Protein AF-A0A817PQS9-F1 (afdb_monomer)

Secondary structure (DSSP, 8-state):
------EEEEEEETTS-S-HHHHHHHHHHHHTTTTTSEEEEEEESSHHHHHHHHHHHHHHS-TTPEEEEEEEESS-HHHHHTSHHHHHHHH-TTEEEEEEEE---------PPTT-SEEEEEE----PPP---------SSHHHHHHHHHHHHHHTTT-TT-------------S----TTSSSPPPTHHHHHHHHHHHHHHS---HHHHHHHHHHHTTT-HHHHHHHHHHHHH--GGGHHHHHHSTTHHHHHHHHHHHHT-HHHHHHTHHHHHHHHHHHHHHHHHHHTT--S-----B--BTTEEES-HHHHHHHTTTT-TT---TT--TTPPEEEEEEE--TT-TTS-EEE-TTTSTTTTSS-EEEEPTT--EEEEEEEEETTTEEEEEEEE-S---HHHHHHHHHHHHHH--SSHHHHHHHHHHHTT-HHHHHHHHHHHTT-HHHHH-HHHHHHHHHHHHHHHHHTT-HHHHHHHHHHHHHHHHHHSTTGGG-HHHHHHHHHH-

Radius of gyration: 26.9 Å; Cα contacts (8 Å, |Δi|>4): 622; chains: 1; bounding box: 82×67×64 Å

Mean predicted aligned error: 18.06 Å

Solvent-accessible surface area (backbone atoms only — not comparable to full-atom values): 29457 Å² total; per-residue (Å²): 142,80,86,70,67,31,34,32,37,39,34,34,42,62,58,90,80,70,61,72,75,58,60,50,62,69,43,48,67,58,47,67,76,58,62,91,46,63,70,49,78,48,79,22,65,42,73,64,54,40,50,52,49,53,52,50,52,59,72,74,42,70,94,65,55,35,29,39,38,35,41,37,37,77,48,46,73,69,55,47,67,70,28,72,66,49,51,53,49,62,71,36,85,50,47,62,34,31,37,44,35,24,65,47,69,74,84,70,90,76,86,74,70,94,85,62,41,67,76,48,79,47,61,61,75,86,80,79,78,90,77,90,86,82,90,80,91,80,96,72,75,58,68,61,54,52,51,51,52,52,54,52,62,58,49,70,74,69,58,94,78,77,90,86,79,78,79,72,80,78,87,76,74,73,98,68,78,92,63,92,79,71,86,70,76,76,70,75,66,58,54,53,40,46,50,46,50,56,35,40,53,66,40,88,64,50,70,66,62,28,51,52,51,51,46,63,76,32,65,88,37,68,70,51,43,51,50,51,52,51,42,75,76,67,68,50,62,94,44,31,54,24,56,44,61,30,100,48,61,57,34,55,51,51,53,49,24,63,74,68,63,36,59,68,56,49,60,44,40,18,48,57,52,31,31,38,48,50,52,37,43,52,49,23,54,60,47,62,79,66,59,83,85,89,80,83,42,24,28,52,90,59,97,42,42,27,33,50,44,56,69,60,40,39,50,77,70,51,75,70,65,86,81,62,96,69,94,70,80,60,91,87,69,72,43,75,43,41,31,46,45,74,56,85,83,60,88,74,68,50,41,30,74,37,46,70,46,35,64,75,34,63,81,64,45,34,31,40,45,43,85,63,66,47,70,41,81,75,46,77,46,77,48,99,80,51,36,34,40,32,35,27,32,62,53,83,69,90,42,68,68,57,43,53,47,46,54,49,51,47,65,74,30,60,49,99,50,34,43,50,18,48,13,40,47,26,44,76,69,69,37,44,73,58,12,50,52,27,44,59,54,33,60,71,32,77,72,31,65,75,31,58,65,51,47,19,49,50,27,37,53,50,13,52,46,27,48,76,72,67,39,54,73,59,13,49,52,24,26,49,52,16,48,53,37,34,62,75,69,39,85,64,34,95,75,38,67,71,51,58,51,40,54,62,71,63,104

Nearest PDB structures (foldseek):
  4i1a-assembly3_A  TM=7.693E-01  e=4.809E-02  Bacillus subtilis subsp. subtilis str. 168
  4i1a-assembly3_B  TM=7.777E-01  e=6.662E-02  Bacillus subtilis subsp. subtilis str. 168
  8rtc-assembly1_A  TM=8.023E-01  e=4.462E-01  Bacillus phage phi3T
  8rsu-assembly1_A  TM=8.088E-01  e=1.475E+00  Bacillus phage phi3T
  8rtc-assembly2_B  TM=6.770E-01  e=1.253E+00  Bacillus phage phi3T

Sequence (507 aa):
MNTQNRLHIIWLNETQLIADDYVHSGFSSFINNIANNIGGITISHDRHECIDQIHEISQQENKTTKILLIILTPLSLEDIVKSAFVQLMEDLVEVDSMYLFSFNTTKNLIHLPEGTKIRGFHTGFDVFPATTAEESETASDDQIEQQQKSLWKSRLKSEDFIFNSLPSLDASASSSSISQENTTRQEADFMYAELLRGILIDIDSTEDEMIHYCRQKYAANKKQLAYIEEFKEYYDPCNAIFWYTRDTFLYRLLNTALREQDIDTLYALRYFIKHLHEQLMELYTSSITKADNTEDQYTETTFLSTTATKELAEFFIGGNTSNDNTSDVKEGTKHILFKIEIDKTVNKFPYANISGKSAFGDDEGEILFTMGAVFRIVSVNETDNSLLNVTLKLTGEEDEDLHKLTVHMKADIVQPIPLISLAKLMGATARYMKAEQFYLLSLNDSVVTQDAGCIAAVYNDLGLNYKLMKQMDEAVKCFQTSIDLKIKYLTNAHINPSLAITYSNLG

pLDDT: mean 70.8, std 21.25, range [22.73, 96.94]

Structure (mmCIF, N/CA/C/O backbone):
data_AF-A0A817PQS9-F1
#
_entry.id   AF-A0A817PQS9-F1
#
loop_
_atom_site.group_PDB
_atom_site.id
_atom_site.type_symbol
_atom_site.label_atom_id
_atom_site.label_alt_id
_atom_site.label_comp_id
_atom_site.label_asym_id
_atom_site.label_entity_id
_atom_site.label_seq_id
_atom_site.pdbx_PDB_ins_code
_atom_site.Cartn_x
_atom_site.Cartn_y
_atom_site.Cartn_z
_atom_site.occupancy
_atom_site.B_iso_or_equiv
_atom_site.auth_seq_id
_atom_site.auth_comp_id
_atom_site.auth_asym_id
_atom_site.auth_atom_id
_atom_site.pdbx_PDB_model_num
ATOM 1 N N . MET A 1 1 ? -49.106 23.850 8.813 1.00 36.97 1 MET A N 1
ATOM 2 C CA . MET A 1 1 ? -49.390 22.666 7.979 1.00 36.97 1 MET A CA 1
ATOM 3 C C . MET A 1 1 ? -48.897 22.936 6.567 1.00 36.97 1 MET A C 1
ATOM 5 O O . MET A 1 1 ? -49.569 23.631 5.823 1.00 36.97 1 MET A O 1
ATOM 9 N N . ASN A 1 2 ? -47.688 22.465 6.266 1.00 28.42 2 ASN A N 1
ATOM 10 C CA . ASN A 1 2 ? -47.254 22.004 4.945 1.00 28.42 2 ASN A CA 1
ATOM 11 C C . ASN A 1 2 ? -45.957 21.217 5.189 1.00 28.42 2 ASN A C 1
ATOM 13 O O . ASN A 1 2 ? -44.853 21.729 5.048 1.00 28.42 2 ASN A O 1
ATOM 17 N N . THR A 1 3 ? -46.100 19.995 5.701 1.00 37.25 3 THR A N 1
ATOM 18 C CA . THR A 1 3 ? -45.022 19.002 5.732 1.00 37.25 3 THR A CA 1
ATOM 19 C C . THR A 1 3 ? -44.833 18.513 4.300 1.00 37.25 3 THR A C 1
ATOM 21 O O . THR A 1 3 ? -45.433 17.524 3.888 1.00 37.25 3 THR A O 1
ATOM 24 N N . GLN A 1 4 ? -44.089 19.275 3.498 1.00 44.34 4 GLN A N 1
ATOM 25 C CA . GLN A 1 4 ? -43.583 18.781 2.223 1.00 44.34 4 GLN A CA 1
ATOM 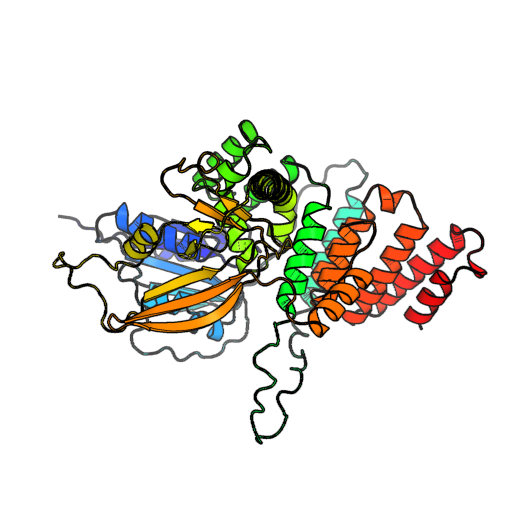26 C C . GLN A 1 4 ? -42.563 17.689 2.553 1.00 44.34 4 GLN A C 1
ATOM 28 O O . GLN A 1 4 ? -41.531 17.988 3.151 1.00 44.34 4 GLN A O 1
ATOM 33 N N . ASN A 1 5 ? -42.873 16.434 2.215 1.00 48.16 5 ASN A N 1
ATOM 34 C CA . ASN A 1 5 ? -41.891 15.351 2.210 1.00 48.16 5 ASN A CA 1
ATOM 35 C C . ASN A 1 5 ? -40.726 15.795 1.317 1.00 48.16 5 ASN A C 1
ATOM 37 O O . ASN A 1 5 ? -40.895 15.893 0.101 1.00 48.16 5 ASN A O 1
ATOM 41 N N . ARG A 1 6 ? -39.580 16.117 1.921 1.00 59.31 6 ARG A N 1
ATOM 42 C CA . ARG A 1 6 ? -38.360 16.446 1.186 1.00 59.31 6 ARG A CA 1
ATOM 43 C C . ARG A 1 6 ? -37.678 15.146 0.789 1.00 59.31 6 ARG A C 1
ATOM 45 O O . ARG A 1 6 ? -37.465 14.273 1.628 1.00 59.31 6 ARG A O 1
ATOM 52 N N . LEU A 1 7 ? -37.401 15.013 -0.503 1.00 62.06 7 LEU A N 1
ATOM 53 C CA . LEU A 1 7 ? -36.637 13.903 -1.055 1.00 62.06 7 LEU A CA 1
ATOM 54 C C . LEU A 1 7 ? -35.178 14.350 -1.195 1.00 62.06 7 LEU A C 1
ATOM 56 O O . LEU A 1 7 ? -34.924 15.352 -1.864 1.00 62.06 7 LEU A O 1
ATOM 60 N N . HIS A 1 8 ? -34.234 13.640 -0.584 1.00 69.31 8 HIS A N 1
ATOM 61 C CA . HIS A 1 8 ? -32.801 13.910 -0.743 1.00 69.31 8 HIS A CA 1
ATOM 62 C C . HIS A 1 8 ? -32.174 12.855 -1.646 1.00 69.31 8 HIS A C 1
ATOM 64 O O . HIS A 1 8 ? -32.441 11.666 -1.483 1.00 69.31 8 HIS A O 1
ATOM 70 N N . ILE A 1 9 ? -31.373 13.277 -2.619 1.00 69.56 9 ILE A N 1
ATOM 71 C CA . ILE A 1 9 ? -30.740 12.357 -3.566 1.00 69.56 9 ILE A CA 1
ATOM 72 C C . ILE A 1 9 ? -29.288 12.157 -3.157 1.00 69.56 9 ILE A C 1
ATOM 74 O O . ILE A 1 9 ? -28.549 13.131 -3.030 1.00 69.56 9 ILE A O 1
ATOM 78 N N . ILE A 1 10 ? -28.880 10.904 -2.984 1.00 73.75 10 ILE A N 1
ATOM 79 C CA . ILE A 1 10 ? -27.475 10.541 -2.801 1.00 73.75 10 ILE A CA 1
ATOM 80 C C . ILE A 1 10 ? -27.029 9.783 -4.039 1.00 73.75 10 ILE A C 1
ATOM 82 O O . ILE A 1 10 ? -27.673 8.817 -4.449 1.00 73.75 10 ILE A O 1
ATOM 86 N N . TRP A 1 11 ? -25.946 10.239 -4.652 1.00 72.81 11 TRP A N 1
ATOM 87 C CA . TRP A 1 11 ? -25.343 9.589 -5.802 1.00 72.81 11 TRP A CA 1
ATOM 88 C C . TRP A 1 11 ? -24.010 8.975 -5.401 1.00 72.81 11 TRP A C 1
ATOM 90 O O . TRP A 1 11 ? -23.024 9.682 -5.254 1.00 72.81 11 TRP A O 1
ATOM 100 N N . LEU A 1 12 ? -23.975 7.651 -5.307 1.00 74.56 12 LEU A N 1
ATOM 101 C CA . LEU A 1 12 ? -22.750 6.880 -5.179 1.00 74.56 12 LEU A CA 1
ATOM 102 C C . LEU A 1 12 ? -22.117 6.634 -6.560 1.00 74.56 12 LEU A C 1
ATOM 104 O O . LEU A 1 12 ? -22.679 5.904 -7.379 1.00 74.56 12 LEU A O 1
ATOM 108 N N . ASN A 1 13 ? -20.961 7.237 -6.827 1.00 71.38 13 ASN A N 1
ATOM 109 C CA . ASN A 1 13 ? -20.164 7.022 -8.032 1.00 71.38 13 ASN A CA 1
ATOM 110 C C . ASN A 1 13 ? -18.923 6.177 -7.714 1.00 71.38 13 ASN A C 1
ATOM 112 O O . ASN A 1 13 ? -17.876 6.711 -7.366 1.00 71.38 13 ASN A O 1
ATOM 116 N N . GLU A 1 14 ? -19.015 4.860 -7.898 1.00 62.75 14 GLU A N 1
ATOM 117 C CA . GLU A 1 14 ? -17.917 3.927 -7.593 1.00 62.75 14 GLU A CA 1
ATOM 118 C C . GLU A 1 14 ? -16.820 3.902 -8.670 1.00 62.75 14 GLU A C 1
ATOM 120 O O . GLU A 1 14 ? -15.887 3.107 -8.588 1.00 62.75 14 GLU A O 1
ATOM 125 N N . THR A 1 15 ? -16.951 4.686 -9.744 1.00 54.06 15 THR A N 1
ATOM 126 C CA . THR A 1 15 ? -16.282 4.331 -11.003 1.00 54.06 15 THR A CA 1
ATOM 127 C C . THR A 1 15 ? -15.005 5.100 -11.292 1.00 54.06 15 THR A C 1
ATOM 129 O O . THR A 1 15 ? -14.306 4.696 -12.210 1.00 54.06 15 THR A O 1
ATOM 132 N N . GLN A 1 16 ? -14.671 6.161 -10.539 1.00 51.47 16 GLN A N 1
ATOM 133 C CA . GLN A 1 16 ? -13.481 7.037 -10.697 1.00 51.47 16 GLN A CA 1
ATOM 134 C C . GLN A 1 16 ? -13.175 7.551 -12.133 1.00 51.47 16 GLN A C 1
ATOM 136 O O . GLN A 1 16 ? -12.251 8.333 -12.332 1.00 51.47 16 GLN A O 1
ATOM 141 N N . LEU A 1 17 ? -13.951 7.151 -13.144 1.00 40.44 17 LEU A N 1
ATOM 142 C CA . LEU A 1 17 ? -13.699 7.321 -14.577 1.00 40.44 17 LEU A CA 1
ATOM 143 C C . LEU A 1 17 ? -14.451 8.514 -15.179 1.00 40.44 17 LEU A C 1
ATOM 145 O O . LEU A 1 17 ? -14.226 8.854 -16.340 1.00 40.44 17 LEU A O 1
ATOM 149 N N . ILE A 1 18 ? -15.350 9.148 -14.422 1.00 44.22 18 ILE A N 1
ATOM 150 C CA . ILE A 1 18 ? -16.169 10.265 -14.898 1.00 44.22 18 ILE A CA 1
ATOM 151 C C . ILE A 1 18 ? -15.881 11.494 -14.039 1.00 44.22 18 ILE A C 1
ATOM 153 O O . ILE A 1 18 ? -16.090 11.461 -12.831 1.00 44.22 18 ILE A O 1
ATOM 157 N N . ALA A 1 19 ? -15.430 12.576 -14.678 1.00 43.78 19 ALA A N 1
ATOM 158 C CA . ALA A 1 19 ? -15.334 13.891 -14.052 1.00 43.78 19 ALA A CA 1
ATOM 159 C C . ALA A 1 19 ? -16.739 14.443 -13.740 1.00 43.78 19 ALA A C 1
ATOM 161 O O . ALA A 1 19 ? -17.645 14.321 -14.572 1.00 43.78 19 ALA A O 1
ATOM 162 N N . ASP A 1 20 ? -16.901 15.084 -12.579 1.00 42.69 20 ASP A N 1
ATOM 163 C CA . ASP A 1 20 ? -18.182 15.580 -12.040 1.00 42.69 20 ASP A CA 1
ATOM 164 C C . ASP A 1 20 ? -19.001 16.433 -13.034 1.00 42.69 20 ASP A C 1
ATOM 166 O O . ASP A 1 20 ? -20.234 16.402 -13.041 1.00 42.69 20 ASP A O 1
ATOM 170 N N . ASP A 1 21 ? -18.338 17.128 -13.960 1.00 38.28 21 ASP A N 1
ATOM 171 C CA . ASP A 1 21 ? -18.987 17.954 -14.987 1.00 38.28 21 ASP A CA 1
ATOM 172 C C . ASP A 1 21 ? -19.817 17.141 -16.006 1.00 38.28 21 ASP A C 1
ATOM 174 O O . ASP A 1 21 ? -20.821 17.627 -16.537 1.00 38.28 21 ASP A O 1
ATOM 178 N N . TYR A 1 22 ? -19.454 15.881 -16.272 1.00 39.53 22 TYR A N 1
ATOM 179 C CA . TYR A 1 22 ? -20.162 15.019 -17.233 1.00 39.53 22 TYR A CA 1
ATOM 180 C C . TYR A 1 22 ? -21.363 14.312 -16.609 1.00 39.53 22 TYR A C 1
ATOM 182 O O . TYR A 1 22 ? -22.417 14.207 -17.249 1.00 39.53 22 TYR A O 1
ATOM 190 N N . VAL A 1 23 ? -21.214 13.916 -15.342 1.00 44.72 23 VAL A N 1
ATOM 191 C CA . VAL A 1 23 ? -22.268 13.441 -14.435 1.00 44.72 23 VAL A CA 1
ATOM 192 C C . VAL A 1 23 ? -23.443 14.426 -14.461 1.00 44.72 23 VAL A C 1
ATOM 194 O O . VAL A 1 23 ? -24.578 14.014 -14.683 1.00 44.72 23 VAL A O 1
ATOM 197 N N . HIS A 1 24 ? -23.186 15.736 -14.403 1.00 39.91 24 HIS A N 1
ATOM 198 C CA . HIS A 1 24 ? -24.225 16.770 -14.427 1.00 39.91 24 HIS A CA 1
ATOM 199 C C . HIS A 1 24 ? -25.026 16.894 -15.740 1.00 39.91 24 HIS A C 1
ATOM 201 O O . HIS A 1 24 ? -26.208 17.257 -15.696 1.00 39.91 24 HIS A O 1
ATOM 207 N N . SER A 1 25 ? -24.445 16.592 -16.907 1.00 38.88 25 SER A N 1
ATOM 208 C CA . SER A 1 25 ? -25.075 16.882 -18.210 1.00 38.88 25 SER A CA 1
ATOM 209 C C . SER A 1 25 ? -26.179 15.886 -18.606 1.00 38.88 25 SER A C 1
ATOM 211 O O . SER A 1 25 ? -27.281 16.300 -18.974 1.00 38.88 25 SER A O 1
ATOM 213 N N . GLY A 1 26 ? -25.941 14.576 -18.455 1.00 39.66 26 GLY A N 1
ATOM 214 C CA . GLY A 1 26 ? -26.958 13.535 -18.673 1.00 39.66 26 GLY A CA 1
ATOM 215 C C . GLY A 1 26 ? -27.993 13.476 -17.544 1.00 39.66 26 GLY A C 1
ATOM 216 O O . GLY A 1 26 ? -29.177 13.222 -17.771 1.00 39.66 26 GLY A O 1
ATOM 217 N N . PHE A 1 27 ? -27.560 13.801 -16.325 1.00 45.88 27 PHE A N 1
ATOM 218 C CA . PHE A 1 27 ? -28.371 13.796 -15.109 1.00 45.88 27 PHE A CA 1
ATOM 219 C C . PHE A 1 27 ? -29.352 14.967 -15.016 1.00 45.88 27 PHE A C 1
ATOM 221 O O . PHE A 1 27 ? -30.457 14.799 -14.501 1.00 45.88 27 PHE A O 1
ATOM 228 N N . SER A 1 28 ? -29.015 16.130 -15.587 1.00 40.12 28 SER A N 1
ATOM 229 C CA . SER A 1 28 ? -29.918 17.290 -15.620 1.00 40.12 28 SER A CA 1
ATOM 230 C C . SER A 1 28 ? -31.254 16.972 -16.304 1.00 40.12 28 SER A C 1
ATOM 232 O O . SER A 1 28 ? -32.295 17.457 -15.870 1.00 40.12 28 SER A O 1
ATOM 234 N N . SER A 1 29 ? -31.272 16.097 -17.317 1.00 40.59 29 SER A N 1
ATOM 235 C CA . SER A 1 29 ? -32.515 15.644 -17.964 1.00 40.59 29 SER A CA 1
ATOM 236 C C . SER A 1 29 ? -33.391 14.773 -17.052 1.00 40.59 29 SER A C 1
ATOM 238 O O . SER A 1 29 ? -34.617 14.820 -17.161 1.00 40.59 29 SER A O 1
ATOM 240 N N . PHE A 1 30 ? -32.785 13.955 -16.187 1.00 44.28 30 PHE A N 1
ATOM 241 C CA . PHE A 1 30 ? -33.491 13.065 -15.259 1.00 44.28 30 PHE A CA 1
ATOM 242 C C . PHE A 1 30 ? -33.997 13.837 -14.031 1.00 44.28 30 PHE A C 1
ATOM 244 O O . PHE A 1 30 ? -35.167 13.725 -13.668 1.00 44.28 30 PHE A O 1
ATOM 251 N N . ILE A 1 31 ? -33.160 14.713 -13.465 1.00 46.41 31 ILE A N 1
ATOM 252 C CA . ILE A 1 31 ? -33.497 15.592 -12.336 1.00 46.41 31 ILE A CA 1
ATOM 253 C C . ILE A 1 31 ? -34.576 16.614 -12.702 1.00 46.41 31 ILE A C 1
ATOM 255 O O . ILE A 1 31 ? -35.498 16.821 -11.914 1.00 46.41 31 ILE A O 1
ATOM 259 N N . ASN A 1 32 ? -34.538 17.196 -13.909 1.00 44.12 32 ASN A N 1
ATOM 260 C CA . ASN A 1 32 ? -35.559 18.156 -14.351 1.00 44.12 32 ASN A CA 1
ATOM 261 C C . ASN A 1 32 ? -36.976 17.552 -14.417 1.00 44.12 32 ASN A C 1
ATOM 263 O O . ASN A 1 32 ? -37.950 18.295 -14.336 1.00 44.12 32 ASN A O 1
ATOM 267 N N . ASN A 1 33 ? -37.112 16.221 -14.494 1.00 44.44 33 ASN A N 1
ATOM 268 C CA . ASN A 1 33 ? -38.407 15.534 -14.419 1.00 44.44 33 ASN A CA 1
ATOM 269 C C . ASN A 1 33 ? -38.913 15.315 -12.976 1.00 44.44 33 ASN A C 1
ATOM 271 O O . ASN A 1 33 ? -40.102 15.071 -12.780 1.00 44.44 33 ASN A O 1
ATOM 275 N N . ILE A 1 34 ? -38.041 15.410 -11.964 1.00 48.81 34 ILE A N 1
ATOM 276 C CA . ILE A 1 34 ? -38.331 15.105 -10.545 1.00 48.81 34 ILE A CA 1
ATOM 277 C C . ILE A 1 34 ? -38.275 16.387 -9.668 1.00 48.81 34 ILE A C 1
ATOM 279 O O . ILE A 1 34 ? -38.643 16.382 -8.493 1.00 48.81 34 ILE A O 1
ATOM 283 N N . ALA A 1 35 ? -37.896 17.525 -10.265 1.00 42.19 35 ALA A N 1
ATOM 284 C CA . ALA A 1 35 ? -37.430 18.767 -9.634 1.00 42.19 35 ALA A CA 1
ATOM 285 C C . ALA A 1 35 ? -38.366 19.488 -8.640 1.00 42.19 35 ALA A C 1
ATOM 287 O O . ALA A 1 35 ? -37.919 20.403 -7.954 1.00 42.19 35 ALA A O 1
ATOM 288 N N . ASN A 1 36 ? -39.638 19.108 -8.497 1.00 46.22 36 ASN A N 1
ATOM 289 C CA . ASN A 1 36 ? -40.569 19.873 -7.655 1.00 46.22 36 ASN A CA 1
ATOM 290 C C . ASN A 1 36 ? -40.531 19.521 -6.149 1.00 46.22 36 ASN A C 1
ATOM 292 O O . ASN A 1 36 ? -41.170 20.227 -5.374 1.00 46.22 36 ASN A O 1
ATOM 296 N N . ASN A 1 37 ? -39.800 18.477 -5.717 1.00 53.25 37 ASN A N 1
ATOM 297 C CA . ASN A 1 37 ? -39.763 18.021 -4.308 1.00 53.25 37 ASN A CA 1
ATOM 298 C C . ASN A 1 37 ? -38.356 17.667 -3.760 1.00 53.25 37 ASN A C 1
ATOM 300 O O . ASN A 1 37 ? -38.252 17.010 -2.720 1.00 53.25 37 ASN A O 1
ATOM 304 N N . ILE A 1 38 ? -37.273 18.075 -4.431 1.00 59.22 38 ILE A N 1
ATOM 305 C CA . ILE A 1 38 ? -35.901 17.721 -4.021 1.00 59.22 38 ILE A CA 1
ATOM 306 C C . ILE A 1 38 ? -35.402 18.692 -2.935 1.00 59.22 38 ILE A C 1
ATOM 308 O O . ILE A 1 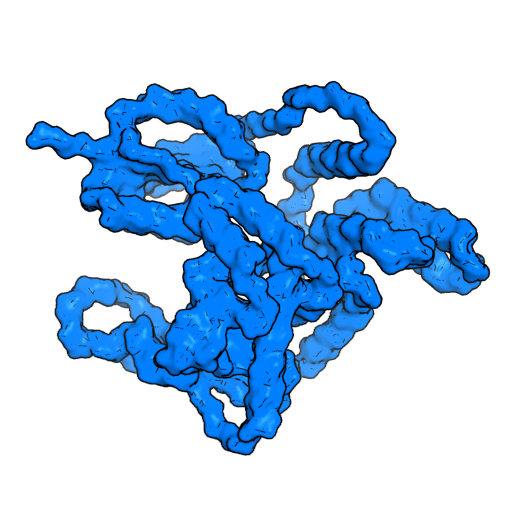38 ? -35.394 19.904 -3.141 1.00 59.22 38 ILE A O 1
ATOM 312 N N . GLY A 1 39 ? -35.012 18.154 -1.776 1.00 55.88 39 GLY A N 1
ATOM 313 C CA . GLY A 1 39 ? -34.426 18.889 -0.647 1.00 55.88 39 GLY A CA 1
ATOM 314 C C . GLY A 1 39 ? -32.924 19.157 -0.802 1.00 55.88 39 GLY A C 1
ATOM 315 O O . GLY A 1 39 ? -32.450 20.193 -0.343 1.00 55.88 39 GLY A O 1
ATOM 316 N N . GLY A 1 40 ? -32.209 18.279 -1.515 1.00 63.12 40 GLY A N 1
ATOM 317 C CA . GLY A 1 40 ? -30.780 18.395 -1.810 1.00 63.12 40 GLY A CA 1
ATOM 318 C C . GLY A 1 40 ? -30.247 17.212 -2.631 1.00 63.12 40 GLY A C 1
ATOM 319 O O . GLY A 1 40 ? -30.932 16.198 -2.793 1.00 63.12 40 GLY A O 1
ATOM 320 N N . ILE A 1 41 ? -29.041 17.372 -3.187 1.00 65.31 41 ILE A N 1
ATOM 321 C CA . ILE A 1 41 ? -28.302 16.334 -3.924 1.00 65.31 41 ILE A CA 1
ATOM 322 C C . ILE A 1 41 ? -26.891 16.267 -3.336 1.00 65.31 41 ILE A C 1
ATOM 324 O O . ILE A 1 41 ? -26.215 17.294 -3.278 1.00 65.31 41 ILE A O 1
ATOM 328 N N . THR A 1 42 ? -26.453 15.077 -2.931 1.00 68.69 42 THR A N 1
ATOM 329 C CA . THR A 1 42 ? -25.089 14.815 -2.454 1.00 68.69 42 THR A CA 1
ATOM 330 C C . THR A 1 42 ? -24.447 13.735 -3.318 1.00 68.69 42 THR A C 1
ATOM 332 O O . THR A 1 42 ? -25.121 12.793 -3.731 1.00 68.69 42 THR A O 1
ATOM 335 N N . ILE A 1 43 ? -23.157 13.880 -3.609 1.00 69.62 43 ILE A N 1
ATOM 336 C CA . ILE A 1 43 ? -22.369 12.893 -4.351 1.00 69.62 43 ILE A CA 1
ATO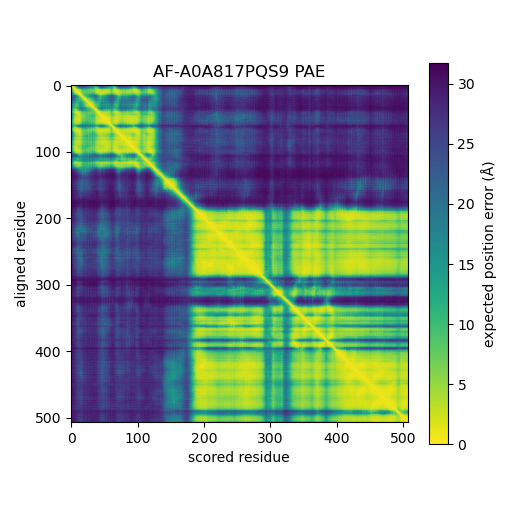M 337 C C . ILE A 1 43 ? -21.419 12.215 -3.358 1.00 69.62 43 ILE A C 1
ATOM 339 O O . ILE A 1 43 ? -20.792 12.888 -2.536 1.00 69.62 43 ILE A O 1
ATOM 343 N N . SER A 1 44 ? -21.340 10.893 -3.426 1.00 69.81 44 SER A N 1
ATOM 344 C CA . SER A 1 44 ? -20.423 10.042 -2.671 1.00 69.81 44 SER A CA 1
ATOM 345 C C . SER A 1 44 ? -19.547 9.270 -3.654 1.00 69.81 44 SER A C 1
ATOM 347 O O . SER A 1 44 ? -20.034 8.801 -4.683 1.00 69.81 44 SER A O 1
ATOM 349 N N . HIS A 1 45 ? -18.268 9.104 -3.341 1.00 67.75 45 HIS A N 1
ATOM 350 C CA . HIS A 1 45 ? -17.299 8.446 -4.231 1.00 67.75 45 HIS A CA 1
ATOM 351 C C . HIS A 1 45 ? -16.972 7.019 -3.794 1.00 67.75 45 HIS A C 1
ATOM 353 O O . HIS A 1 45 ? -16.411 6.236 -4.558 1.00 67.75 45 HIS A O 1
ATOM 359 N N . ASP A 1 46 ? -17.357 6.663 -2.573 1.00 72.19 46 ASP A N 1
ATOM 360 C CA . ASP A 1 46 ? -17.232 5.319 -2.042 1.00 72.19 46 ASP A CA 1
ATOM 361 C C . ASP A 1 46 ? -18.416 4.969 -1.127 1.00 72.19 46 ASP A C 1
ATOM 363 O O . ASP A 1 46 ? -19.200 5.821 -0.694 1.00 72.19 46 ASP A O 1
ATOM 367 N N . ARG A 1 47 ? -18.571 3.669 -0.866 1.00 77.50 47 ARG A N 1
ATOM 368 C CA . ARG A 1 47 ? -19.692 3.118 -0.095 1.00 77.50 47 ARG A CA 1
ATOM 369 C C . ARG A 1 47 ? -19.717 3.601 1.354 1.00 77.50 47 ARG A C 1
ATOM 371 O O . ARG A 1 47 ? -20.806 3.752 1.901 1.00 77.50 47 ARG A O 1
ATOM 378 N N . HIS A 1 48 ? -18.559 3.833 1.971 1.00 73.75 48 HIS A N 1
ATOM 379 C CA . HIS A 1 48 ? -18.482 4.304 3.353 1.00 73.75 48 HIS A CA 1
ATOM 380 C C . HIS A 1 48 ? -18.888 5.774 3.432 1.00 73.75 48 HIS A C 1
ATOM 382 O O . HIS A 1 48 ? -19.725 6.117 4.261 1.00 73.75 48 HIS A O 1
ATOM 388 N N . GLU A 1 49 ? -18.401 6.614 2.513 1.00 75.19 49 GLU A N 1
ATOM 389 C CA . GLU A 1 49 ? -18.847 8.006 2.391 1.00 75.19 49 GLU A CA 1
ATOM 390 C C . GLU A 1 49 ? -20.366 8.082 2.173 1.00 75.19 49 GLU A C 1
ATOM 392 O O . GLU A 1 49 ? -21.040 8.898 2.798 1.00 75.19 49 GLU A O 1
ATOM 397 N N . CYS A 1 50 ? -20.929 7.198 1.344 1.00 79.38 50 CYS A N 1
ATOM 398 C CA . CYS A 1 50 ? -22.376 7.126 1.139 1.00 79.38 50 CYS A CA 1
ATOM 399 C C . CYS A 1 50 ? -23.136 6.806 2.435 1.00 79.38 50 CYS A C 1
ATOM 401 O O . CYS A 1 50 ? -24.165 7.423 2.707 1.00 79.38 50 CYS A O 1
ATOM 403 N N . ILE A 1 51 ? -22.649 5.856 3.239 1.00 78.44 51 ILE A N 1
ATOM 404 C CA . ILE A 1 51 ? -23.269 5.486 4.522 1.00 78.44 51 ILE A CA 1
ATOM 405 C C . ILE A 1 51 ? -23.172 6.642 5.523 1.00 78.44 51 ILE A C 1
ATOM 407 O O . ILE A 1 51 ? -24.179 6.995 6.140 1.00 78.44 51 ILE A O 1
ATOM 411 N N . ASP A 1 52 ? -22.000 7.269 5.639 1.00 76.50 52 ASP A N 1
ATOM 412 C CA . ASP A 1 52 ? -21.777 8.425 6.512 1.00 76.50 52 ASP A CA 1
ATOM 413 C C . ASP A 1 52 ? -22.720 9.579 6.139 1.00 76.50 52 ASP A C 1
ATOM 415 O O . ASP A 1 52 ? -23.353 10.172 7.012 1.00 76.50 52 ASP A O 1
ATOM 419 N N . GLN A 1 53 ? -22.881 9.857 4.841 1.00 78.69 53 GLN A N 1
ATOM 420 C CA . GLN A 1 53 ? -23.784 10.897 4.344 1.00 78.69 53 GLN A CA 1
ATOM 421 C C . GLN A 1 53 ? -25.258 10.567 4.615 1.00 78.69 53 GLN A C 1
ATOM 423 O O . GLN A 1 53 ? -26.009 11.451 5.026 1.00 78.69 53 GLN A O 1
ATOM 428 N N . ILE A 1 54 ? -25.682 9.309 4.436 1.00 81.56 54 IL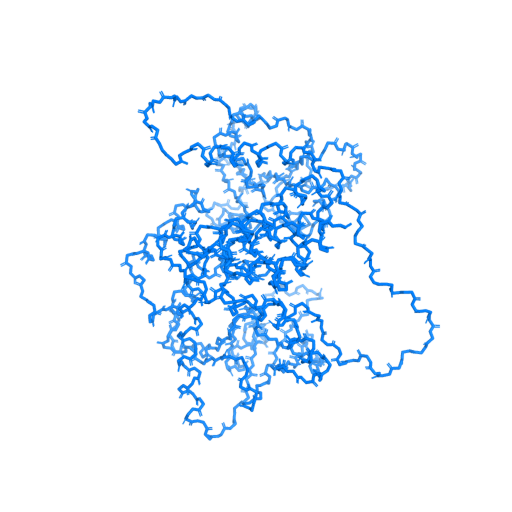E A N 1
ATOM 429 C CA . ILE A 1 54 ? -27.032 8.858 4.820 1.00 81.56 54 ILE A CA 1
ATOM 430 C C . ILE A 1 54 ? -27.262 9.120 6.310 1.00 81.56 54 ILE A C 1
ATOM 432 O O . ILE A 1 54 ? -28.300 9.666 6.692 1.00 81.56 54 ILE A O 1
ATOM 436 N N . HIS A 1 55 ? -26.283 8.772 7.146 1.00 80.38 55 HIS A N 1
ATOM 437 C CA . HIS A 1 55 ? -26.384 8.956 8.584 1.00 80.38 55 HIS A CA 1
ATOM 438 C C . HIS A 1 55 ? -26.418 10.440 8.971 1.00 80.38 55 HIS A C 1
ATOM 440 O O . HIS A 1 55 ? -27.269 10.851 9.759 1.00 80.38 55 HIS A O 1
ATOM 446 N N . GLU A 1 56 ? -25.574 11.274 8.368 1.00 78.62 56 GLU A N 1
ATOM 447 C CA . GLU A 1 56 ? -25.550 12.718 8.609 1.00 78.62 56 GLU A CA 1
ATOM 448 C C . GLU A 1 56 ? -26.879 13.385 8.214 1.00 78.62 56 GLU A C 1
ATOM 450 O O . GLU A 1 56 ? -27.445 14.146 9.003 1.00 78.62 56 GLU A O 1
ATOM 455 N N . ILE A 1 57 ? -27.437 13.033 7.050 1.00 71.81 57 ILE A N 1
ATOM 456 C CA . ILE A 1 57 ? -28.742 13.533 6.588 1.00 71.81 57 ILE A CA 1
ATOM 457 C C . ILE A 1 57 ? -29.860 13.085 7.538 1.00 71.81 57 ILE A C 1
ATOM 459 O O . ILE A 1 57 ? -30.740 13.883 7.867 1.00 71.81 57 ILE A O 1
ATOM 463 N N . SER A 1 58 ? -29.797 11.846 8.038 1.00 71.31 58 SER A N 1
ATOM 464 C CA . SER A 1 58 ? -30.772 11.320 9.002 1.00 71.31 58 SER A CA 1
ATOM 465 C C . SER A 1 58 ? -30.761 12.054 10.352 1.00 71.31 58 SER A C 1
ATOM 467 O O . SER A 1 58 ? -31.790 12.109 11.028 1.00 71.31 58 SER A O 1
ATOM 469 N N . GLN A 1 59 ? -29.617 12.630 10.744 1.00 68.50 59 GLN A N 1
ATOM 470 C CA . GLN A 1 59 ? -29.460 13.357 12.006 1.00 68.50 59 GLN A CA 1
ATOM 471 C C . GLN A 1 59 ? -29.725 14.865 11.882 1.00 68.50 59 GLN A C 1
ATOM 473 O O . GLN A 1 59 ? -30.224 15.475 12.830 1.00 68.50 59 GLN A O 1
ATOM 478 N N . GLN A 1 60 ? -29.389 15.483 10.744 1.00 63.59 60 GLN A N 1
ATOM 479 C CA . GLN A 1 60 ? -29.509 16.933 10.542 1.00 63.59 60 GLN A CA 1
ATOM 480 C C . GLN A 1 60 ? -30.917 17.377 10.133 1.00 63.59 60 GLN A C 1
ATOM 482 O O . GLN A 1 60 ? -31.358 18.465 10.516 1.00 63.59 60 GLN A O 1
ATOM 487 N N . GLU A 1 61 ? -31.642 16.557 9.372 1.00 57.19 61 GLU A N 1
ATOM 488 C CA . GLU A 1 61 ? -33.006 16.858 8.952 1.00 57.19 61 GLU A CA 1
ATOM 489 C C . GLU A 1 61 ? -34.003 16.031 9.769 1.00 57.19 61 GLU A C 1
ATOM 491 O O . GLU A 1 61 ? -33.829 14.833 9.965 1.00 57.19 61 GLU A O 1
ATOM 496 N N . ASN A 1 62 ? -35.068 16.663 10.279 1.00 54.91 62 ASN A N 1
ATOM 497 C CA . ASN A 1 62 ? -36.147 15.963 10.988 1.00 54.91 62 ASN A CA 1
ATOM 498 C C . ASN A 1 62 ? -36.539 14.663 10.254 1.00 54.91 62 ASN A C 1
ATOM 500 O O . ASN A 1 62 ? -36.664 14.703 9.032 1.00 54.91 62 ASN A O 1
ATOM 504 N N . LYS A 1 63 ? -36.815 13.582 11.012 1.00 54.72 63 LYS A N 1
ATOM 505 C CA . LYS A 1 63 ? -37.185 12.177 10.653 1.00 54.72 63 LYS A CA 1
ATOM 506 C C . LYS A 1 63 ? -38.121 11.912 9.445 1.00 54.72 63 LYS A C 1
ATOM 508 O O . LYS A 1 63 ? -38.533 10.780 9.217 1.00 54.72 63 LYS A O 1
ATOM 513 N N . THR A 1 64 ? -38.535 12.929 8.704 1.00 57.72 64 THR A N 1
ATOM 514 C CA . THR A 1 64 ? -39.416 12.885 7.536 1.00 57.72 64 THR A CA 1
ATOM 515 C C . THR A 1 64 ? -38.690 12.936 6.185 1.00 57.72 64 THR A C 1
ATOM 517 O O . THR A 1 64 ? -39.369 12.816 5.164 1.00 57.72 64 THR A O 1
ATOM 520 N N . THR A 1 65 ? -37.368 13.146 6.138 1.00 66.12 65 THR A N 1
ATOM 521 C CA . THR A 1 65 ? -36.612 13.154 4.870 1.00 66.12 65 THR A CA 1
ATOM 522 C C . THR A 1 65 ? -36.435 11.728 4.351 1.00 66.12 65 THR A C 1
ATOM 524 O O . THR A 1 65 ? -35.976 10.845 5.068 1.00 66.12 65 THR A O 1
ATOM 527 N N . LYS A 1 66 ? -36.825 11.504 3.093 1.00 75.00 66 LYS A N 1
ATOM 528 C CA . LYS A 1 66 ? -36.661 10.224 2.393 1.00 75.00 66 LYS A CA 1
ATOM 529 C C . LYS A 1 66 ? -35.492 10.313 1.422 1.00 75.00 66 LYS A C 1
ATOM 531 O O . LYS A 1 66 ? -35.378 11.307 0.706 1.00 75.00 66 LYS A O 1
ATOM 536 N N . ILE A 1 67 ? -34.667 9.274 1.368 1.00 79.38 67 ILE A N 1
ATOM 537 C CA . ILE A 1 67 ? -33.473 9.224 0.526 1.00 79.38 67 ILE A CA 1
ATOM 538 C C . ILE A 1 67 ? -33.757 8.409 -0.734 1.00 79.38 67 ILE A C 1
ATOM 540 O O . ILE A 1 67 ? -34.260 7.284 -0.676 1.00 79.38 67 ILE A O 1
ATOM 544 N N . LEU A 1 68 ? -33.412 8.986 -1.881 1.00 78.75 68 LEU A N 1
ATOM 545 C CA . LEU A 1 68 ? -33.326 8.288 -3.156 1.00 78.75 68 LEU A CA 1
ATOM 546 C C . LEU A 1 68 ? -31.846 8.066 -3.468 1.00 78.75 68 LEU A C 1
ATOM 548 O O . LEU A 1 68 ? -31.097 9.025 -3.650 1.00 78.75 68 LEU A O 1
ATOM 552 N N . LEU A 1 69 ? -31.431 6.804 -3.513 1.00 79.81 69 LEU A N 1
ATOM 553 C CA . LEU A 1 69 ? -30.039 6.422 -3.719 1.00 79.81 69 LEU A CA 1
ATOM 554 C C . LEU A 1 69 ? -29.812 6.004 -5.176 1.00 79.81 69 LEU A C 1
ATOM 556 O O . LEU A 1 69 ? -30.502 5.137 -5.715 1.00 79.81 69 LEU A O 1
ATOM 560 N N . ILE A 1 70 ? -28.834 6.628 -5.819 1.00 76.81 70 ILE A N 1
ATOM 561 C CA . ILE A 1 70 ? -28.412 6.328 -7.185 1.00 76.81 70 ILE A CA 1
ATOM 562 C C . ILE A 1 70 ? -27.019 5.724 -7.106 1.00 76.81 70 ILE A C 1
ATOM 564 O O . ILE A 1 70 ? -26.098 6.372 -6.619 1.00 76.81 70 ILE A O 1
ATOM 568 N N . ILE A 1 71 ? -26.867 4.489 -7.575 1.00 77.44 71 ILE A N 1
ATOM 569 C CA . ILE A 1 71 ? -25.593 3.770 -7.538 1.00 77.44 71 ILE A CA 1
ATOM 570 C C . ILE A 1 71 ? -25.092 3.614 -8.962 1.00 77.44 71 ILE A C 1
ATOM 572 O O . ILE A 1 71 ? -25.731 2.952 -9.780 1.00 77.44 71 ILE A O 1
ATOM 576 N N . LEU A 1 72 ? -23.938 4.208 -9.237 1.00 75.94 72 LEU A N 1
ATOM 577 C CA . LEU A 1 72 ? -23.184 4.014 -10.460 1.00 75.94 72 LEU A CA 1
ATOM 578 C C . LEU A 1 72 ? -21.990 3.111 -10.152 1.00 75.94 72 LEU A C 1
ATOM 580 O O . LEU A 1 72 ? -21.102 3.490 -9.392 1.00 75.94 72 LEU A O 1
ATOM 584 N N . THR A 1 73 ? -21.989 1.915 -10.733 1.00 68.00 73 THR A N 1
ATOM 585 C CA . THR A 1 73 ? -21.038 0.853 -10.391 1.00 68.00 73 THR A CA 1
ATOM 586 C C . THR A 1 73 ? -20.414 0.227 -11.640 1.00 68.00 73 THR A C 1
ATOM 588 O O . THR A 1 73 ? -21.096 0.088 -12.665 1.00 68.00 73 THR A O 1
ATOM 591 N N . PRO A 1 74 ? -19.131 -0.183 -11.587 1.00 66.38 74 PRO A N 1
ATOM 592 C CA . PRO A 1 74 ? -18.539 -0.993 -12.648 1.00 66.38 74 PRO A CA 1
ATOM 593 C C . PRO A 1 74 ? -19.010 -2.457 -12.589 1.00 66.38 74 PRO A C 1
ATOM 595 O O . PRO A 1 74 ? -18.797 -3.206 -13.539 1.00 66.38 74 PRO A O 1
ATOM 598 N N . LEU A 1 75 ? -19.653 -2.875 -11.492 1.00 66.25 75 LEU A N 1
ATOM 599 C CA . LEU A 1 75 ? -20.132 -4.242 -11.304 1.00 66.25 75 LEU A CA 1
ATOM 600 C C . LEU A 1 75 ? -21.271 -4.587 -12.269 1.00 66.25 75 LEU A C 1
ATOM 602 O O 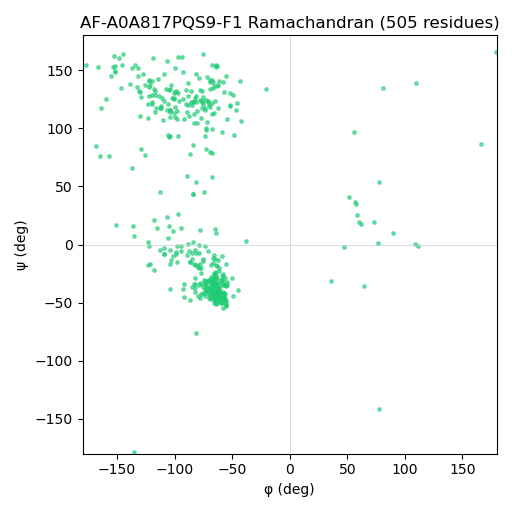. LEU A 1 75 ? -22.033 -3.719 -12.715 1.00 66.25 75 LEU A O 1
ATOM 606 N N . SER A 1 76 ? -21.423 -5.881 -12.566 1.00 70.12 76 SER A N 1
ATOM 607 C CA . SER A 1 76 ? -22.604 -6.367 -13.276 1.00 70.12 76 SER A CA 1
ATOM 608 C C . SER A 1 76 ? -23.859 -6.140 -12.426 1.00 70.12 76 SER A C 1
ATOM 610 O O . SER A 1 76 ? -23.800 -6.087 -11.194 1.00 70.12 76 SER A O 1
ATOM 612 N N . LEU A 1 77 ? -25.020 -6.029 -13.079 1.00 67.81 77 LEU A N 1
ATOM 613 C CA . LEU A 1 77 ? -26.285 -5.864 -12.363 1.00 67.81 77 LEU A CA 1
ATOM 614 C C . LEU A 1 77 ? -26.578 -7.029 -11.397 1.00 67.81 77 LEU A C 1
ATOM 616 O O . LEU A 1 77 ? -27.225 -6.824 -10.375 1.00 67.81 77 LEU A O 1
ATOM 620 N N . GLU A 1 78 ? -26.115 -8.243 -11.702 1.00 70.88 78 GLU A N 1
ATOM 621 C CA . GLU A 1 78 ? -26.315 -9.400 -10.826 1.00 70.88 78 GLU A CA 1
ATOM 622 C C . GLU A 1 78 ? -25.449 -9.307 -9.563 1.00 70.88 78 GLU A C 1
ATOM 624 O O . GLU A 1 78 ? -25.929 -9.587 -8.463 1.00 70.88 78 GLU A O 1
ATOM 629 N N . ASP A 1 79 ? -24.206 -8.849 -9.709 1.00 73.62 79 ASP A N 1
ATOM 630 C CA . ASP A 1 79 ? -23.254 -8.742 -8.602 1.00 73.62 79 ASP A CA 1
ATOM 631 C C . ASP A 1 79 ? -23.615 -7.601 -7.652 1.00 73.62 79 ASP A C 1
ATOM 633 O O . ASP A 1 79 ? -23.546 -7.763 -6.433 1.00 73.62 79 ASP A O 1
ATOM 637 N N . ILE A 1 80 ? -24.056 -6.454 -8.185 1.00 73.81 80 ILE A N 1
ATOM 638 C CA . ILE A 1 80 ? -24.441 -5.316 -7.342 1.00 73.81 80 ILE A CA 1
ATOM 639 C C . ILE A 1 80 ? -25.698 -5.621 -6.524 1.00 73.81 80 ILE A C 1
ATOM 641 O O . ILE A 1 80 ? -25.736 -5.306 -5.337 1.00 73.81 80 ILE A O 1
ATOM 645 N N . VAL A 1 81 ? -26.695 -6.297 -7.105 1.00 75.12 81 VAL A N 1
ATOM 646 C CA . VAL A 1 81 ? -27.922 -6.682 -6.386 1.00 75.12 81 VAL A CA 1
ATOM 647 C C . VAL A 1 81 ? -27.618 -7.693 -5.276 1.00 75.12 81 VAL A C 1
ATOM 649 O O . VAL A 1 81 ? -28.238 -7.646 -4.217 1.00 75.12 81 VAL A O 1
ATOM 652 N N . LYS A 1 82 ? -26.639 -8.583 -5.482 1.00 76.00 82 LYS A N 1
ATOM 653 C CA . LYS A 1 82 ? -26.180 -9.538 -4.461 1.00 76.00 82 LYS A CA 1
ATOM 654 C C . LYS A 1 82 ? -25.171 -8.946 -3.474 1.00 76.00 82 LYS A C 1
ATOM 656 O O . LYS A 1 82 ? -24.774 -9.640 -2.540 1.00 76.00 82 LYS A O 1
ATOM 661 N N . SER A 1 83 ? -24.732 -7.704 -3.668 1.00 77.19 83 SER A N 1
ATOM 662 C CA . SER A 1 83 ? -23.729 -7.097 -2.800 1.00 77.19 83 SER A CA 1
ATOM 663 C C . SER A 1 83 ? -24.284 -6.865 -1.392 1.00 77.19 83 SER A C 1
ATOM 665 O O . SER A 1 83 ? -25.425 -6.430 -1.217 1.00 77.19 83 SER A O 1
ATOM 667 N N . ALA A 1 84 ? -23.440 -7.090 -0.380 1.00 77.81 84 ALA A N 1
ATOM 668 C CA . ALA A 1 84 ? -23.776 -6.802 1.016 1.00 77.81 84 ALA A CA 1
ATOM 669 C C . ALA A 1 84 ? -24.182 -5.329 1.222 1.00 77.81 84 ALA A C 1
ATOM 671 O O . ALA A 1 84 ? -24.993 -5.017 2.088 1.00 77.81 84 ALA A O 1
ATOM 672 N N . PHE A 1 85 ? -23.656 -4.428 0.387 1.00 80.38 85 PHE A N 1
ATOM 673 C CA . PHE A 1 85 ? -23.992 -3.010 0.414 1.00 80.38 85 PHE A CA 1
ATOM 674 C C . PHE A 1 85 ? -25.452 -2.742 0.029 1.00 80.38 85 PHE A C 1
ATOM 676 O O . PHE A 1 85 ? -26.158 -2.063 0.766 1.00 80.38 85 PHE A O 1
ATOM 683 N N . VAL A 1 86 ? -25.934 -3.292 -1.092 1.00 80.69 86 VAL A N 1
ATOM 684 C CA . VAL A 1 86 ? -27.333 -3.091 -1.510 1.00 80.69 86 VAL A CA 1
ATOM 685 C C . VAL A 1 86 ? -28.298 -3.738 -0.521 1.00 80.69 86 VAL A C 1
ATOM 687 O O . VAL A 1 86 ? -29.317 -3.132 -0.204 1.00 80.69 86 VAL A O 1
ATOM 690 N N . GLN A 1 87 ? -27.952 -4.906 0.027 1.00 82.00 87 GLN A N 1
ATOM 691 C CA . GLN A 1 87 ? -28.743 -5.551 1.082 1.00 82.00 87 GLN A CA 1
ATOM 692 C C . GLN A 1 87 ? -28.862 -4.660 2.326 1.00 82.00 87 GLN A C 1
ATOM 694 O O . GLN A 1 87 ? -29.964 -4.444 2.820 1.00 82.00 87 GLN A O 1
ATOM 699 N N . LEU A 1 88 ? -27.755 -4.054 2.769 1.00 83.12 88 LEU A N 1
ATOM 700 C CA . LEU A 1 88 ? -27.766 -3.093 3.873 1.00 83.12 88 LEU A CA 1
ATOM 701 C C . LEU A 1 88 ? -28.671 -1.886 3.573 1.00 83.12 88 LEU A C 1
ATOM 703 O O . LEU A 1 88 ? -29.448 -1.471 4.427 1.00 83.12 88 LEU A O 1
ATOM 707 N N . MET A 1 89 ? -28.602 -1.332 2.358 1.00 83.38 89 MET A N 1
ATOM 708 C CA . MET A 1 89 ? -29.447 -0.203 1.948 1.00 83.38 89 MET A CA 1
ATOM 709 C C . MET A 1 89 ? -30.935 -0.574 1.860 1.00 83.38 89 MET A C 1
ATOM 711 O O . MET A 1 89 ? -31.795 0.278 2.093 1.00 83.38 89 MET A O 1
ATOM 715 N N . GLU A 1 90 ? -31.267 -1.832 1.550 1.00 81.44 90 GLU A N 1
ATOM 716 C CA . GLU A 1 90 ? -32.653 -2.308 1.590 1.00 81.44 90 GLU A CA 1
ATOM 717 C C . GLU A 1 90 ? -33.237 -2.285 3.006 1.00 81.44 90 GLU A C 1
ATOM 719 O O . GLU A 1 90 ? -34.414 -1.948 3.171 1.00 81.44 90 GLU A O 1
ATOM 724 N N . ASP A 1 91 ? -32.417 -2.532 4.024 1.00 82.44 91 ASP A N 1
ATOM 725 C CA . ASP A 1 91 ? -32.842 -2.560 5.425 1.00 82.44 91 ASP A CA 1
ATOM 726 C C . ASP A 1 91 ? -33.000 -1.157 6.048 1.00 82.44 91 ASP A C 1
ATOM 728 O O . ASP A 1 91 ? -33.740 -0.991 7.021 1.00 82.44 91 ASP A O 1
ATOM 732 N N . LEU A 1 92 ? -32.373 -0.120 5.477 1.00 81.00 92 LEU A N 1
ATOM 733 C CA . LEU A 1 92 ? -32.393 1.247 6.024 1.00 81.00 92 LEU A CA 1
ATOM 734 C C . LEU A 1 92 ? -33.722 1.970 5.781 1.00 81.00 92 LEU A C 1
ATOM 736 O O . LEU A 1 92 ? -34.129 2.183 4.639 1.00 81.00 92 LEU A O 1
ATOM 740 N N . VAL A 1 93 ? -34.399 2.400 6.848 1.00 79.94 93 VAL A N 1
ATOM 741 C CA . VAL A 1 93 ? -35.732 3.040 6.793 1.00 79.94 93 VAL A CA 1
ATOM 742 C C . VAL A 1 93 ? -35.702 4.376 6.041 1.00 79.94 93 VAL A C 1
ATOM 744 O O . VAL A 1 93 ? -36.689 4.762 5.414 1.00 79.94 93 VAL A O 1
ATOM 747 N N . GLU A 1 94 ? -34.564 5.059 6.083 1.00 81.88 94 GLU A N 1
ATOM 748 C CA . GLU A 1 94 ? -34.298 6.347 5.453 1.00 81.88 94 GLU A CA 1
ATOM 749 C C . GLU A 1 94 ? -34.230 6.236 3.924 1.00 81.88 94 GLU A C 1
ATOM 751 O O . GLU A 1 94 ? -34.626 7.168 3.220 1.00 81.88 94 GLU A O 1
ATOM 756 N N . VAL A 1 95 ? -33.777 5.090 3.401 1.00 82.31 95 VAL A N 1
ATOM 757 C CA . VAL A 1 95 ? -33.721 4.806 1.963 1.00 82.31 95 VAL A CA 1
ATOM 758 C C . VAL A 1 95 ? -35.111 4.386 1.488 1.00 82.31 95 VAL A C 1
ATOM 760 O O . VAL A 1 95 ? -35.642 3.348 1.880 1.00 82.31 95 VAL A O 1
ATOM 763 N N . ASP A 1 96 ? -35.714 5.198 0.622 1.00 81.38 96 ASP A N 1
ATOM 764 C CA . ASP A 1 96 ? -37.045 4.953 0.056 1.00 81.38 96 ASP A CA 1
ATOM 765 C C . ASP A 1 96 ? -36.971 4.211 -1.283 1.00 81.38 96 ASP A C 1
ATOM 767 O O . ASP A 1 96 ? -37.795 3.336 -1.572 1.00 81.38 96 ASP A O 1
ATOM 771 N N . SER A 1 97 ? -35.979 4.554 -2.109 1.00 77.75 97 SER A N 1
ATOM 772 C CA . SER A 1 97 ? -35.788 3.940 -3.421 1.00 77.75 97 SER A CA 1
ATOM 773 C C . SER A 1 97 ? -34.333 3.935 -3.880 1.00 77.75 97 SER A C 1
ATOM 775 O O . SER A 1 97 ? -33.567 4.846 -3.574 1.00 77.75 97 SER A O 1
ATOM 777 N N . MET A 1 98 ? -33.978 2.904 -4.650 1.00 79.94 98 MET A N 1
ATOM 778 C CA . MET A 1 98 ? -32.665 2.727 -5.266 1.00 79.94 98 MET A CA 1
ATOM 779 C C . MET A 1 98 ? -32.760 2.620 -6.788 1.00 79.94 98 MET A C 1
ATOM 781 O O . MET A 1 98 ? -33.617 1.903 -7.313 1.00 79.94 98 MET A O 1
ATOM 785 N N . TYR A 1 99 ? -31.848 3.288 -7.491 1.00 74.94 99 TYR A N 1
ATOM 786 C CA . TYR A 1 99 ? -31.661 3.158 -8.936 1.00 74.94 99 TYR A CA 1
ATOM 787 C C . TYR A 1 99 ? -30.229 2.730 -9.235 1.00 74.94 99 TYR A C 1
ATOM 789 O O . TYR A 1 99 ? -29.277 3.356 -8.772 1.00 74.94 99 TYR A O 1
ATOM 797 N N . LEU A 1 100 ? -30.089 1.662 -10.017 1.00 73.69 100 LEU A N 1
ATOM 798 C CA . LEU A 1 100 ? -28.803 1.027 -10.289 1.00 73.69 100 LEU A CA 1
ATOM 799 C C . LEU A 1 100 ? -28.382 1.284 -11.737 1.00 73.69 100 LEU A C 1
ATOM 801 O O . LEU A 1 100 ? -29.109 0.955 -12.679 1.00 73.69 100 LEU A O 1
ATOM 805 N N . PHE A 1 101 ? -27.196 1.859 -11.903 1.00 70.31 101 PHE A N 1
ATOM 806 C CA . PHE A 1 101 ? -26.574 2.177 -13.180 1.00 70.31 101 PHE A CA 1
ATOM 807 C C . PHE A 1 101 ? -25.296 1.345 -13.314 1.00 70.31 101 PHE A C 1
ATOM 809 O O . PHE A 1 101 ? -24.376 1.477 -12.509 1.00 70.31 101 PHE A O 1
ATOM 816 N N . SER A 1 102 ? -25.249 0.476 -14.324 1.00 66.00 102 SER A N 1
ATOM 817 C CA . SER A 1 102 ? -24.090 -0.380 -14.608 1.00 66.00 102 SER A CA 1
ATOM 818 C C . SER A 1 102 ? -23.576 -0.131 -16.023 1.00 66.00 102 SER A C 1
ATOM 820 O O . SER A 1 102 ? -24.359 0.035 -16.965 1.00 66.00 102 SER A O 1
ATOM 822 N N . PHE A 1 103 ? -22.251 -0.134 -16.181 1.00 58.69 103 PHE A N 1
ATOM 823 C CA . PHE A 1 103 ? -21.600 -0.040 -17.492 1.00 58.69 103 PHE A CA 1
ATOM 824 C C . PHE A 1 103 ? -21.666 -1.334 -18.299 1.00 58.69 103 PHE A C 1
ATOM 826 O O . PHE A 1 103 ? -21.427 -1.316 -19.506 1.00 58.69 103 PHE A O 1
ATOM 833 N N . ASN A 1 104 ? -22.022 -2.453 -17.668 1.00 55.62 104 ASN A N 1
ATOM 834 C CA . ASN A 1 104 ? -22.092 -3.721 -18.367 1.00 55.62 104 ASN A CA 1
ATOM 835 C C . ASN A 1 104 ? -23.292 -3.734 -19.336 1.00 55.62 104 ASN A C 1
ATOM 837 O O . ASN A 1 104 ? -24.442 -3.505 -18.953 1.00 55.62 104 ASN A O 1
ATOM 841 N N . THR A 1 105 ? -23.019 -3.986 -20.617 1.00 49.75 105 THR A N 1
ATOM 842 C CA . THR A 1 105 ? -24.003 -3.963 -21.713 1.00 49.75 105 THR A CA 1
ATOM 843 C C . THR A 1 105 ? -24.868 -5.223 -21.779 1.00 49.75 105 THR A C 1
ATOM 845 O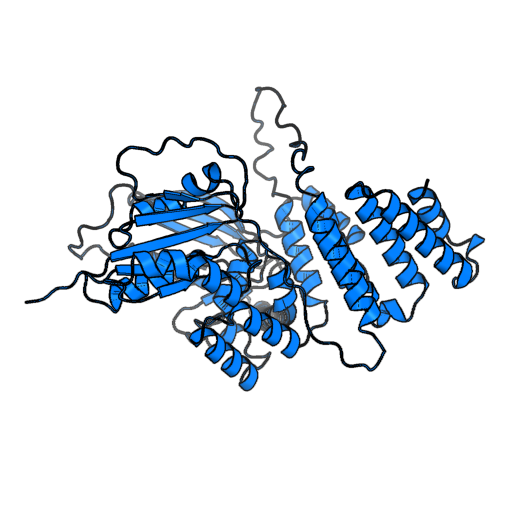 O . THR A 1 105 ? -25.845 -5.263 -22.536 1.00 49.75 105 THR A O 1
ATOM 848 N N . THR A 1 106 ? -24.577 -6.251 -20.976 1.00 48.28 106 THR A N 1
ATOM 849 C CA . THR A 1 106 ? -25.408 -7.456 -20.916 1.00 48.28 106 THR A CA 1
ATOM 850 C C . THR A 1 106 ? -26.718 -7.168 -20.184 1.00 48.28 106 THR A C 1
ATOM 852 O O . THR A 1 106 ? -26.779 -7.159 -18.953 1.00 48.28 106 THR A O 1
ATOM 855 N N . LYS A 1 107 ? -27.799 -6.961 -20.946 1.00 46.41 107 LYS A N 1
ATOM 856 C CA . LYS A 1 107 ? -29.178 -6.961 -20.434 1.00 46.41 107 LYS A CA 1
ATOM 857 C C . LYS A 1 107 ? -29.566 -8.366 -19.968 1.00 46.41 107 LYS A C 1
ATOM 859 O O . LYS A 1 107 ? -30.284 -9.079 -20.666 1.00 46.41 107 LYS A O 1
ATOM 864 N N . ASN A 1 108 ? -29.123 -8.763 -18.784 1.00 49.59 108 ASN A N 1
ATOM 865 C CA . ASN A 1 108 ? -29.720 -9.904 -18.105 1.00 49.59 108 ASN A CA 1
ATOM 866 C C . ASN A 1 108 ? -31.040 -9.438 -17.475 1.00 49.59 108 ASN A C 1
ATOM 868 O O . ASN A 1 108 ? -31.070 -8.453 -16.737 1.00 49.59 108 ASN A O 1
ATOM 872 N N . LEU A 1 109 ? -32.151 -10.109 -17.801 1.00 47.59 109 LEU A N 1
ATOM 873 C CA . LEU A 1 109 ? -33.418 -9.914 -17.093 1.00 47.59 109 LEU A CA 1
ATOM 874 C C . LEU A 1 109 ? -33.245 -10.441 -15.668 1.00 47.59 109 LEU A C 1
ATOM 876 O O . LEU A 1 109 ? -33.317 -11.645 -15.435 1.00 47.59 109 LEU A O 1
ATOM 880 N N . ILE A 1 110 ? -33.000 -9.543 -14.720 1.00 58.78 110 ILE A N 1
ATOM 881 C CA . ILE A 1 110 ? -32.944 -9.898 -13.304 1.00 58.78 110 ILE A CA 1
ATOM 882 C C . ILE A 1 110 ? -34.366 -9.880 -12.753 1.00 58.78 110 ILE A C 1
ATOM 884 O O . ILE A 1 110 ? -35.047 -8.854 -12.783 1.00 58.78 110 ILE A O 1
ATOM 888 N N . HIS A 1 111 ? -34.814 -11.025 -12.243 1.00 56.03 111 HIS A N 1
ATOM 889 C CA . HIS A 1 111 ? -36.024 -11.098 -11.433 1.00 56.03 111 HIS A CA 1
ATOM 890 C C . HIS A 1 111 ? -35.707 -10.591 -10.025 1.00 56.03 111 HIS A C 1
ATOM 892 O O . HIS A 1 111 ? -35.003 -11.253 -9.267 1.00 56.03 111 HIS A O 1
ATOM 898 N N . LEU A 1 112 ? -36.222 -9.409 -9.688 1.00 58.78 112 LEU A N 1
ATOM 899 C CA . LEU A 1 112 ? -36.181 -8.891 -8.325 1.00 58.78 112 LEU A CA 1
ATOM 900 C C . LEU A 1 112 ? -37.276 -9.549 -7.465 1.00 58.78 112 LEU A C 1
ATOM 902 O O . LEU A 1 112 ? -38.384 -9.762 -7.967 1.00 58.78 112 LEU A O 1
ATOM 906 N N . PRO A 1 113 ? -37.003 -9.833 -6.180 1.00 57.19 113 PRO A N 1
ATOM 907 C CA . PRO A 1 113 ? -38.031 -10.208 -5.212 1.00 57.19 113 PRO A CA 1
ATOM 908 C C . PRO A 1 113 ? -39.142 -9.147 -5.122 1.00 57.19 113 PRO A C 1
ATOM 910 O O . PRO A 1 113 ? -38.880 -7.947 -5.227 1.00 57.19 113 PRO A O 1
ATOM 913 N N . GLU A 1 114 ? -40.393 -9.563 -4.910 1.00 50.84 114 GLU A N 1
ATOM 914 C CA . GLU A 1 114 ? -41.487 -8.620 -4.652 1.00 50.84 114 GLU A CA 1
ATOM 915 C C . GLU A 1 114 ? -41.244 -7.886 -3.322 1.00 50.84 114 GLU A C 1
ATOM 917 O O . GLU A 1 114 ? -41.101 -8.519 -2.280 1.00 50.84 114 GLU A O 1
ATOM 922 N N . GLY A 1 115 ? -41.204 -6.549 -3.357 1.00 61.34 115 GLY A N 1
ATOM 923 C CA . GLY A 1 115 ? -41.030 -5.704 -2.166 1.00 61.34 115 GLY A CA 1
ATOM 924 C C . GLY A 1 115 ? -39.675 -5.000 -2.033 1.00 61.34 115 GLY A C 1
ATOM 925 O O . GLY A 1 115 ? -39.498 -4.253 -1.073 1.00 61.34 115 GLY A O 1
ATOM 926 N N . THR A 1 116 ? -38.755 -5.173 -2.987 1.00 78.19 116 THR A N 1
ATOM 927 C CA . THR A 1 116 ? -37.455 -4.479 -2.988 1.00 78.19 116 THR A CA 1
ATOM 928 C C . THR A 1 116 ? -37.588 -2.960 -3.100 1.00 78.19 116 THR A C 1
ATOM 930 O O . THR A 1 116 ? -38.545 -2.415 -3.672 1.00 78.19 116 THR A O 1
ATOM 933 N N . LYS A 1 117 ? -36.583 -2.252 -2.573 1.00 79.00 117 LYS A N 1
ATOM 934 C CA . LYS A 1 117 ? -36.472 -0.789 -2.719 1.00 79.00 117 LYS A CA 1
ATOM 935 C C . LYS A 1 117 ? -35.862 -0.386 -4.062 1.00 79.00 117 LYS A C 1
ATOM 937 O O . LYS A 1 117 ? -35.866 0.794 -4.409 1.00 79.00 117 LYS A O 1
ATOM 942 N N . ILE A 1 118 ? -35.381 -1.345 -4.850 1.00 78.94 118 ILE A N 1
ATOM 943 C CA . ILE A 1 118 ? -34.821 -1.124 -6.185 1.00 78.94 118 ILE A CA 1
ATOM 944 C C . ILE A 1 118 ? -35.957 -0.818 -7.172 1.00 78.94 118 ILE A C 1
ATOM 946 O O . ILE A 1 118 ? -36.823 -1.651 -7.433 1.00 78.94 118 ILE A O 1
ATOM 950 N N . ARG A 1 119 ? -35.970 0.399 -7.725 1.00 69.81 119 ARG A N 1
ATOM 951 C CA . ARG A 1 119 ? -37.043 0.898 -8.604 1.00 69.81 119 ARG A CA 1
ATOM 952 C C . ARG A 1 119 ? -36.679 0.912 -10.086 1.00 69.81 119 ARG A C 1
ATOM 954 O O . ARG A 1 119 ? -37.586 0.985 -10.913 1.00 69.81 119 ARG A O 1
ATOM 961 N N . GLY A 1 120 ? -35.397 0.817 -10.440 1.00 61.47 120 GLY A N 1
ATOM 962 C CA . GLY A 1 120 ? -34.977 0.822 -11.840 1.00 61.47 120 GLY A CA 1
ATOM 963 C C . GLY A 1 120 ? -33.531 0.394 -12.071 1.00 61.47 120 GLY A C 1
ATOM 964 O O . GLY A 1 120 ? -32.668 0.572 -11.210 1.00 61.47 120 GLY A O 1
ATOM 965 N N . PHE A 1 121 ? -33.295 -0.141 -13.271 1.00 65.44 121 PHE A N 1
ATOM 966 C CA . PHE A 1 121 ? -31.983 -0.520 -13.785 1.00 65.44 121 PHE A CA 1
ATOM 967 C C . PHE A 1 121 ? -31.699 0.213 -15.086 1.00 65.44 121 PHE A C 1
ATOM 969 O O . PHE A 1 121 ? -32.542 0.234 -15.988 1.00 65.44 121 PHE A O 1
ATOM 976 N N . HIS A 1 122 ? -30.488 0.735 -15.216 1.00 59.59 122 HIS A N 1
ATOM 977 C CA . HIS A 1 122 ? -30.034 1.366 -16.442 1.00 59.59 122 HIS A CA 1
ATOM 978 C C . HIS A 1 122 ? -28.673 0.805 -16.868 1.00 59.59 122 HIS A C 1
ATOM 980 O O . HIS A 1 122 ? -27.752 0.692 -16.062 1.00 59.59 122 HIS A O 1
ATOM 986 N N . THR A 1 123 ? -28.569 0.428 -18.144 1.00 57.25 123 THR A N 1
ATOM 987 C CA . THR A 1 123 ? -27.373 -0.157 -18.773 1.00 57.25 123 THR A CA 1
ATOM 988 C C . THR A 1 123 ? -27.116 0.502 -20.124 1.00 57.25 123 THR A C 1
ATOM 990 O O . THR A 1 123 ? -28.057 0.985 -20.759 1.00 57.25 123 THR A O 1
ATOM 993 N N . GLY A 1 124 ? -25.859 0.487 -20.578 1.00 45.56 124 GLY A N 1
ATOM 994 C CA . GLY A 1 124 ? -25.482 0.923 -21.928 1.00 45.56 124 GLY A CA 1
ATOM 995 C C . GLY A 1 124 ? -25.420 2.441 -22.116 1.00 45.56 124 GLY A C 1
ATOM 996 O O . GLY A 1 124 ? -26.057 2.973 -23.022 1.00 45.56 124 GLY A O 1
ATOM 997 N N . PHE A 1 125 ? -24.664 3.137 -21.266 1.00 47.34 125 PHE A N 1
ATOM 998 C CA . PHE A 1 125 ? -24.333 4.549 -21.467 1.00 47.34 125 PHE A CA 1
ATOM 999 C C . PHE A 1 125 ? -23.031 4.674 -22.268 1.00 47.34 125 PHE A C 1
ATOM 1001 O O . PHE A 1 125 ? -21.992 4.191 -21.821 1.00 47.34 125 PHE A O 1
ATOM 1008 N N . ASP A 1 126 ? -23.077 5.336 -23.428 1.00 35.16 126 ASP A N 1
ATOM 1009 C CA . ASP A 1 126 ? -21.877 5.699 -24.190 1.00 35.16 126 ASP A CA 1
ATOM 1010 C C . ASP A 1 126 ? -21.130 6.827 -23.458 1.00 35.16 126 ASP A C 1
ATOM 1012 O O . ASP A 1 126 ? -21.553 7.986 -23.461 1.00 35.16 126 ASP A O 1
ATOM 1016 N N . VAL A 1 127 ? -20.011 6.496 -22.810 1.00 35.44 127 VAL A N 1
ATOM 1017 C CA . VAL A 1 127 ? -19.120 7.488 -22.194 1.00 35.44 127 VAL A CA 1
ATOM 1018 C C . VAL A 1 127 ? -18.238 8.085 -23.293 1.00 35.44 127 VAL A C 1
ATOM 1020 O O . VAL A 1 127 ? -17.305 7.444 -23.776 1.00 35.44 127 VAL A O 1
ATOM 1023 N N . PHE A 1 128 ? -18.535 9.314 -23.720 1.00 27.77 128 PHE A N 1
ATOM 1024 C CA . PHE A 1 128 ? -17.662 10.071 -24.620 1.00 27.77 128 PHE A CA 1
ATOM 1025 C C . PHE A 1 128 ? -16.384 10.497 -23.875 1.00 27.77 128 PHE A C 1
ATOM 1027 O O . PHE A 1 128 ? -16.479 11.261 -22.915 1.00 27.77 128 PHE A O 1
ATOM 1034 N N . PRO A 1 129 ? -15.176 10.089 -24.307 1.00 27.55 129 PRO A N 1
ATOM 1035 C CA . PRO A 1 129 ? -13.959 10.742 -23.852 1.00 27.55 129 PRO A CA 1
ATOM 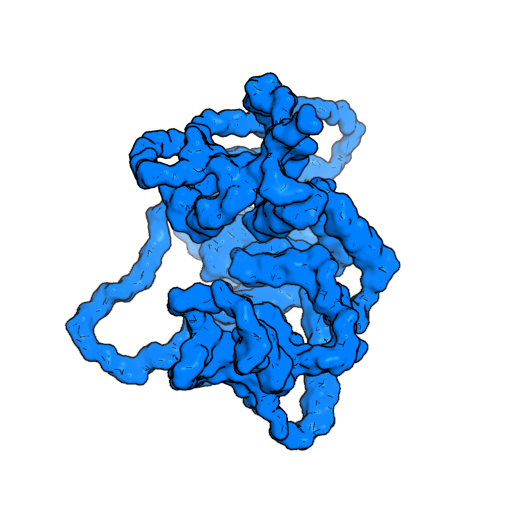1036 C C . PRO A 1 129 ? -13.856 12.119 -24.522 1.00 27.55 129 PRO A C 1
ATOM 1038 O O . PRO A 1 129 ? -13.886 12.228 -25.749 1.00 27.55 129 PRO A O 1
ATOM 1041 N N . ALA A 1 130 ? -13.733 13.167 -23.709 1.00 30.00 130 ALA A N 1
ATOM 1042 C CA . ALA A 1 130 ? -13.569 14.547 -24.149 1.00 30.00 130 ALA A CA 1
ATOM 1043 C C . ALA A 1 130 ? -12.454 14.696 -25.206 1.00 30.00 130 ALA A C 1
ATOM 1045 O O . ALA A 1 130 ? -11.318 14.260 -25.000 1.00 30.00 130 ALA A O 1
ATOM 1046 N N . THR A 1 131 ? -12.773 15.350 -26.323 1.00 30.00 131 THR A N 1
ATOM 1047 C CA . THR A 1 131 ? -11.802 15.971 -27.235 1.00 30.00 131 THR A CA 1
ATOM 1048 C C . THR A 1 131 ? -12.200 17.427 -27.470 1.00 30.00 131 THR A C 1
ATOM 1050 O O . THR A 1 131 ? -13.391 17.724 -27.545 1.00 30.00 131 THR A O 1
ATOM 1053 N N . THR A 1 132 ? -11.177 18.276 -27.657 1.00 28.59 132 THR A N 1
ATOM 1054 C CA . THR A 1 132 ? -11.169 19.725 -27.998 1.00 28.59 132 THR A CA 1
ATOM 1055 C C . THR A 1 132 ? -11.395 20.670 -26.806 1.00 28.59 132 THR A C 1
ATOM 1057 O O . THR A 1 132 ? -12.266 20.402 -25.992 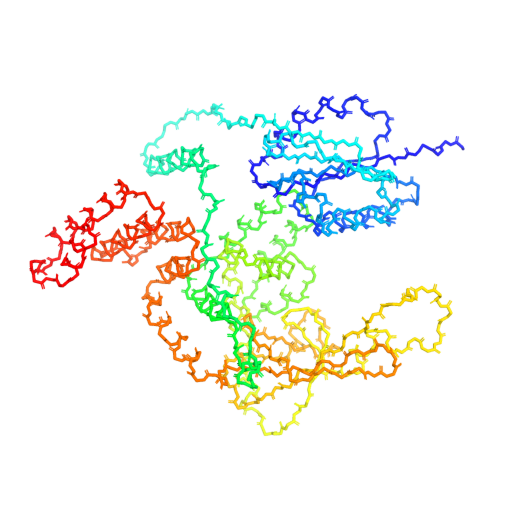1.00 28.59 132 THR A O 1
ATOM 1060 N N . ALA A 1 133 ? -10.661 21.766 -26.578 1.00 26.39 133 ALA A N 1
ATOM 1061 C CA . ALA A 1 133 ? -9.589 22.525 -27.255 1.00 26.39 133 ALA A CA 1
ATOM 1062 C C . ALA A 1 133 ? -8.771 23.234 -26.124 1.00 26.39 133 ALA A C 1
ATOM 1064 O O . ALA A 1 133 ? -9.255 23.277 -24.999 1.00 26.39 133 ALA A O 1
ATOM 1065 N N . GLU A 1 134 ? -7.542 23.740 -26.236 1.00 27.73 134 GLU A N 1
ATOM 1066 C CA . GLU A 1 134 ? -6.920 24.600 -27.247 1.00 27.73 134 GLU A CA 1
ATOM 1067 C C . GLU A 1 134 ? -5.393 24.402 -27.245 1.00 27.73 134 GLU A C 1
ATOM 1069 O O . GLU A 1 134 ? -4.765 24.194 -26.206 1.00 27.73 134 GLU A O 1
ATOM 1074 N N . GLU A 1 135 ? -4.807 24.495 -28.435 1.00 30.42 135 GLU A N 1
ATOM 1075 C CA . GLU A 1 135 ? -3.370 24.572 -28.675 1.00 30.42 135 GLU A CA 1
ATOM 1076 C C . GLU A 1 135 ? -2.864 25.992 -28.376 1.00 30.42 135 GLU A C 1
ATOM 1078 O O . GLU A 1 135 ? -3.405 26.970 -28.893 1.00 30.42 135 GLU A O 1
ATOM 1083 N N . SER A 1 136 ? -1.767 26.114 -27.627 1.00 26.44 136 SER A N 1
ATOM 1084 C CA . SER A 1 136 ? -0.786 27.171 -27.887 1.00 26.44 136 SER A CA 1
ATOM 1085 C C . SER A 1 136 ? 0.621 26.672 -27.558 1.00 26.44 136 SER A C 1
ATOM 1087 O O . SER A 1 136 ? 0.848 25.958 -26.586 1.00 26.44 136 SER A O 1
ATOM 1089 N N . GLU A 1 137 ? 1.530 26.969 -28.477 1.00 30.72 137 GLU A N 1
ATOM 1090 C CA . GLU A 1 137 ? 2.837 26.354 -28.674 1.00 30.72 137 GLU A CA 1
ATOM 1091 C C . GLU A 1 137 ? 3.882 26.804 -27.640 1.00 30.72 137 GLU A C 1
ATOM 1093 O O . GLU A 1 137 ? 4.113 27.998 -27.495 1.00 30.72 137 GLU A O 1
ATOM 1098 N N . THR A 1 138 ? 4.614 25.850 -27.053 1.00 27.88 138 THR A N 1
ATOM 1099 C CA . THR A 1 138 ? 6.093 25.801 -27.063 1.00 27.88 138 THR A CA 1
ATOM 1100 C C . THR A 1 138 ? 6.537 24.368 -26.755 1.00 27.88 138 THR A C 1
ATOM 1102 O O . THR A 1 138 ? 6.115 23.791 -25.762 1.00 27.88 138 THR A O 1
ATOM 1105 N N . ALA A 1 139 ? 7.358 23.773 -27.620 1.00 36.81 139 ALA A N 1
ATOM 1106 C CA . ALA A 1 139 ? 7.723 22.359 -27.567 1.00 36.81 139 ALA A CA 1
ATOM 1107 C C . ALA A 1 139 ? 8.851 22.035 -26.562 1.00 36.81 139 ALA A C 1
ATOM 1109 O O . ALA A 1 139 ? 9.965 22.521 -26.742 1.00 36.81 139 ALA A O 1
ATOM 1110 N N . SER A 1 140 ? 8.579 21.141 -25.601 1.00 42.09 140 SER A N 1
ATOM 1111 C CA . SER A 1 140 ? 9.446 20.049 -25.096 1.00 42.09 140 SER A CA 1
ATOM 1112 C C . SER A 1 140 ? 8.684 19.234 -24.029 1.00 42.09 140 SER A C 1
ATOM 1114 O O . SER A 1 140 ? 7.765 19.761 -23.417 1.00 42.09 140 SER A O 1
ATOM 1116 N N . ASP A 1 141 ? 9.035 17.960 -23.832 1.00 34.81 141 ASP A N 1
ATOM 1117 C CA . ASP A 1 141 ? 8.490 16.982 -22.856 1.00 34.81 141 ASP A CA 1
ATOM 1118 C C . ASP A 1 141 ? 7.013 16.535 -22.988 1.00 34.81 141 ASP A C 1
ATOM 1120 O O . ASP A 1 141 ? 6.737 15.337 -22.880 1.00 34.81 141 ASP A O 1
ATOM 1124 N N . ASP A 1 142 ? 6.082 17.403 -23.388 1.00 37.16 142 ASP A N 1
ATOM 1125 C CA . ASP A 1 142 ? 4.650 17.055 -23.515 1.00 37.16 142 ASP A CA 1
ATOM 1126 C C . ASP A 1 142 ? 4.342 16.008 -24.604 1.00 37.16 142 ASP A C 1
ATOM 1128 O O . ASP A 1 142 ? 3.343 15.288 -24.536 1.00 37.16 142 ASP A O 1
ATOM 1132 N N . GLN A 1 143 ? 5.196 15.876 -25.624 1.00 34.75 143 GLN A N 1
ATOM 1133 C CA . GLN A 1 143 ? 4.967 14.930 -26.724 1.00 34.75 143 GLN A CA 1
ATOM 1134 C C . GLN A 1 143 ? 5.137 13.467 -26.297 1.00 34.75 143 GLN A C 1
ATOM 1136 O O . GLN A 1 143 ? 4.439 12.601 -26.823 1.00 34.75 143 GLN A O 1
ATOM 1141 N N . ILE A 1 144 ? 6.011 13.186 -25.326 1.00 37.91 144 ILE A N 1
ATOM 1142 C CA . ILE A 1 144 ? 6.205 11.829 -24.796 1.00 37.91 144 ILE A CA 1
ATOM 1143 C C . ILE A 1 144 ? 5.023 11.464 -23.892 1.00 37.91 144 ILE A C 1
ATOM 1145 O O . ILE A 1 144 ? 4.471 10.370 -24.013 1.00 37.91 144 ILE A O 1
ATOM 1149 N N . GLU A 1 145 ? 4.563 12.405 -23.066 1.00 34.94 145 GLU A N 1
ATOM 1150 C CA . GLU A 1 145 ? 3.419 12.210 -22.175 1.00 34.94 145 GLU A CA 1
ATOM 1151 C C . GLU A 1 145 ? 2.097 12.070 -22.950 1.00 34.94 145 GLU A C 1
ATOM 1153 O O . GLU A 1 145 ? 1.282 11.197 -22.650 1.00 34.94 145 GLU A O 1
ATOM 1158 N N . GLN A 1 146 ? 1.890 12.855 -24.011 1.00 38.00 146 GLN A N 1
ATOM 1159 C CA . GLN A 1 146 ? 0.719 12.719 -24.883 1.00 38.00 146 GLN A CA 1
ATOM 1160 C C . GLN A 1 146 ? 0.753 11.432 -25.714 1.00 38.00 146 GLN A C 1
ATOM 1162 O O . GLN A 1 146 ? -0.289 10.793 -25.896 1.00 38.00 146 GLN A O 1
ATOM 1167 N N . GLN A 1 147 ? 1.932 10.999 -26.173 1.00 35.59 147 GLN A N 1
ATOM 1168 C CA . GLN A 1 147 ? 2.079 9.730 -26.884 1.00 35.59 147 GLN A CA 1
ATOM 1169 C C . GLN A 1 147 ? 1.779 8.547 -25.953 1.00 35.59 147 GLN A C 1
ATOM 1171 O O . GLN A 1 147 ? 0.982 7.682 -26.325 1.00 35.59 147 GLN A O 1
ATOM 1176 N N . GLN A 1 148 ? 2.301 8.559 -24.721 1.00 34.03 148 GLN A N 1
ATOM 1177 C CA . GLN A 1 148 ? 2.008 7.558 -23.688 1.00 34.03 148 GLN A CA 1
ATOM 1178 C C . GLN A 1 148 ? 0.526 7.560 -23.284 1.00 34.03 148 GLN A C 1
ATOM 1180 O O . GLN A 1 148 ? -0.095 6.499 -23.275 1.00 34.03 148 GLN A O 1
ATOM 1185 N N . LYS A 1 149 ? -0.094 8.731 -23.066 1.00 37.03 149 LYS A N 1
ATOM 1186 C CA . LYS A 1 149 ? -1.536 8.857 -22.767 1.00 37.03 149 LYS A CA 1
ATOM 1187 C C . LYS A 1 149 ? -2.428 8.376 -23.917 1.00 37.03 149 LYS A C 1
ATOM 1189 O O . LYS A 1 149 ? -3.481 7.789 -23.664 1.00 37.03 149 LYS A O 1
ATOM 1194 N N . SER A 1 150 ? -2.036 8.597 -25.176 1.00 33.22 150 SER A N 1
ATOM 1195 C CA . SER A 1 150 ? -2.794 8.114 -26.343 1.00 33.22 150 SER A CA 1
ATOM 1196 C C . SER A 1 150 ? -2.703 6.591 -26.508 1.00 33.22 150 SER A C 1
ATOM 1198 O O . SER A 1 150 ? -3.712 5.945 -26.798 1.00 33.22 150 SER A O 1
ATOM 1200 N N . LEU A 1 151 ? -1.527 6.010 -26.231 1.00 34.03 151 LEU A N 1
ATOM 1201 C CA . LEU A 1 151 ? -1.306 4.562 -26.207 1.00 34.03 151 LEU A CA 1
ATOM 1202 C C . LEU A 1 151 ? -2.134 3.904 -25.093 1.00 34.03 151 LEU A C 1
ATOM 1204 O O . LEU A 1 151 ? -2.785 2.886 -25.327 1.00 34.03 151 LEU A O 1
ATOM 1208 N N . TRP A 1 152 ? -2.194 4.543 -23.921 1.00 31.70 152 TRP A N 1
ATOM 1209 C CA . TRP A 1 152 ? -2.997 4.109 -22.775 1.00 31.70 152 TRP A CA 1
ATOM 1210 C C . TRP A 1 152 ? -4.505 4.108 -23.083 1.00 31.70 152 TRP A C 1
ATOM 1212 O O . TRP A 1 152 ? -5.192 3.109 -22.872 1.00 31.70 152 TRP A O 1
ATOM 1222 N N . LYS A 1 153 ? -5.021 5.191 -23.689 1.00 31.56 153 LYS A N 1
ATOM 1223 C CA . LYS A 1 153 ? -6.436 5.316 -24.100 1.00 31.56 153 LYS A CA 1
ATOM 1224 C C . LYS A 1 153 ? -6.848 4.336 -25.204 1.00 31.56 153 LYS A C 1
ATOM 1226 O O . LYS A 1 153 ? -8.018 3.963 -25.276 1.00 31.56 153 LYS A O 1
ATOM 1231 N N . SER A 1 154 ? -5.917 3.933 -26.070 1.00 32.22 154 SER A N 1
ATOM 1232 C CA . SER A 1 154 ? -6.171 2.930 -27.110 1.00 32.22 154 SER A CA 1
ATOM 1233 C C . SER A 1 154 ? -6.244 1.506 -26.548 1.00 32.22 154 SER A C 1
ATOM 1235 O O . SER A 1 154 ? -7.023 0.710 -27.066 1.00 32.22 154 SER A O 1
ATOM 1237 N N . ARG A 1 155 ? -5.457 1.181 -25.510 1.00 34.41 155 ARG A N 1
ATOM 1238 C CA . ARG A 1 155 ? -5.372 -0.174 -24.930 1.00 34.41 155 ARG A CA 1
ATOM 1239 C C . ARG A 1 155 ? -6.543 -0.523 -24.008 1.00 34.41 155 ARG A C 1
ATOM 1241 O O . ARG A 1 155 ? -7.042 -1.641 -24.074 1.00 34.41 155 ARG A O 1
ATOM 1248 N N . LEU A 1 156 ? -7.071 0.453 -23.264 1.00 30.34 156 LEU A N 1
ATOM 1249 C CA . LEU A 1 156 ? -8.278 0.290 -22.434 1.00 30.34 156 LEU A CA 1
ATOM 1250 C C . LEU A 1 156 ? -9.523 -0.151 -23.230 1.00 30.34 156 LEU A C 1
ATOM 1252 O O . LEU A 1 156 ? -10.410 -0.782 -22.674 1.00 30.34 156 LEU A O 1
ATOM 1256 N N . LYS A 1 157 ? -9.595 0.148 -24.536 1.00 29.89 157 LYS A N 1
ATOM 1257 C CA . LYS A 1 157 ? -10.731 -0.232 -25.396 1.00 29.89 157 LYS A CA 1
ATOM 1258 C C . LYS A 1 157 ? -10.644 -1.648 -25.977 1.00 29.89 157 LYS A C 1
ATOM 1260 O O . LYS A 1 157 ? -11.625 -2.108 -26.552 1.00 29.89 157 LYS A O 1
ATOM 1265 N N . SER A 1 158 ? -9.495 -2.322 -25.889 1.00 29.83 158 SER A N 1
ATOM 1266 C CA . SER A 1 158 ? -9.284 -3.643 -26.506 1.00 29.83 158 SER A CA 1
ATOM 1267 C C . SER A 1 158 ? -9.320 -4.823 -25.528 1.00 29.83 158 SER A C 1
ATOM 1269 O O . SER A 1 158 ? -9.241 -5.962 -25.980 1.00 29.83 158 SER A O 1
ATOM 1271 N N . GLU A 1 159 ? -9.434 -4.585 -24.217 1.00 31.69 159 GLU A N 1
ATOM 1272 C CA . GLU A 1 159 ? -9.211 -5.615 -23.185 1.00 31.69 159 GLU A CA 1
ATOM 1273 C C . GLU A 1 159 ? -10.473 -6.163 -22.489 1.00 31.69 159 GLU A C 1
ATOM 1275 O O . GLU A 1 159 ? -10.354 -7.070 -21.666 1.00 31.69 159 GLU A O 1
ATOM 1280 N N . ASP A 1 160 ? -11.684 -5.778 -22.911 1.00 28.03 160 ASP A N 1
ATOM 1281 C CA . ASP A 1 160 ? -12.959 -6.360 -22.427 1.00 28.03 160 ASP A CA 1
ATOM 1282 C C . ASP A 1 160 ? -13.155 -7.864 -22.768 1.00 28.03 160 ASP A C 1
ATOM 1284 O O . ASP A 1 160 ? -14.239 -8.416 -22.589 1.00 28.03 160 ASP A O 1
ATOM 1288 N N . PHE A 1 161 ? -12.130 -8.569 -23.266 1.00 29.64 161 PHE A N 1
ATOM 1289 C CA . PHE A 1 161 ? -12.259 -9.944 -23.765 1.00 29.64 161 PHE A CA 1
ATOM 1290 C C . PHE A 1 161 ? -11.352 -11.002 -23.108 1.00 29.64 161 PHE A C 1
ATOM 1292 O O . PHE A 1 161 ? -11.426 -12.168 -23.493 1.00 29.64 161 PHE A O 1
ATOM 1299 N N . ILE A 1 162 ? -10.519 -10.683 -22.106 1.00 27.06 162 ILE A N 1
ATOM 1300 C CA . ILE A 1 162 ? -9.672 -11.706 -21.449 1.00 27.06 162 ILE A CA 1
ATOM 1301 C C . ILE A 1 162 ? -9.662 -11.553 -19.922 1.00 27.06 162 ILE A C 1
ATOM 1303 O O . ILE A 1 162 ? -8.629 -11.321 -19.308 1.00 27.06 162 ILE A O 1
ATOM 1307 N N . PHE A 1 163 ? -10.810 -11.764 -19.281 1.00 25.12 163 PHE A N 1
ATOM 1308 C CA . PHE A 1 163 ? -10.863 -12.110 -17.857 1.00 25.12 163 PHE A CA 1
ATOM 1309 C C . PHE A 1 163 ? -11.735 -13.346 -17.676 1.00 25.12 163 PHE A C 1
ATOM 1311 O O . PHE A 1 163 ? -12.925 -13.255 -17.414 1.00 25.12 163 PHE A O 1
ATOM 1318 N N . ASN A 1 164 ? -11.134 -14.513 -17.905 1.00 24.31 164 ASN A N 1
ATOM 1319 C CA . ASN A 1 164 ? -11.592 -15.802 -17.390 1.00 24.31 164 ASN A CA 1
ATOM 1320 C C . ASN A 1 164 ? -10.489 -16.835 -17.621 1.00 24.31 164 ASN A C 1
ATOM 1322 O O . ASN A 1 164 ? -10.501 -17.519 -18.639 1.00 24.31 164 ASN A O 1
ATOM 1326 N N . SER A 1 165 ? -9.524 -16.904 -16.696 1.00 23.22 165 SER A N 1
ATOM 1327 C CA . SER A 1 165 ? -8.821 -18.138 -16.301 1.00 23.22 165 SER A CA 1
ATOM 1328 C C . SER A 1 165 ? -7.567 -17.808 -15.482 1.00 23.22 165 SER A C 1
ATOM 1330 O O . SER A 1 165 ? -6.463 -17.748 -16.023 1.00 23.22 165 SER A O 1
ATOM 1332 N N . LEU A 1 166 ? -7.717 -17.659 -14.167 1.00 24.17 166 LEU A N 1
ATOM 1333 C CA . LEU A 1 166 ? -6.755 -18.301 -13.275 1.00 24.17 166 LEU A CA 1
ATOM 1334 C C . LEU A 1 166 ? -7.213 -19.762 -13.164 1.00 24.17 166 LEU A C 1
ATOM 1336 O O . LEU A 1 166 ? -8.390 -19.990 -12.872 1.00 24.17 166 LEU A O 1
ATOM 1340 N N . PRO A 1 167 ? -6.350 -20.761 -13.404 1.00 22.73 167 PRO A N 1
ATOM 1341 C CA . PRO A 1 167 ? -6.595 -22.075 -12.851 1.00 22.73 167 PRO A CA 1
ATOM 1342 C C . PRO A 1 167 ? -6.574 -21.897 -11.335 1.00 22.73 167 PRO A C 1
ATOM 1344 O O . PRO A 1 167 ? -5.554 -21.511 -10.762 1.00 22.73 167 PRO A O 1
ATOM 1347 N N . SER A 1 168 ? -7.701 -22.171 -10.685 1.00 24.53 168 SER A N 1
ATOM 1348 C CA . SER A 1 168 ? -7.669 -22.640 -9.307 1.00 24.53 168 SER A CA 1
ATOM 1349 C C . SER A 1 168 ? -6.597 -23.724 -9.235 1.00 24.53 168 SER A C 1
ATOM 1351 O O . SER A 1 168 ? -6.687 -24.701 -9.984 1.00 24.53 168 SER A O 1
ATOM 1353 N N . LEU A 1 169 ? -5.584 -23.561 -8.381 1.00 26.05 169 LEU A N 1
ATOM 1354 C CA . LEU A 1 169 ? -4.793 -24.714 -7.971 1.00 26.05 169 LEU A CA 1
ATOM 1355 C C . LEU A 1 169 ? -5.789 -25.774 -7.488 1.00 26.05 169 LEU A C 1
ATOM 1357 O O . LEU A 1 169 ? -6.595 -25.513 -6.597 1.00 26.05 169 LEU A O 1
ATOM 1361 N N . ASP A 1 170 ? -5.769 -26.921 -8.157 1.00 22.89 170 ASP A N 1
ATOM 1362 C CA . ASP A 1 170 ? -6.657 -28.055 -7.962 1.00 22.89 170 ASP A CA 1
ATOM 1363 C C . ASP A 1 170 ? -6.914 -28.367 -6.479 1.00 22.89 170 ASP A C 1
ATOM 1365 O O . ASP A 1 170 ? -6.101 -28.989 -5.799 1.00 22.89 170 ASP A O 1
ATOM 1369 N N . ALA A 1 171 ? -8.117 -28.037 -6.005 1.00 26.16 171 ALA A N 1
ATOM 1370 C CA . ALA A 1 171 ? -8.747 -28.687 -4.857 1.00 26.16 171 ALA A CA 1
ATOM 1371 C C . ALA A 1 171 ? -9.466 -29.975 -5.308 1.00 26.16 171 ALA A C 1
ATOM 1373 O O . ALA A 1 171 ? -10.598 -30.252 -4.919 1.00 26.16 171 ALA A O 1
ATOM 1374 N N . SER A 1 172 ? -8.812 -30.763 -6.166 1.00 31.56 172 SER A N 1
ATOM 1375 C CA . SER A 1 172 ? -9.274 -32.075 -6.621 1.00 31.56 172 SER A CA 1
ATOM 1376 C C . SER A 1 172 ? -8.368 -33.195 -6.092 1.00 31.56 172 SER A C 1
ATOM 1378 O O . SER A 1 172 ? -8.020 -34.138 -6.794 1.00 31.56 172 SER A O 1
ATOM 1380 N N . ALA A 1 173 ? -8.025 -33.136 -4.801 1.00 26.20 173 ALA A N 1
ATOM 1381 C CA . ALA A 1 173 ? -7.618 -34.325 -4.060 1.00 26.20 173 ALA A CA 1
ATOM 1382 C C . ALA A 1 173 ? -8.862 -34.933 -3.404 1.00 26.20 173 ALA A C 1
ATOM 1384 O O . ALA A 1 173 ? -9.450 -34.379 -2.478 1.00 26.20 173 ALA A O 1
ATOM 1385 N N . SER A 1 174 ? -9.271 -36.066 -3.964 1.00 25.81 174 SER A N 1
ATOM 1386 C CA . SER A 1 174 ? -10.233 -37.038 -3.452 1.00 25.81 174 SER A CA 1
ATOM 1387 C C . SER A 1 174 ? -10.474 -36.998 -1.940 1.00 25.81 174 SER A C 1
ATOM 1389 O O . SER A 1 174 ? -9.546 -37.062 -1.136 1.00 25.81 174 SER A O 1
ATOM 1391 N N . SER A 1 175 ? -11.755 -37.033 -1.580 1.00 33.53 175 SER A N 1
ATOM 1392 C CA . SER A 1 175 ? -12.271 -37.363 -0.256 1.00 33.53 175 SER A CA 1
ATOM 1393 C C . SER A 1 175 ? -11.643 -38.647 0.307 1.00 33.53 175 SER A C 1
ATOM 1395 O O . SER A 1 175 ? -12.130 -39.750 0.055 1.00 33.53 175 SER A O 1
ATOM 1397 N N . SER A 1 176 ? -10.586 -38.510 1.100 1.00 28.77 176 SER A N 1
ATOM 1398 C CA . SER A 1 176 ? -10.142 -39.533 2.045 1.00 28.77 176 SER A CA 1
ATOM 1399 C C . SER A 1 176 ? -9.179 -38.921 3.058 1.00 28.77 176 SER A C 1
ATOM 1401 O O . SER A 1 176 ? -8.100 -38.470 2.688 1.00 28.77 176 SER A O 1
ATOM 1403 N N . SER A 1 177 ? -9.591 -38.958 4.331 1.00 27.72 177 SER A N 1
ATOM 1404 C CA . SER A 1 177 ? -8.809 -38.673 5.546 1.00 27.72 177 SER A CA 1
ATOM 1405 C C . SER A 1 177 ? -8.129 -37.300 5.614 1.00 27.72 177 SER A C 1
ATOM 1407 O O . SER A 1 177 ? -7.008 -37.125 5.156 1.00 27.72 177 SER A O 1
ATOM 1409 N N . ILE A 1 178 ? -8.788 -36.355 6.295 1.00 31.09 178 ILE A N 1
ATOM 1410 C CA . ILE A 1 178 ? -8.149 -35.169 6.879 1.00 31.09 178 ILE A CA 1
ATOM 1411 C C . ILE A 1 178 ? -7.088 -35.680 7.866 1.00 31.09 178 ILE A C 1
ATOM 1413 O O . ILE A 1 178 ? -7.413 -36.069 8.988 1.00 31.09 178 ILE A O 1
ATOM 1417 N N . SER A 1 179 ? -5.830 -35.759 7.430 1.00 33.69 179 SER A N 1
ATOM 1418 C CA . SER A 1 179 ? -4.695 -35.888 8.337 1.00 33.69 179 SER A CA 1
ATOM 1419 C C . SER A 1 179 ? -4.536 -34.565 9.087 1.00 33.69 179 SER A C 1
ATOM 1421 O O . SER A 1 179 ? -4.693 -33.483 8.522 1.00 33.69 179 SER A O 1
ATOM 1423 N N . GLN A 1 180 ? -4.235 -34.645 10.382 1.00 39.00 180 GLN A N 1
ATOM 1424 C CA . GLN A 1 180 ? -4.034 -33.506 11.289 1.00 39.00 180 GLN A CA 1
ATOM 1425 C C . GLN A 1 180 ? -2.806 -32.626 10.942 1.00 39.00 180 GLN A C 1
ATOM 1427 O O . GLN A 1 180 ? -2.406 -31.806 11.758 1.00 39.00 180 GLN A O 1
ATOM 1432 N N . GLU A 1 181 ? -2.209 -32.766 9.754 1.00 40.44 181 GLU A N 1
ATOM 1433 C CA . GLU A 1 181 ? -0.977 -32.071 9.344 1.00 40.44 181 GLU A CA 1
ATOM 1434 C C . GLU A 1 181 ? -1.219 -30.700 8.677 1.00 40.44 181 GLU A C 1
ATOM 1436 O O . GLU A 1 181 ? -0.276 -29.944 8.489 1.00 40.44 181 GLU A O 1
ATOM 1441 N N . ASN A 1 182 ? -2.467 -30.327 8.363 1.00 43.16 182 ASN A N 1
ATOM 1442 C CA . ASN A 1 182 ? -2.779 -29.106 7.593 1.00 43.16 182 ASN A CA 1
ATOM 1443 C C . ASN A 1 182 ? -3.265 -27.894 8.421 1.00 43.16 182 ASN A C 1
ATOM 1445 O O . ASN A 1 182 ? -3.740 -26.918 7.847 1.00 43.16 182 ASN A O 1
ATOM 1449 N N . THR A 1 183 ? -3.165 -27.910 9.754 1.00 40.41 183 THR A N 1
ATOM 1450 C CA . THR A 1 183 ? -3.651 -26.809 10.622 1.00 40.41 183 THR A CA 1
ATOM 1451 C C . THR A 1 183 ? -2.617 -25.701 10.881 1.00 40.41 183 THR A C 1
ATOM 1453 O O . THR A 1 183 ? -2.900 -24.742 11.606 1.00 40.41 183 THR A O 1
ATOM 1456 N N . THR A 1 184 ? -1.412 -25.812 10.309 1.00 46.38 184 THR A N 1
ATOM 1457 C CA . THR A 1 184 ? -0.287 -24.872 10.498 1.00 46.38 184 THR A CA 1
ATOM 1458 C C . THR A 1 184 ? 0.059 -23.998 9.305 1.00 46.38 184 THR A C 1
ATOM 1460 O O . THR A 1 184 ? 0.848 -23.073 9.472 1.00 46.38 184 THR A O 1
ATOM 1463 N N . ARG A 1 185 ? -0.547 -24.233 8.140 1.00 53.22 185 ARG A N 1
ATOM 1464 C CA . ARG A 1 185 ? -0.208 -23.521 6.907 1.00 53.22 185 ARG A CA 1
ATOM 1465 C C . ARG A 1 185 ? -0.739 -22.085 6.941 1.00 53.22 185 ARG A C 1
ATOM 1467 O O . ARG A 1 185 ? -1.949 -21.883 6.987 1.00 53.22 185 ARG A O 1
ATOM 1474 N N . GLN A 1 186 ? 0.153 -21.099 6.899 1.00 55.09 186 GLN A N 1
ATOM 1475 C CA . GLN A 1 186 ? -0.227 -19.699 6.671 1.00 55.09 186 GLN A CA 1
ATOM 1476 C C . GLN A 1 186 ? -0.424 -19.452 5.161 1.00 55.09 186 GLN A C 1
ATOM 1478 O O . GLN A 1 186 ? 0.239 -20.065 4.320 1.00 55.09 186 GLN A O 1
ATOM 1483 N N . GLU A 1 187 ? -1.361 -18.571 4.811 1.00 57.44 187 GLU A N 1
ATOM 1484 C CA . GLU A 1 187 ? -1.652 -18.204 3.418 1.00 57.44 187 GLU A CA 1
ATOM 1485 C C . GLU A 1 187 ? -0.526 -17.352 2.826 1.00 57.44 187 GLU A C 1
ATOM 1487 O O . GLU A 1 187 ? 0.042 -16.524 3.517 1.00 57.44 187 GLU A O 1
ATOM 1492 N N . ALA A 1 188 ? -0.193 -17.502 1.544 1.00 60.41 188 ALA A N 1
ATOM 1493 C CA . ALA A 1 188 ? 0.950 -16.795 0.953 1.00 60.41 188 ALA A CA 1
ATOM 1494 C C . ALA A 1 188 ? 0.801 -15.257 0.928 1.00 60.41 188 ALA A C 1
ATOM 1496 O O . ALA A 1 188 ? 1.794 -14.538 0.798 1.00 60.41 188 ALA A O 1
ATOM 1497 N N . ASP A 1 189 ? -0.421 -14.750 1.091 1.00 64.44 189 ASP A N 1
ATOM 1498 C CA . ASP A 1 189 ? -0.757 -13.344 0.884 1.00 64.44 189 ASP A CA 1
ATOM 1499 C C . ASP A 1 189 ? -0.099 -12.393 1.893 1.00 64.44 189 ASP A C 1
ATOM 1501 O O . ASP A 1 189 ? 0.233 -11.253 1.548 1.00 64.44 189 ASP A O 1
ATOM 1505 N N . PHE A 1 190 ? 0.187 -12.856 3.116 1.00 71.75 190 PHE A N 1
ATOM 1506 C CA . PHE A 1 190 ? 0.876 -12.012 4.098 1.00 71.75 190 PHE A CA 1
ATOM 1507 C C . PHE A 1 190 ? 2.331 -11.722 3.696 1.00 71.75 190 PHE A C 1
ATOM 1509 O O . PHE A 1 190 ? 2.851 -10.656 4.034 1.00 71.75 190 PHE A O 1
ATOM 1516 N N . MET A 1 191 ? 2.992 -12.629 2.959 1.00 73.88 191 MET A N 1
ATOM 1517 C CA . MET A 1 191 ? 4.372 -12.418 2.504 1.00 73.88 191 MET A CA 1
ATOM 1518 C C . MET A 1 191 ? 4.440 -11.193 1.590 1.00 73.88 191 MET A C 1
ATOM 1520 O O . MET A 1 191 ? 5.366 -10.386 1.684 1.00 73.88 191 MET A O 1
ATOM 1524 N N . TYR A 1 192 ? 3.423 -11.016 0.741 1.00 78.69 192 TYR A N 1
ATOM 1525 C CA . TYR A 1 192 ? 3.319 -9.863 -0.146 1.00 78.69 192 TYR A CA 1
ATOM 1526 C C . TYR A 1 192 ? 3.049 -8.570 0.619 1.00 78.69 192 TYR A C 1
ATOM 1528 O O . TYR A 1 192 ? 3.613 -7.545 0.255 1.00 78.69 192 TYR A O 1
ATOM 1536 N N . ALA A 1 193 ? 2.248 -8.601 1.687 1.00 79.31 193 ALA A N 1
ATOM 1537 C CA . ALA A 1 193 ? 2.022 -7.428 2.532 1.00 79.31 193 ALA A CA 1
ATOM 1538 C C . ALA A 1 193 ? 3.306 -6.990 3.264 1.00 79.31 193 ALA A C 1
ATOM 1540 O O . ALA A 1 193 ? 3.603 -5.796 3.338 1.00 79.31 193 ALA A O 1
ATOM 1541 N N . GLU A 1 194 ? 4.099 -7.950 3.756 1.00 79.38 194 GLU A N 1
ATOM 1542 C CA . GLU A 1 194 ? 5.400 -7.680 4.379 1.00 79.38 194 GLU A CA 1
ATOM 1543 C C . GLU A 1 194 ? 6.386 -7.057 3.379 1.00 79.38 194 GLU A C 1
ATOM 1545 O O . GLU A 1 194 ? 7.033 -6.050 3.682 1.00 79.38 194 GLU A O 1
ATOM 1550 N N . LEU A 1 195 ? 6.468 -7.633 2.177 1.00 86.06 195 LEU A N 1
ATOM 1551 C CA . LEU A 1 195 ? 7.281 -7.123 1.074 1.00 86.06 195 LEU A CA 1
ATOM 1552 C C . LEU A 1 195 ? 6.837 -5.730 0.629 1.00 86.06 195 LEU A C 1
ATOM 1554 O O . LEU A 1 195 ? 7.674 -4.843 0.479 1.00 86.06 195 LEU A O 1
ATOM 1558 N N . LEU A 1 196 ? 5.529 -5.530 0.449 1.00 89.75 196 LEU A N 1
ATOM 1559 C CA . LEU A 1 196 ? 4.948 -4.262 0.023 1.00 89.75 196 LEU A CA 1
ATOM 1560 C C . LEU A 1 196 ? 5.314 -3.147 0.996 1.00 89.75 196 LEU A C 1
ATOM 1562 O O . LEU A 1 196 ? 5.779 -2.102 0.556 1.00 89.75 196 LEU A O 1
ATOM 1566 N N . ARG A 1 197 ? 5.158 -3.377 2.307 1.00 87.62 197 ARG A N 1
ATOM 1567 C CA . ARG A 1 197 ? 5.555 -2.403 3.331 1.00 87.62 197 ARG A CA 1
ATOM 1568 C C . ARG A 1 197 ? 7.021 -2.006 3.171 1.00 87.62 197 ARG A C 1
ATOM 1570 O O . ARG A 1 197 ? 7.307 -0.817 3.106 1.00 87.62 197 ARG A O 1
ATOM 1577 N N . GLY A 1 198 ? 7.926 -2.988 3.121 1.00 88.62 198 GLY A N 1
ATOM 1578 C CA . GLY A 1 198 ? 9.363 -2.721 3.002 1.00 88.62 198 GLY A CA 1
ATOM 1579 C C . GLY A 1 198 ? 9.686 -1.897 1.757 1.00 88.62 198 GLY A C 1
ATOM 1580 O O . GLY A 1 198 ? 10.328 -0.860 1.851 1.00 88.62 198 GLY A O 1
ATOM 1581 N N . ILE A 1 199 ? 9.131 -2.297 0.611 1.00 93.12 199 ILE A N 1
ATOM 1582 C CA . ILE A 1 199 ? 9.329 -1.594 -0.657 1.00 93.12 199 ILE A CA 1
ATOM 1583 C C . ILE A 1 199 ? 8.778 -0.163 -0.601 1.00 93.12 199 ILE A C 1
ATOM 1585 O O . ILE A 1 199 ? 9.457 0.754 -1.043 1.00 93.12 199 ILE A O 1
ATOM 1589 N N . LEU A 1 200 ? 7.574 0.055 -0.060 1.00 93.12 200 LEU A N 1
ATOM 1590 C CA . LEU A 1 200 ? 6.968 1.390 0.013 1.00 93.12 200 LEU A CA 1
ATOM 1591 C C . LEU A 1 200 ? 7.780 2.362 0.876 1.00 93.12 200 LEU A C 1
ATOM 1593 O O . LEU A 1 200 ? 7.882 3.531 0.518 1.00 93.12 200 LEU A O 1
ATOM 1597 N N . ILE A 1 201 ? 8.354 1.883 1.982 1.00 92.69 201 ILE A N 1
ATOM 1598 C CA . ILE A 1 201 ? 9.189 2.688 2.887 1.00 92.69 201 ILE A CA 1
ATOM 1599 C C . ILE A 1 201 ? 10.505 3.107 2.211 1.00 92.69 201 ILE A C 1
ATOM 1601 O O . ILE A 1 201 ? 11.006 4.204 2.468 1.00 92.69 201 ILE A O 1
ATOM 1605 N N . ASP A 1 202 ? 11.040 2.255 1.334 1.00 92.94 202 ASP A N 1
ATOM 1606 C CA . ASP A 1 202 ? 12.293 2.505 0.618 1.00 92.94 202 ASP A CA 1
ATOM 1607 C C . ASP A 1 202 ? 12.125 3.448 -0.588 1.00 92.94 202 ASP A C 1
ATOM 1609 O O . ASP A 1 202 ? 13.108 4.019 -1.057 1.00 92.94 202 ASP A O 1
ATOM 1613 N N . ILE A 1 203 ? 10.907 3.624 -1.117 1.00 91.31 203 ILE A N 1
ATOM 1614 C CA . ILE A 1 203 ? 10.656 4.533 -2.245 1.00 91.31 203 ILE A CA 1
ATOM 1615 C C . ILE A 1 203 ? 10.660 5.986 -1.755 1.00 91.31 203 ILE A C 1
ATOM 1617 O O . ILE A 1 203 ? 9.831 6.384 -0.935 1.00 91.31 203 ILE A O 1
ATOM 1621 N N . ASP A 1 204 ? 11.517 6.811 -2.355 1.00 88.44 204 ASP A N 1
ATOM 1622 C CA . ASP A 1 204 ? 11.524 8.249 -2.105 1.00 88.44 204 ASP A CA 1
ATOM 1623 C C . ASP A 1 204 ? 10.193 8.913 -2.509 1.00 88.44 204 ASP A C 1
ATOM 1625 O O . ASP A 1 204 ? 9.537 8.583 -3.507 1.00 88.44 204 ASP A O 1
ATOM 1629 N N . SER A 1 205 ? 9.760 9.862 -1.686 1.00 90.12 205 SER A N 1
ATOM 1630 C CA . SER A 1 205 ? 8.503 10.582 -1.864 1.00 90.12 205 SER A CA 1
ATOM 1631 C C . SER A 1 205 ? 8.587 11.946 -1.217 1.00 90.12 205 SER A C 1
ATOM 1633 O O . SER A 1 205 ? 9.284 12.134 -0.219 1.00 90.12 205 SER A O 1
ATOM 1635 N N . THR A 1 206 ? 7.807 12.878 -1.746 1.00 91.00 206 THR A N 1
ATOM 1636 C CA . THR A 1 206 ? 7.609 14.194 -1.143 1.00 91.00 206 THR A CA 1
ATOM 1637 C C . THR A 1 206 ? 6.226 14.307 -0.509 1.00 91.00 206 THR A C 1
ATOM 1639 O O . THR A 1 206 ? 5.296 13.578 -0.865 1.00 91.00 206 THR A O 1
ATOM 1642 N N . GLU A 1 207 ? 6.088 15.241 0.431 1.00 93.12 207 GLU A N 1
ATOM 1643 C CA . GLU A 1 207 ? 4.792 15.611 0.999 1.00 93.12 207 GLU A CA 1
ATOM 1644 C C . GLU A 1 207 ? 3.848 16.147 -0.086 1.00 93.12 207 GLU A C 1
ATOM 1646 O O . GLU A 1 207 ? 2.682 15.759 -0.145 1.00 93.12 207 GLU A O 1
ATOM 1651 N N . ASP A 1 208 ? 4.357 16.999 -0.983 1.00 93.00 208 ASP A N 1
ATOM 1652 C CA . ASP A 1 208 ? 3.556 17.638 -2.029 1.00 93.00 208 ASP A CA 1
ATOM 1653 C C . ASP A 1 208 ? 2.923 16.619 -2.990 1.00 93.00 208 ASP A C 1
ATOM 1655 O O . ASP A 1 208 ? 1.768 16.798 -3.378 1.00 93.00 208 ASP A O 1
ATOM 1659 N N . GLU A 1 209 ? 3.621 15.531 -3.334 1.00 90.88 209 GLU A N 1
ATOM 1660 C CA . GLU A 1 209 ? 3.052 14.433 -4.132 1.00 90.88 209 GLU A CA 1
ATOM 1661 C C . GLU A 1 209 ? 1.849 13.782 -3.441 1.00 90.88 209 GLU A C 1
ATOM 1663 O O . GLU A 1 209 ? 0.790 13.610 -4.054 1.00 90.88 209 GLU A O 1
ATOM 1668 N N . MET A 1 210 ? 1.990 13.459 -2.152 1.00 94.81 210 MET A N 1
ATOM 1669 C CA . MET A 1 210 ? 0.915 12.867 -1.358 1.00 94.81 210 MET A CA 1
ATOM 1670 C C . MET A 1 210 ? -0.272 13.830 -1.242 1.00 94.81 210 MET A C 1
ATOM 1672 O O . MET A 1 210 ? -1.422 13.440 -1.451 1.00 94.81 210 MET A O 1
ATOM 1676 N N . ILE A 1 211 ? -0.010 15.103 -0.943 1.00 94.62 211 ILE A N 1
ATOM 1677 C CA . ILE A 1 211 ? -1.052 16.123 -0.796 1.00 94.62 211 ILE A CA 1
ATOM 1678 C C . ILE A 1 211 ? -1.775 16.369 -2.115 1.00 94.62 211 ILE A C 1
ATOM 1680 O O . ILE A 1 211 ? -2.998 16.511 -2.126 1.00 94.62 211 ILE A O 1
ATOM 1684 N N . HIS A 1 212 ? -1.053 16.374 -3.233 1.00 93.19 212 HIS A N 1
ATOM 1685 C CA . HIS A 1 212 ? -1.655 16.492 -4.552 1.00 93.19 212 HIS A CA 1
ATOM 1686 C C . HIS A 1 212 ? -2.640 15.350 -4.827 1.00 93.19 212 HIS A C 1
ATOM 1688 O O . HIS A 1 212 ? -3.779 15.614 -5.218 1.00 93.19 212 HIS A O 1
ATOM 1694 N N . TYR A 1 213 ? -2.247 14.105 -4.545 1.00 93.19 213 TYR A N 1
ATOM 1695 C CA . TYR A 1 213 ? -3.131 12.947 -4.668 1.00 93.19 213 TYR A CA 1
ATOM 1696 C C . TYR A 1 213 ? -4.368 13.067 -3.764 1.00 93.19 213 TYR A C 1
ATOM 1698 O O . TYR A 1 213 ? -5.499 12.921 -4.229 1.00 93.19 213 TYR A O 1
ATOM 1706 N N . CYS A 1 214 ? -4.177 13.401 -2.485 1.00 91.00 214 CYS A N 1
ATOM 1707 C CA . CYS A 1 214 ? -5.276 13.540 -1.528 1.00 91.00 214 CYS A CA 1
ATOM 1708 C C . CYS A 1 214 ? -6.266 14.644 -1.932 1.00 91.00 214 CYS A C 1
ATOM 1710 O O . CYS A 1 214 ? -7.476 14.451 -1.814 1.00 91.00 214 CYS A O 1
ATOM 1712 N N . ARG A 1 215 ? -5.783 15.777 -2.463 1.00 92.31 215 ARG A N 1
ATOM 1713 C CA . ARG A 1 215 ? -6.643 16.857 -2.979 1.00 92.31 215 ARG A CA 1
ATOM 1714 C C . ARG A 1 215 ? -7.480 16.410 -4.167 1.00 92.31 215 ARG A C 1
ATOM 1716 O O . ARG A 1 215 ? -8.651 16.766 -4.229 1.00 92.31 215 ARG A O 1
ATOM 1723 N N . GLN A 1 216 ? -6.900 15.641 -5.090 1.00 91.56 216 GLN A N 1
ATOM 1724 C CA . GLN A 1 216 ? -7.661 15.076 -6.206 1.00 91.56 216 GLN A CA 1
ATOM 1725 C C . GLN A 1 216 ? -8.726 14.101 -5.701 1.00 91.56 216 GLN A C 1
ATOM 1727 O O . GLN A 1 216 ? -9.883 14.197 -6.101 1.00 91.56 216 GLN A O 1
ATOM 1732 N N . LYS A 1 217 ? -8.356 13.209 -4.774 1.00 88.44 217 LYS A N 1
ATOM 1733 C CA . LYS A 1 217 ? -9.263 12.194 -4.227 1.00 88.44 217 LYS A CA 1
ATOM 1734 C C . LYS A 1 217 ? -10.442 12.793 -3.458 1.00 88.44 217 LYS A C 1
ATOM 1736 O O . LYS A 1 217 ? -11.546 12.270 -3.539 1.00 88.44 217 LYS A O 1
ATOM 1741 N N . TYR A 1 218 ? -10.226 13.902 -2.754 1.00 88.62 218 TYR A N 1
ATOM 1742 C CA . TYR A 1 218 ? -11.252 14.586 -1.964 1.00 88.62 218 TYR A CA 1
ATOM 1743 C C . TYR A 1 218 ? -11.738 15.902 -2.587 1.00 88.62 218 TYR A C 1
ATOM 1745 O O . TYR A 1 218 ? -12.269 16.750 -1.871 1.00 88.62 218 TYR A O 1
ATOM 1753 N N . ALA A 1 219 ? -11.607 16.089 -3.905 1.00 87.31 219 ALA A N 1
ATOM 1754 C CA . ALA A 1 219 ? -11.931 17.351 -4.580 1.00 87.31 219 ALA A CA 1
ATOM 1755 C C . ALA A 1 219 ? -13.364 17.855 -4.302 1.00 87.31 219 ALA A C 1
ATOM 1757 O O . ALA A 1 219 ? -13.587 19.059 -4.159 1.00 87.31 219 ALA A O 1
ATOM 1758 N N . ALA A 1 220 ? -14.326 16.939 -4.160 1.00 84.31 220 ALA A N 1
ATOM 1759 C CA . ALA A 1 220 ? -15.718 17.260 -3.849 1.00 84.31 220 ALA A CA 1
ATOM 1760 C C . ALA A 1 220 ? -15.993 17.483 -2.344 1.00 84.31 220 ALA A C 1
ATOM 1762 O O . ALA A 1 220 ? -17.016 18.069 -1.976 1.00 84.31 220 ALA A O 1
ATOM 1763 N N . ASN A 1 221 ? -15.095 17.052 -1.450 1.00 88.62 221 ASN A N 1
ATOM 1764 C CA . ASN A 1 221 ? -15.324 17.037 -0.007 1.00 88.62 221 ASN A CA 1
ATOM 1765 C C . ASN A 1 221 ? -14.587 18.185 0.705 1.00 88.62 221 ASN A C 1
ATOM 1767 O O . ASN A 1 221 ? -13.440 18.063 1.138 1.00 88.62 221 ASN A O 1
ATOM 1771 N N . LYS A 1 222 ? -15.286 19.314 0.890 1.00 89.19 222 LYS A N 1
ATOM 1772 C CA . LYS A 1 222 ? -14.736 20.531 1.521 1.00 89.19 222 LYS A CA 1
ATOM 1773 C C . LYS A 1 222 ? -14.158 20.302 2.921 1.00 89.19 222 LYS A C 1
ATOM 1775 O O . LYS A 1 222 ? -13.191 20.966 3.283 1.00 89.19 222 LYS A O 1
ATOM 1780 N N . LYS A 1 223 ? -14.750 19.396 3.709 1.00 87.94 223 LYS A N 1
ATOM 1781 C CA . LYS A 1 223 ? -14.281 19.096 5.069 1.00 87.94 223 LYS A CA 1
ATOM 1782 C C . LYS A 1 223 ? -12.930 18.387 5.020 1.00 87.94 223 LYS A C 1
ATOM 1784 O O . LYS A 1 223 ? -12.008 18.794 5.717 1.00 87.94 223 LYS A O 1
ATOM 1789 N N . GLN A 1 224 ? -12.801 17.378 4.161 1.00 88.44 224 GLN A N 1
ATOM 1790 C CA . GLN A 1 224 ? -11.539 16.658 3.996 1.00 88.44 224 GLN A CA 1
ATOM 1791 C C . GLN A 1 224 ? -10.457 17.547 3.378 1.00 88.44 224 GLN A C 1
ATOM 1793 O O . GLN A 1 224 ? -9.325 17.523 3.847 1.00 88.44 224 GLN A O 1
ATOM 1798 N N . LEU A 1 225 ? -10.805 18.413 2.419 1.00 91.19 225 LEU A N 1
ATOM 1799 C CA . LEU A 1 225 ? -9.874 19.417 1.889 1.00 91.19 225 LEU A CA 1
ATOM 1800 C C . LEU A 1 225 ? -9.335 20.349 2.979 1.00 91.19 225 LEU A C 1
ATOM 1802 O O . LEU A 1 225 ? -8.142 20.628 2.990 1.00 91.19 225 LEU A O 1
ATOM 1806 N N . ALA A 1 226 ? -10.171 20.785 3.925 1.00 90.50 226 ALA A N 1
ATOM 1807 C CA . ALA A 1 226 ? -9.705 21.598 5.048 1.00 90.50 226 ALA A CA 1
ATOM 1808 C C . ALA A 1 226 ? -8.687 20.846 5.925 1.00 90.50 226 ALA A C 1
ATOM 1810 O O . ALA A 1 226 ? -7.665 21.423 6.287 1.00 90.50 226 ALA A O 1
ATOM 1811 N N . TYR A 1 227 ? -8.916 19.558 6.209 1.00 91.50 227 TYR A N 1
ATOM 1812 C CA . TYR A 1 227 ? -7.937 18.734 6.930 1.00 91.50 227 TYR A CA 1
ATOM 1813 C C . TYR A 1 227 ? -6.649 18.503 6.136 1.00 91.50 227 TYR A C 1
ATOM 1815 O O . TYR A 1 227 ? -5.584 18.408 6.735 1.00 91.50 227 TYR A O 1
ATOM 1823 N N . ILE A 1 228 ? -6.724 18.424 4.806 1.00 93.31 228 ILE A N 1
ATOM 1824 C CA . ILE A 1 228 ? -5.541 18.299 3.944 1.00 93.31 228 ILE A CA 1
ATOM 1825 C C . ILE A 1 228 ? -4.696 19.576 3.990 1.00 93.31 228 ILE A C 1
ATOM 1827 O O . ILE A 1 228 ? -3.473 19.488 4.077 1.00 93.31 228 ILE A O 1
ATOM 1831 N N . GLU A 1 229 ? -5.318 20.758 3.965 1.00 94.44 229 GLU A N 1
ATOM 1832 C CA . GLU A 1 229 ? -4.579 22.019 4.117 1.00 94.44 229 GLU A CA 1
ATOM 1833 C C . GLU A 1 229 ? -3.985 22.165 5.520 1.00 94.44 229 GLU A C 1
ATOM 1835 O O . GLU A 1 229 ? -2.836 22.574 5.654 1.00 94.44 229 GLU A O 1
ATOM 1840 N N . GLU A 1 230 ? -4.726 21.769 6.558 1.00 93.00 230 GLU A N 1
ATOM 1841 C CA . GLU A 1 230 ? -4.214 21.750 7.929 1.00 93.00 230 GLU A CA 1
ATOM 1842 C C . GLU A 1 230 ? -3.014 20.804 8.064 1.00 93.00 230 GLU A C 1
ATOM 1844 O O . GLU A 1 230 ? -2.004 21.163 8.665 1.00 93.00 230 GLU A O 1
ATOM 1849 N N . PHE A 1 231 ? -3.095 19.611 7.472 1.00 93.56 231 PHE A N 1
ATOM 1850 C CA . PHE A 1 231 ? -1.968 18.690 7.428 1.00 93.56 231 PHE A CA 1
ATOM 1851 C C . PHE A 1 231 ? -0.772 19.344 6.736 1.00 93.56 231 PHE A C 1
ATOM 1853 O O . PHE A 1 231 ? 0.302 19.385 7.318 1.00 93.56 231 PHE A O 1
ATOM 1860 N N . LYS A 1 232 ? -0.962 19.934 5.551 1.00 94.31 232 LYS A N 1
ATOM 1861 C CA . LYS A 1 232 ? 0.127 20.589 4.812 1.00 94.31 232 LYS A CA 1
ATOM 1862 C C . LYS A 1 232 ? 0.819 21.700 5.615 1.00 94.31 232 LYS A C 1
ATOM 1864 O O . LYS A 1 232 ? 2.008 21.947 5.447 1.00 94.31 232 LYS A O 1
ATOM 1869 N N . GLU A 1 233 ? 0.071 22.430 6.436 1.00 94.38 233 GLU A N 1
ATOM 1870 C CA . GLU A 1 233 ? 0.607 23.562 7.195 1.00 94.38 233 GLU A CA 1
ATOM 1871 C C . GLU A 1 233 ? 1.310 23.135 8.494 1.00 94.38 233 GLU A C 1
ATOM 1873 O O . GLU A 1 233 ? 2.286 23.769 8.898 1.00 94.38 233 GLU A O 1
ATOM 1878 N N . TYR A 1 234 ? 0.825 22.073 9.146 1.00 93.62 234 TYR A N 1
ATOM 1879 C CA . TYR A 1 234 ? 1.213 21.723 10.519 1.00 93.62 234 TYR A CA 1
ATOM 1880 C C . TYR A 1 234 ? 1.809 20.321 10.683 1.00 93.62 234 TYR A C 1
ATOM 1882 O O . TYR A 1 234 ? 2.142 19.929 11.807 1.00 93.62 234 TYR A O 1
ATOM 1890 N N . TYR A 1 235 ? 1.916 19.534 9.615 1.00 94.75 235 TYR A N 1
ATOM 1891 C CA . TYR A 1 235 ? 2.478 18.196 9.700 1.00 94.75 235 TYR A CA 1
ATOM 1892 C C . TYR A 1 235 ? 3.969 18.227 10.046 1.00 94.75 235 TYR A C 1
ATOM 1894 O O . TYR A 1 235 ? 4.760 18.971 9.471 1.00 94.75 235 TYR A O 1
ATOM 1902 N N . ASP A 1 236 ? 4.345 17.367 10.991 1.00 91.75 236 ASP A N 1
ATOM 1903 C CA . ASP A 1 236 ? 5.728 17.096 11.358 1.00 91.75 236 ASP A CA 1
ATOM 1904 C C . ASP A 1 236 ? 5.922 15.571 11.393 1.00 91.75 236 ASP A C 1
ATOM 1906 O O . ASP A 1 236 ? 5.094 14.876 12.002 1.00 91.75 236 ASP A O 1
ATOM 1910 N N . PRO A 1 237 ? 6.988 15.026 10.776 1.00 92.75 237 PRO A N 1
ATOM 1911 C CA . PRO A 1 237 ? 7.262 13.588 10.776 1.00 92.75 237 PRO A CA 1
ATOM 1912 C C . PRO A 1 237 ? 7.315 12.957 12.176 1.00 92.75 237 PRO A C 1
ATOM 1914 O O . PRO A 1 237 ? 6.864 11.825 12.352 1.00 92.75 237 PRO A O 1
ATOM 1917 N N . CYS A 1 238 ? 7.764 13.693 13.202 1.00 90.44 238 CYS A N 1
ATOM 1918 C CA . CYS A 1 238 ? 7.807 13.221 14.591 1.00 90.44 238 CYS A CA 1
ATOM 1919 C C . CYS A 1 238 ? 6.414 13.107 15.236 1.00 90.44 238 CYS A C 1
ATOM 1921 O O . CYS A 1 238 ? 6.305 12.644 16.373 1.00 90.44 238 CYS A O 1
ATOM 1923 N N . ASN A 1 239 ? 5.354 13.541 14.547 1.00 91.88 239 ASN A N 1
ATOM 1924 C CA . ASN A 1 239 ? 3.962 13.498 14.995 1.00 91.88 239 ASN A CA 1
ATOM 1925 C C . ASN A 1 239 ? 3.074 12.628 14.081 1.00 91.88 239 ASN A C 1
ATOM 1927 O O . ASN A 1 239 ? 1.851 12.780 14.084 1.00 91.88 239 ASN A O 1
ATOM 1931 N N . ALA A 1 240 ? 3.646 11.708 13.299 1.00 93.94 240 ALA A N 1
ATOM 1932 C CA . ALA A 1 240 ? 2.888 10.849 12.386 1.00 93.94 240 ALA A CA 1
ATOM 1933 C C . ALA A 1 240 ? 1.772 10.035 13.076 1.00 93.94 240 ALA A C 1
ATOM 1935 O O . ALA A 1 240 ? 0.654 9.984 12.570 1.00 93.94 240 ALA A O 1
ATOM 1936 N N . ILE A 1 241 ? 2.026 9.464 14.256 1.00 90.94 241 ILE A N 1
ATOM 1937 C CA . ILE A 1 241 ? 1.055 8.703 15.061 1.00 90.94 241 ILE A CA 1
ATOM 1938 C C . ILE A 1 241 ? -0.119 9.584 15.512 1.00 90.94 241 ILE A C 1
ATOM 1940 O O . ILE A 1 241 ? -1.269 9.145 15.469 1.00 90.94 241 ILE A O 1
ATOM 1944 N N . PHE A 1 242 ? 0.143 10.838 15.890 1.00 91.75 242 PHE A N 1
ATOM 1945 C CA . PHE A 1 242 ? -0.907 11.796 16.249 1.00 91.75 242 PHE A CA 1
ATOM 1946 C C . PHE A 1 242 ? -1.841 12.043 15.059 1.00 91.75 242 PHE A C 1
ATOM 1948 O O . PHE A 1 242 ? -3.059 11.950 15.183 1.00 91.75 242 PHE A O 1
ATOM 1955 N N . TRP A 1 243 ? -1.272 12.292 13.877 1.00 90.38 243 TRP A N 1
ATOM 1956 C CA . TRP A 1 243 ? -2.047 12.496 12.651 1.00 90.38 243 TRP A CA 1
ATOM 1957 C C . TRP A 1 243 ? -2.774 11.237 12.178 1.00 90.38 243 TRP A C 1
ATOM 1959 O O . TRP A 1 243 ? -3.874 11.340 11.638 1.00 90.38 243 TRP A O 1
ATOM 1969 N N . TYR A 1 244 ? -2.186 10.061 12.405 1.00 91.62 244 TYR A N 1
ATOM 1970 C CA . TYR A 1 244 ? -2.810 8.781 12.093 1.00 91.62 244 TYR A CA 1
ATOM 1971 C C . TYR A 1 244 ? -4.016 8.498 12.992 1.00 91.62 244 TYR A C 1
ATOM 1973 O O . TYR A 1 244 ? -5.027 8.034 12.495 1.00 91.62 244 TYR A O 1
ATOM 1981 N N . THR A 1 245 ? -3.930 8.766 14.294 1.00 86.44 245 THR A N 1
ATOM 1982 C CA . THR A 1 245 ? -5.015 8.458 15.251 1.00 86.44 245 THR A CA 1
ATOM 1983 C C . THR A 1 245 ? -6.132 9.496 15.261 1.00 86.44 245 THR A C 1
ATOM 1985 O O . THR A 1 245 ? -7.238 9.224 15.717 1.00 86.44 245 THR A O 1
ATOM 1988 N N . ARG A 1 246 ? -5.884 10.694 14.730 1.00 84.50 246 ARG A N 1
ATOM 1989 C CA . ARG A 1 246 ? -6.898 11.742 14.622 1.00 84.50 246 ARG A CA 1
ATOM 1990 C C . ARG A 1 246 ? -7.975 11.374 13.595 1.00 84.50 246 ARG A C 1
ATOM 1992 O O . ARG A 1 246 ? -7.661 10.907 12.500 1.00 84.50 246 ARG A O 1
ATOM 1999 N N . ASP A 1 247 ? -9.235 11.704 13.891 1.00 81.06 247 ASP A N 1
ATOM 2000 C CA . ASP A 1 247 ? -10.357 11.532 12.955 1.00 81.06 247 ASP A CA 1
ATOM 2001 C C . ASP A 1 247 ? -10.277 12.515 11.766 1.00 81.06 247 ASP A C 1
ATOM 2003 O O . ASP A 1 247 ? -10.908 13.574 11.737 1.00 81.06 247 ASP A O 1
ATOM 2007 N N . THR A 1 248 ? -9.432 12.179 10.792 1.00 86.56 248 THR A N 1
ATOM 2008 C CA . THR A 1 248 ? -9.168 12.941 9.563 1.00 86.56 248 THR A CA 1
ATOM 2009 C C . THR A 1 248 ? -9.139 12.017 8.343 1.00 86.56 248 THR A C 1
ATOM 2011 O O . THR A 1 248 ? -9.332 10.801 8.454 1.00 86.56 248 THR A O 1
ATOM 2014 N N . PHE A 1 249 ? -8.870 12.582 7.161 1.00 86.88 249 PHE A N 1
ATOM 2015 C CA . PHE A 1 249 ? -8.727 11.815 5.924 1.00 86.88 249 PHE A CA 1
ATOM 2016 C C . PHE A 1 249 ? -7.672 10.706 6.028 1.00 86.88 249 PHE A C 1
ATOM 2018 O O . PHE A 1 249 ? -7.884 9.638 5.467 1.00 86.88 249 PHE A O 1
ATOM 2025 N N . LEU A 1 250 ? -6.565 10.920 6.751 1.00 89.31 250 LEU A N 1
ATOM 2026 C CA . LEU A 1 250 ? -5.418 10.004 6.749 1.00 89.31 250 LEU A CA 1
ATOM 2027 C C . LEU A 1 250 ? -5.748 8.636 7.319 1.00 89.31 250 LEU A C 1
ATOM 2029 O O . LEU A 1 250 ? -5.492 7.629 6.662 1.00 89.31 250 LEU A O 1
ATOM 2033 N N . TYR A 1 251 ? -6.341 8.604 8.512 1.00 86.50 251 TYR A N 1
ATOM 2034 C CA . TYR A 1 251 ? -6.731 7.360 9.163 1.00 86.50 251 TYR A CA 1
ATOM 2035 C C . TYR A 1 251 ? -7.640 6.525 8.260 1.00 86.50 251 TYR A C 1
ATOM 2037 O O . TYR A 1 251 ? -7.393 5.344 8.011 1.00 86.50 251 TYR A O 1
ATOM 2045 N N . ARG A 1 252 ? -8.698 7.163 7.747 1.00 85.19 252 ARG A N 1
ATOM 2046 C CA . ARG A 1 252 ? -9.739 6.502 6.957 1.00 85.19 252 ARG A CA 1
ATOM 2047 C C . ARG A 1 252 ? -9.195 6.047 5.609 1.00 85.19 252 ARG A C 1
ATOM 2049 O O . ARG A 1 252 ? -9.440 4.910 5.209 1.00 85.19 252 ARG A O 1
ATOM 2056 N N . LEU A 1 253 ? -8.443 6.914 4.932 1.00 88.81 253 LEU A N 1
ATOM 2057 C CA . LEU A 1 253 ? -7.878 6.644 3.617 1.00 88.81 253 LEU A CA 1
ATOM 2058 C C . LEU A 1 253 ? -6.842 5.521 3.681 1.00 88.81 253 LEU A C 1
ATOM 2060 O O . LEU A 1 253 ? -6.927 4.579 2.896 1.00 88.81 253 LEU A O 1
ATOM 2064 N N . LEU A 1 254 ? -5.909 5.583 4.637 1.00 90.56 254 LEU A N 1
ATOM 2065 C CA . LEU A 1 254 ? -4.868 4.570 4.783 1.00 90.56 254 LEU A CA 1
ATOM 2066 C C . LEU A 1 254 ? -5.460 3.210 5.162 1.00 90.56 254 LEU A C 1
ATOM 2068 O O . LEU A 1 254 ? -5.158 2.213 4.512 1.00 90.56 254 LEU A O 1
ATOM 2072 N N . ASN A 1 255 ? -6.346 3.154 6.162 1.00 83.94 255 ASN A N 1
ATOM 2073 C CA . ASN A 1 255 ? -6.958 1.884 6.564 1.00 83.94 255 ASN A CA 1
ATOM 2074 C C . ASN A 1 255 ? -7.856 1.294 5.475 1.00 83.94 255 ASN A C 1
ATOM 2076 O O . ASN A 1 255 ? -7.879 0.078 5.296 1.00 83.94 255 ASN A O 1
ATOM 2080 N N . THR A 1 256 ? -8.566 2.126 4.712 1.00 83.62 256 THR A N 1
ATOM 2081 C CA . THR A 1 256 ? -9.348 1.647 3.563 1.00 83.62 256 THR A CA 1
ATOM 2082 C C . THR A 1 256 ? -8.436 1.074 2.486 1.00 83.62 256 THR A C 1
ATOM 2084 O O . THR A 1 256 ? -8.657 -0.054 2.056 1.00 83.62 256 THR A O 1
ATOM 2087 N N . ALA A 1 257 ? -7.348 1.768 2.145 1.00 85.56 257 ALA A N 1
ATOM 2088 C CA . ALA A 1 257 ? -6.382 1.286 1.164 1.00 85.56 257 ALA A CA 1
ATOM 2089 C C . ALA A 1 257 ? -5.705 -0.028 1.578 1.00 85.56 257 ALA A C 1
ATOM 2091 O O . ALA A 1 257 ? -5.494 -0.904 0.743 1.00 85.56 257 ALA A O 1
ATOM 2092 N N . LEU A 1 258 ? -5.405 -0.198 2.869 1.00 82.25 258 LEU A N 1
ATOM 2093 C CA . LEU A 1 258 ? -4.862 -1.447 3.406 1.00 82.25 258 LEU A CA 1
ATOM 2094 C C . LEU A 1 258 ? -5.870 -2.602 3.309 1.00 82.25 258 LEU A C 1
ATOM 2096 O O . LEU A 1 258 ? -5.485 -3.701 2.911 1.00 82.25 258 LEU A O 1
ATOM 2100 N N . ARG A 1 259 ? -7.150 -2.360 3.629 1.00 79.25 259 ARG A N 1
ATOM 2101 C CA . ARG A 1 259 ? -8.220 -3.373 3.534 1.00 79.25 259 ARG A CA 1
ATOM 2102 C C . ARG A 1 259 ? -8.496 -3.799 2.096 1.00 79.25 259 ARG A C 1
ATOM 2104 O O . ARG A 1 259 ? -8.698 -4.979 1.837 1.00 79.25 259 ARG A O 1
ATOM 2111 N N . GLU A 1 260 ? -8.505 -2.842 1.177 1.00 79.94 260 GLU A N 1
ATOM 2112 C CA . GLU A 1 260 ? -8.821 -3.069 -0.238 1.00 79.94 260 GLU A CA 1
ATOM 2113 C C . GLU A 1 260 ? -7.588 -3.456 -1.067 1.00 79.94 260 GLU A C 1
ATOM 2115 O O . GLU A 1 260 ? -7.710 -3.785 -2.245 1.00 79.94 260 GLU A O 1
ATOM 2120 N N . GLN A 1 261 ? -6.395 -3.437 -0.459 1.00 77.75 261 GLN A N 1
ATOM 2121 C CA . GLN A 1 261 ? -5.111 -3.589 -1.148 1.00 77.75 261 GLN A CA 1
ATOM 2122 C C . GLN A 1 261 ? -4.973 -2.632 -2.346 1.00 77.75 261 GLN A C 1
ATOM 2124 O O . GLN A 1 261 ? -4.456 -3.015 -3.407 1.00 77.75 261 GLN A O 1
ATOM 2129 N N . ASP A 1 262 ? -5.437 -1.391 -2.167 1.00 84.25 262 ASP A N 1
ATOM 2130 C CA . ASP A 1 262 ? -5.352 -0.314 -3.151 1.00 84.25 262 ASP A CA 1
ATOM 2131 C C . ASP A 1 262 ? -3.909 0.198 -3.229 1.00 84.25 262 ASP A C 1
ATOM 2133 O O . ASP A 1 262 ? -3.472 1.066 -2.470 1.00 84.25 262 ASP A O 1
ATOM 2137 N N . ILE A 1 263 ? -3.159 -0.367 -4.172 1.00 88.00 263 ILE A N 1
ATOM 2138 C CA . ILE A 1 263 ? -1.739 -0.065 -4.367 1.00 88.00 263 ILE A CA 1
ATOM 2139 C C . ILE A 1 263 ? -1.521 1.387 -4.785 1.00 88.00 263 ILE A C 1
ATOM 2141 O O . ILE A 1 263 ? -0.487 1.944 -4.435 1.00 88.00 263 ILE A O 1
ATOM 2145 N N . ASP A 1 264 ? -2.469 2.018 -5.481 1.00 87.62 264 ASP A N 1
ATOM 2146 C CA . ASP A 1 264 ? -2.312 3.411 -5.909 1.00 87.62 264 ASP A CA 1
ATOM 2147 C C . ASP A 1 264 ? -2.391 4.349 -4.717 1.00 87.62 264 ASP A C 1
ATOM 2149 O O . ASP A 1 264 ? -1.528 5.210 -4.548 1.00 87.62 264 ASP A O 1
ATOM 2153 N N . THR A 1 265 ? -3.383 4.137 -3.848 1.00 91.81 265 THR A N 1
ATOM 2154 C CA . THR A 1 265 ? -3.480 4.902 -2.603 1.00 91.81 265 THR A CA 1
ATOM 2155 C C . THR A 1 265 ? -2.286 4.614 -1.695 1.00 91.81 265 THR A C 1
ATOM 2157 O O . THR A 1 265 ? -1.700 5.548 -1.155 1.00 91.81 265 THR A O 1
ATOM 2160 N N . LEU A 1 266 ? -1.874 3.350 -1.536 1.00 92.12 266 LEU A N 1
ATOM 2161 C CA . LEU A 1 266 ? -0.716 3.007 -0.699 1.00 92.12 266 LEU A CA 1
ATOM 2162 C C . LEU A 1 266 ? 0.589 3.610 -1.240 1.00 92.12 266 LEU A C 1
ATOM 2164 O O . LEU A 1 266 ? 1.397 4.116 -0.464 1.00 92.12 266 LEU A O 1
ATOM 2168 N N . TYR A 1 267 ? 0.777 3.612 -2.560 1.00 93.94 267 TYR A N 1
ATOM 2169 C CA . TYR A 1 267 ? 1.905 4.271 -3.210 1.00 93.94 267 TYR A CA 1
ATOM 2170 C C . TYR A 1 267 ? 1.855 5.792 -3.025 1.00 93.94 267 TYR A C 1
ATOM 2172 O O . TYR A 1 267 ? 2.872 6.406 -2.710 1.00 93.94 267 TYR A O 1
ATOM 2180 N N . ALA A 1 268 ? 0.687 6.419 -3.160 1.00 94.06 268 ALA A N 1
ATOM 2181 C CA . ALA A 1 268 ? 0.538 7.855 -2.938 1.00 94.06 268 ALA A CA 1
ATOM 2182 C C . ALA A 1 268 ? 0.784 8.258 -1.473 1.00 94.06 268 ALA A C 1
ATOM 2184 O O . ALA A 1 268 ? 1.378 9.300 -1.210 1.00 94.06 268 ALA A O 1
ATOM 2185 N N . LEU A 1 269 ? 0.380 7.415 -0.518 1.00 95.38 269 LEU A N 1
ATOM 2186 C CA . LEU A 1 269 ? 0.564 7.635 0.919 1.00 95.38 269 LEU A CA 1
ATOM 2187 C C . LEU A 1 269 ? 1.937 7.194 1.451 1.00 95.38 269 LEU A C 1
ATOM 2189 O O . LEU A 1 269 ? 2.183 7.317 2.652 1.00 95.38 269 LEU A O 1
ATOM 2193 N N . ARG A 1 270 ? 2.846 6.703 0.597 1.00 95.00 270 ARG A N 1
ATOM 2194 C CA . ARG A 1 270 ? 4.143 6.139 1.015 1.00 95.00 270 ARG A CA 1
ATOM 2195 C C . ARG A 1 270 ? 4.985 7.093 1.871 1.00 95.00 270 ARG A C 1
ATOM 2197 O O . ARG A 1 270 ? 5.616 6.644 2.823 1.00 95.00 270 ARG A O 1
ATOM 2204 N N . TYR A 1 271 ? 4.908 8.402 1.604 1.00 95.50 271 TYR A N 1
ATOM 2205 C CA . TYR A 1 271 ? 5.530 9.449 2.424 1.00 95.50 271 TYR A CA 1
ATOM 2206 C C . TYR A 1 271 ? 5.094 9.367 3.896 1.00 95.50 271 TYR A C 1
ATOM 2208 O O . TYR A 1 271 ? 5.923 9.285 4.798 1.00 95.50 271 TYR A O 1
ATOM 2216 N N . PHE A 1 272 ? 3.783 9.323 4.144 1.00 96.44 272 PHE A N 1
ATOM 2217 C CA . PHE A 1 272 ? 3.240 9.238 5.497 1.00 96.44 272 PHE A CA 1
ATOM 2218 C C . PHE A 1 272 ? 3.430 7.849 6.117 1.00 96.44 272 PHE A C 1
ATOM 2220 O O . PHE A 1 272 ? 3.747 7.746 7.300 1.00 96.44 272 PHE A O 1
ATOM 2227 N N . ILE A 1 273 ? 3.280 6.779 5.325 1.00 94.81 273 ILE A N 1
ATOM 2228 C CA . ILE A 1 273 ? 3.510 5.395 5.772 1.00 94.81 273 ILE A CA 1
ATOM 2229 C C . ILE A 1 273 ? 4.932 5.232 6.319 1.00 94.81 273 ILE A C 1
ATOM 2231 O O . ILE A 1 273 ? 5.109 4.610 7.368 1.00 94.81 273 ILE A O 1
ATOM 2235 N N . LYS A 1 274 ? 5.929 5.817 5.644 1.00 94.94 274 LYS A N 1
ATOM 2236 C CA . LYS A 1 274 ? 7.324 5.829 6.090 1.00 94.94 274 LYS A CA 1
ATOM 2237 C C . LYS A 1 274 ? 7.470 6.470 7.467 1.00 94.94 274 LYS A C 1
ATOM 2239 O O . LYS A 1 274 ? 7.943 5.805 8.383 1.00 94.94 274 LYS A O 1
ATOM 2244 N N . HIS A 1 275 ? 6.989 7.699 7.649 1.00 95.44 275 HIS A N 1
ATOM 2245 C CA . HIS A 1 275 ? 7.098 8.392 8.937 1.00 95.44 275 HIS A CA 1
ATOM 2246 C C . HIS A 1 275 ? 6.319 7.696 10.058 1.00 95.44 275 HIS A C 1
ATOM 2248 O O . HIS A 1 275 ? 6.797 7.610 11.187 1.00 95.44 275 HIS A O 1
ATOM 2254 N N . LEU A 1 276 ? 5.135 7.153 9.753 1.00 94.69 276 LEU A N 1
ATOM 2255 C CA . LEU A 1 276 ? 4.356 6.373 10.713 1.00 94.69 276 LEU A CA 1
ATOM 2256 C C . LEU A 1 276 ? 5.128 5.123 11.159 1.00 94.69 276 LEU A C 1
ATOM 2258 O O . LEU A 1 276 ? 5.163 4.811 12.350 1.00 94.69 276 LEU A O 1
ATOM 2262 N N . HIS A 1 277 ? 5.769 4.424 10.219 1.00 92.25 277 HIS A N 1
ATOM 2263 C CA . HIS A 1 277 ? 6.602 3.266 10.519 1.00 92.25 277 HIS A CA 1
ATOM 2264 C C . HIS A 1 277 ? 7.852 3.646 11.326 1.00 92.25 277 HIS A C 1
ATOM 2266 O O . HIS A 1 277 ? 8.144 2.986 12.320 1.00 92.25 277 HIS A O 1
ATOM 2272 N N . GLU A 1 278 ? 8.566 4.703 10.940 1.00 93.00 278 GLU A N 1
ATOM 2273 C CA . GLU A 1 278 ? 9.771 5.187 11.628 1.00 93.00 278 GLU A CA 1
ATOM 2274 C C . GLU A 1 278 ? 9.469 5.599 13.074 1.00 93.00 278 GLU A C 1
ATOM 2276 O O . GLU A 1 278 ? 10.125 5.123 14.001 1.00 93.00 278 GLU A O 1
ATOM 2281 N N . GLN A 1 279 ? 8.413 6.386 13.300 1.00 93.25 279 GLN A N 1
ATOM 2282 C CA . GLN A 1 279 ? 8.017 6.777 14.652 1.00 93.25 279 GLN A CA 1
ATOM 2283 C C . GLN A 1 279 ? 7.616 5.561 15.504 1.00 93.25 279 GLN A C 1
ATOM 2285 O O . GLN A 1 279 ? 7.972 5.469 16.683 1.00 93.25 279 GLN A O 1
ATOM 2290 N N . LEU A 1 280 ? 6.896 4.599 14.921 1.00 91.69 280 LEU A N 1
ATOM 2291 C CA . LEU A 1 280 ? 6.536 3.366 15.617 1.00 91.69 280 LEU A CA 1
ATOM 2292 C C . LEU A 1 280 ? 7.779 2.531 15.967 1.00 91.69 280 LEU A C 1
ATOM 2294 O O . LEU A 1 280 ? 7.873 1.999 17.073 1.00 91.69 280 LEU A O 1
ATOM 2298 N N . MET A 1 281 ? 8.752 2.453 15.055 1.00 89.00 281 MET A N 1
ATOM 2299 C CA . MET A 1 281 ? 10.041 1.787 15.266 1.00 89.00 281 MET A CA 1
ATOM 2300 C C . MET A 1 281 ? 10.843 2.406 16.413 1.00 89.00 281 MET A C 1
ATOM 2302 O O . MET A 1 281 ? 11.436 1.676 17.215 1.00 89.00 281 MET A O 1
ATOM 2306 N N . GLU A 1 282 ? 10.858 3.734 16.518 1.00 90.06 282 GLU A N 1
ATOM 2307 C CA . GLU A 1 282 ? 11.530 4.450 17.605 1.00 90.06 282 GLU A CA 1
ATOM 2308 C C . GLU A 1 282 ? 10.927 4.102 18.970 1.00 90.06 282 GLU A C 1
ATOM 2310 O O . GLU A 1 282 ? 11.657 3.784 19.919 1.00 90.06 282 GLU A O 1
ATOM 2315 N N . LEU A 1 283 ? 9.593 4.107 19.068 1.00 88.25 283 LEU A N 1
ATOM 2316 C CA . LEU A 1 283 ? 8.881 3.729 20.290 1.00 88.25 283 LEU A CA 1
ATOM 2317 C C . LEU A 1 283 ? 9.106 2.254 20.637 1.00 88.25 283 LEU A C 1
ATOM 2319 O O . LEU A 1 283 ? 9.419 1.926 21.784 1.00 88.25 283 LEU A O 1
ATOM 2323 N N . TYR A 1 284 ? 9.020 1.374 19.641 1.00 86.75 284 TYR A N 1
ATOM 2324 C CA . TYR A 1 284 ? 9.237 -0.059 19.806 1.00 86.75 284 TYR A CA 1
ATOM 2325 C C . TYR A 1 284 ? 10.646 -0.361 20.333 1.00 86.75 284 TYR A C 1
ATOM 2327 O O . TYR A 1 284 ? 10.800 -1.014 21.368 1.00 86.75 284 TYR A O 1
ATOM 2335 N N . THR A 1 285 ? 11.682 0.205 19.713 1.00 84.19 285 THR A N 1
ATOM 2336 C CA . THR A 1 285 ? 13.083 0.014 20.132 1.00 84.19 285 THR A CA 1
ATOM 2337 C C . THR A 1 285 ? 13.332 0.574 21.538 1.00 84.19 285 THR A C 1
ATOM 2339 O O . THR A 1 285 ? 14.017 -0.040 22.365 1.00 84.19 285 THR A O 1
ATOM 2342 N N . SER A 1 286 ? 12.716 1.715 21.855 1.00 82.25 286 SER A N 1
ATOM 2343 C CA . SER A 1 286 ? 12.762 2.323 23.190 1.00 82.25 286 SER A CA 1
ATOM 2344 C C . SER A 1 286 ? 12.067 1.479 24.263 1.00 82.25 286 SER A C 1
ATOM 2346 O O . SER A 1 286 ? 12.410 1.592 25.439 1.00 82.25 286 SER A O 1
ATOM 2348 N N . SER A 1 287 ? 11.087 0.656 23.882 1.00 74.62 287 SER A N 1
ATOM 2349 C CA . SER A 1 287 ? 10.365 -0.236 24.794 1.00 74.62 287 SER A CA 1
ATOM 2350 C C . SER A 1 287 ? 11.123 -1.544 25.052 1.00 74.62 287 SER A C 1
ATOM 2352 O O . SER A 1 287 ? 11.232 -1.962 26.204 1.00 74.62 287 SER A O 1
ATOM 2354 N N . ILE A 1 288 ? 11.742 -2.138 24.021 1.00 69.31 288 ILE A N 1
ATOM 2355 C CA . ILE A 1 288 ? 12.554 -3.363 24.148 1.00 69.31 288 ILE A CA 1
ATOM 2356 C C . ILE A 1 288 ? 13.753 -3.123 25.063 1.00 69.31 288 ILE A C 1
ATOM 2358 O O . ILE A 1 288 ? 14.046 -3.928 25.941 1.00 69.31 288 ILE A O 1
ATOM 2362 N N . THR A 1 289 ? 14.429 -1.986 24.898 1.00 61.06 289 THR A N 1
ATOM 2363 C CA . THR A 1 289 ? 15.599 -1.623 25.715 1.00 61.06 289 THR A CA 1
ATOM 2364 C C . THR A 1 289 ? 15.274 -1.406 27.199 1.00 61.06 289 THR A C 1
ATOM 2366 O O . THR A 1 289 ? 16.194 -1.350 28.014 1.00 61.06 289 THR A O 1
ATOM 2369 N N . LYS A 1 290 ? 13.988 -1.307 27.567 1.00 59.41 290 LYS A N 1
ATOM 2370 C CA . LYS A 1 290 ? 13.510 -1.064 28.936 1.00 59.41 290 LYS A CA 1
ATOM 2371 C C . LYS A 1 290 ? 12.821 -2.271 29.591 1.00 59.41 290 LYS A C 1
ATOM 2373 O O . LYS A 1 290 ? 12.522 -2.189 30.779 1.00 59.41 290 LYS A O 1
ATOM 2378 N N . ALA A 1 291 ? 12.557 -3.364 28.869 1.00 51.59 291 ALA A N 1
ATOM 2379 C CA . ALA A 1 291 ? 11.686 -4.441 29.346 1.00 51.59 291 ALA A CA 1
ATOM 2380 C C . ALA A 1 291 ? 12.440 -5.710 29.802 1.00 51.59 291 ALA A C 1
ATOM 2382 O O . ALA A 1 291 ? 12.630 -6.640 29.024 1.00 51.59 291 ALA A O 1
ATOM 2383 N N . ASP A 1 292 ? 12.752 -5.771 31.101 1.00 39.31 292 ASP A N 1
ATOM 2384 C CA . ASP A 1 292 ? 12.551 -6.976 31.921 1.00 39.31 292 ASP A CA 1
ATOM 2385 C C . ASP A 1 292 ? 11.089 -6.929 32.422 1.00 39.31 292 ASP A C 1
ATOM 2387 O O . ASP A 1 292 ? 10.667 -5.894 32.937 1.00 39.31 292 ASP A O 1
ATOM 2391 N N . ASN A 1 293 ? 10.337 -8.031 32.296 1.00 42.56 293 ASN A N 1
ATOM 2392 C CA . ASN A 1 293 ? 8.958 -8.303 32.776 1.00 42.56 293 ASN A CA 1
ATOM 2393 C C . ASN A 1 293 ? 7.851 -8.405 31.700 1.00 42.56 293 ASN A C 1
ATOM 2395 O O . ASN A 1 293 ? 7.798 -7.683 30.702 1.00 42.56 293 ASN A O 1
ATOM 2399 N N . THR A 1 294 ? 6.972 -9.384 31.919 1.00 42.41 294 THR A N 1
ATOM 2400 C CA . THR A 1 294 ? 5.882 -9.883 31.063 1.00 42.41 294 THR A CA 1
ATOM 2401 C C . THR A 1 294 ? 4.563 -9.146 31.328 1.00 42.41 294 THR A C 1
ATOM 2403 O O . THR A 1 294 ? 4.167 -9.042 32.485 1.00 42.41 294 THR A O 1
ATOM 2406 N N . GLU A 1 295 ? 3.868 -8.701 30.276 1.00 46.97 295 GLU A N 1
ATOM 2407 C CA . GLU A 1 295 ? 2.505 -8.138 30.326 1.00 46.97 295 GLU A CA 1
ATOM 2408 C C . GLU A 1 295 ? 1.649 -8.783 29.223 1.00 46.97 295 GLU A C 1
ATOM 2410 O O . GLU A 1 295 ? 2.120 -8.916 28.092 1.00 46.97 295 GLU A O 1
ATOM 2415 N N . ASP A 1 296 ? 0.415 -9.171 29.565 1.00 41.97 296 ASP A N 1
ATOM 2416 C CA . ASP A 1 296 ? -0.612 -9.725 28.665 1.00 41.97 296 ASP A CA 1
ATOM 2417 C C . ASP A 1 296 ? -1.522 -8.598 28.118 1.00 41.97 296 ASP A C 1
ATOM 2419 O O . ASP A 1 296 ? -1.761 -7.624 28.831 1.00 41.97 296 ASP A O 1
ATOM 2423 N N . GLN A 1 297 ? -2.057 -8.713 26.887 1.00 53.81 297 GLN A N 1
ATOM 2424 C CA . GLN A 1 297 ? -2.802 -7.633 26.189 1.00 53.81 297 GLN A CA 1
ATOM 2425 C C . GLN A 1 297 ? -4.150 -8.108 25.570 1.00 53.81 297 GLN A C 1
ATOM 2427 O O . GLN A 1 297 ? -4.306 -9.287 25.240 1.00 53.81 297 GLN A O 1
ATOM 2432 N N . TYR A 1 298 ? -5.150 -7.212 25.431 1.00 43.59 298 TYR A N 1
ATOM 2433 C CA . TYR A 1 298 ? -6.567 -7.523 25.095 1.00 43.59 298 TYR A CA 1
ATOM 2434 C C . TYR A 1 298 ? -7.178 -6.529 24.095 1.00 43.59 298 TYR A C 1
ATOM 2436 O O . TYR A 1 298 ? -6.993 -5.341 24.259 1.00 43.59 298 TYR A O 1
ATOM 2444 N N . THR A 1 299 ? -7.950 -6.950 23.087 1.00 41.94 299 THR A N 1
ATOM 2445 C CA . THR A 1 299 ? -8.194 -6.105 21.896 1.00 41.94 299 THR A CA 1
ATOM 2446 C C . THR A 1 299 ? -9.638 -6.070 21.379 1.00 41.94 299 THR A C 1
ATOM 2448 O O . THR A 1 299 ? -10.374 -7.052 21.463 1.00 41.94 299 THR A O 1
ATOM 2451 N N . GLU A 1 300 ? -9.984 -4.942 20.750 1.00 34.38 300 GLU A N 1
ATOM 2452 C CA . GLU A 1 300 ? -11.142 -4.712 19.878 1.00 34.38 300 GLU A CA 1
ATOM 2453 C C . GLU A 1 300 ? -10.607 -4.151 18.544 1.00 34.38 300 GLU A C 1
ATOM 2455 O O . GLU A 1 300 ? -9.646 -3.382 18.539 1.00 34.38 300 GLU A O 1
ATOM 2460 N N . THR A 1 301 ? -11.112 -4.605 17.393 1.00 35.03 301 THR A N 1
ATOM 2461 C CA . THR A 1 301 ? -10.405 -4.416 16.115 1.00 35.03 301 THR A CA 1
ATOM 2462 C C . THR A 1 301 ? -10.757 -3.115 15.400 1.00 35.03 301 THR A C 1
ATOM 2464 O O . THR A 1 301 ? -11.819 -3.028 14.785 1.00 35.03 301 THR A O 1
ATOM 2467 N N . THR A 1 302 ? -9.772 -2.217 15.280 1.00 35.94 302 THR A N 1
ATOM 2468 C CA . THR A 1 302 ? -9.620 -1.385 14.074 1.00 35.94 302 THR A CA 1
ATOM 2469 C C . THR A 1 302 ? -8.202 -1.533 13.517 1.00 35.94 302 THR A C 1
ATOM 2471 O O . THR A 1 302 ? -7.337 -0.701 13.753 1.00 35.94 302 THR A O 1
ATOM 2474 N N . PHE A 1 303 ? -7.991 -2.674 12.844 1.00 50.25 303 PHE A N 1
ATOM 2475 C CA . PHE A 1 303 ? -6.867 -3.211 12.038 1.00 50.25 303 PHE A CA 1
ATOM 2476 C C . PHE A 1 303 ? -5.388 -2.935 12.406 1.00 50.25 303 PHE A C 1
ATOM 2478 O O . PHE A 1 303 ? -4.557 -3.803 12.158 1.00 50.25 303 PHE A O 1
ATOM 2485 N N . LEU A 1 304 ? -5.029 -1.796 12.999 1.00 52.69 304 LEU A N 1
ATOM 2486 C CA . LEU A 1 304 ? -3.684 -1.500 13.509 1.00 52.69 304 LEU A CA 1
ATOM 2487 C C . LEU A 1 304 ? -3.673 -1.132 14.992 1.00 52.69 304 LEU A C 1
ATOM 2489 O O . LEU A 1 304 ? -2.614 -1.193 15.601 1.00 52.69 304 LEU A O 1
ATOM 2493 N N . SER A 1 305 ? -4.814 -0.767 15.571 1.00 54.00 305 SER A N 1
ATOM 2494 C CA . SER A 1 305 ? -4.913 -0.281 16.944 1.00 54.00 305 SER A CA 1
ATOM 2495 C C . SER A 1 305 ? -5.707 -1.232 17.832 1.00 54.00 305 SER A C 1
ATOM 2497 O O . SER A 1 305 ? -6.678 -1.849 17.383 1.00 54.00 305 SER A O 1
ATOM 2499 N N . THR A 1 306 ? -5.258 -1.360 19.081 1.00 65.31 306 THR A N 1
ATOM 2500 C CA . THR A 1 306 ? -5.838 -2.212 20.120 1.00 65.31 306 THR A CA 1
ATOM 2501 C C . THR A 1 306 ? -5.637 -1.583 21.502 1.00 65.31 306 THR A C 1
ATOM 2503 O O . THR A 1 306 ? -4.768 -0.737 21.650 1.00 65.31 306 THR A O 1
ATOM 2506 N N . THR A 1 307 ? -6.390 -1.964 22.534 1.00 60.09 307 THR A N 1
ATOM 2507 C CA . THR A 1 307 ? -6.131 -1.482 23.908 1.00 60.09 307 THR A CA 1
ATOM 2508 C C . THR A 1 307 ? -5.231 -2.461 24.677 1.00 60.09 307 THR A C 1
ATOM 2510 O O . THR A 1 307 ? -5.073 -3.615 24.299 1.00 60.09 307 THR A O 1
ATOM 2513 N N . ALA A 1 308 ? -4.590 -2.028 25.762 1.00 59.25 308 ALA A N 1
ATOM 2514 C CA . ALA A 1 308 ? -4.004 -2.951 26.742 1.00 59.25 308 ALA A CA 1
ATOM 2515 C C . ALA A 1 308 ? -5.029 -3.390 27.806 1.00 59.25 308 ALA A C 1
ATOM 2517 O O . ALA A 1 308 ? -4.794 -4.339 28.556 1.00 59.25 308 ALA A O 1
ATOM 2518 N N . THR A 1 309 ? -6.154 -2.677 27.901 1.00 63.66 309 THR A N 1
ATOM 2519 C CA . THR A 1 309 ? -7.067 -2.754 29.041 1.00 63.66 309 THR A CA 1
ATOM 2520 C C . THR A 1 309 ? -8.266 -3.644 28.737 1.00 63.66 309 THR A C 1
ATOM 2522 O O . THR A 1 309 ? -9.070 -3.385 27.840 1.00 63.66 309 THR A O 1
ATOM 2525 N N . LYS A 1 310 ? -8.394 -4.725 29.509 1.00 68.19 310 LYS A N 1
ATOM 2526 C CA . LYS A 1 310 ? -9.478 -5.693 29.338 1.00 68.19 310 LYS A CA 1
ATOM 2527 C C . LYS A 1 310 ? -10.841 -5.052 29.599 1.00 68.19 310 LYS A C 1
ATOM 2529 O O . LYS A 1 310 ? -11.786 -5.311 28.863 1.00 68.19 310 LYS A O 1
ATOM 2534 N N . GLU A 1 311 ? -10.931 -4.206 30.620 1.00 64.38 311 GLU A N 1
ATOM 2535 C CA . GLU A 1 311 ? -12.172 -3.549 31.027 1.00 64.38 311 GLU A CA 1
ATOM 2536 C C . GLU A 1 311 ? -12.704 -2.604 29.942 1.00 64.38 311 GLU A C 1
ATOM 2538 O O . GLU A 1 311 ? -13.914 -2.532 29.736 1.00 64.38 311 GLU A O 1
ATOM 2543 N N . LEU A 1 312 ? -11.813 -1.910 29.226 1.00 65.25 312 LEU A N 1
ATOM 2544 C CA . LEU A 1 312 ? -12.188 -1.035 28.116 1.00 65.25 312 LEU A CA 1
ATOM 2545 C C . LEU A 1 312 ? -12.693 -1.857 26.924 1.00 65.25 312 LEU A C 1
ATOM 2547 O O . LEU A 1 312 ? -13.742 -1.543 26.370 1.00 65.25 312 LEU A O 1
ATOM 2551 N N . ALA A 1 313 ? -12.011 -2.958 26.591 1.00 63.94 313 ALA A N 1
ATOM 2552 C CA . ALA A 1 313 ? -12.461 -3.873 25.542 1.00 63.94 313 ALA A CA 1
ATOM 2553 C C . ALA A 1 313 ? -13.832 -4.500 25.873 1.00 63.94 313 ALA A C 1
ATOM 2555 O O . ALA A 1 313 ? -14.715 -4.571 25.022 1.00 63.94 313 ALA A O 1
ATOM 2556 N N . GLU A 1 314 ? -14.055 -4.917 27.124 1.00 64.62 314 GLU A N 1
ATOM 2557 C CA . GLU A 1 314 ? -15.353 -5.444 27.571 1.00 64.62 314 GLU A CA 1
ATOM 2558 C C . GLU A 1 314 ? -16.457 -4.371 27.582 1.00 64.62 314 GLU A C 1
ATOM 2560 O O . GLU A 1 314 ? -17.619 -4.686 27.304 1.00 64.62 314 GLU A O 1
ATOM 2565 N N . PHE A 1 315 ? -16.114 -3.110 27.872 1.00 64.44 315 PHE A N 1
ATOM 2566 C CA . PHE A 1 315 ? -17.042 -1.979 27.821 1.00 64.44 315 PHE A CA 1
ATOM 2567 C C . PHE A 1 315 ? -17.564 -1.733 26.401 1.00 64.44 315 PHE A C 1
ATOM 2569 O O . PHE A 1 315 ? -18.780 -1.669 26.210 1.00 64.44 315 PHE A O 1
ATOM 2576 N N . PHE A 1 316 ? -16.676 -1.651 25.409 1.00 63.69 316 PHE A N 1
ATOM 2577 C CA . PHE A 1 316 ? -17.061 -1.378 24.021 1.00 63.69 316 PHE A CA 1
ATOM 2578 C C . PHE A 1 316 ? -17.811 -2.536 23.350 1.00 63.69 316 PHE A C 1
ATOM 2580 O O . PHE A 1 316 ? -18.759 -2.305 22.600 1.00 63.69 316 PHE A O 1
ATOM 2587 N N . ILE A 1 317 ? -17.505 -3.781 23.728 1.00 64.44 317 ILE A N 1
ATOM 2588 C CA . ILE A 1 317 ? -18.259 -4.962 23.282 1.00 64.44 317 ILE A CA 1
ATOM 2589 C C . ILE A 1 317 ? -19.697 -4.980 23.847 1.00 64.44 317 ILE A C 1
ATOM 2591 O O . ILE A 1 317 ? -20.540 -5.746 23.379 1.00 64.44 317 ILE A O 1
ATOM 2595 N N . GLY A 1 318 ? -20.013 -4.118 24.820 1.00 56.75 318 GLY A N 1
ATOM 2596 C CA . GLY A 1 318 ? -21.334 -4.009 25.442 1.00 56.75 318 GLY A CA 1
ATOM 2597 C C . GLY A 1 318 ? -21.523 -4.923 26.657 1.00 56.75 318 GLY A C 1
ATOM 2598 O O . GLY A 1 318 ? -22.633 -5.022 27.184 1.00 56.75 318 GLY A O 1
ATOM 2599 N N . GLY A 1 319 ? -20.448 -5.555 27.145 1.00 51.03 319 GLY A N 1
ATOM 2600 C CA . GLY A 1 319 ? -20.469 -6.595 28.178 1.00 51.03 319 GLY A CA 1
ATOM 2601 C C . GLY A 1 319 ? -20.930 -6.149 29.570 1.00 51.03 319 GLY A C 1
ATOM 2602 O O . GLY A 1 319 ? -21.172 -7.002 30.420 1.00 51.03 319 GLY A O 1
ATOM 2603 N N . ASN A 1 320 ? -21.099 -4.842 29.810 1.00 44.00 320 ASN A N 1
ATOM 2604 C CA . ASN A 1 320 ? -21.488 -4.295 31.116 1.00 44.00 320 ASN A CA 1
ATOM 2605 C C . ASN A 1 320 ? -22.857 -3.592 31.151 1.00 44.00 320 ASN A C 1
ATOM 2607 O O . ASN A 1 320 ? -23.191 -2.933 32.138 1.00 44.00 320 ASN A O 1
ATOM 2611 N N . THR A 1 321 ? -23.704 -3.759 30.132 1.00 43.09 321 THR A N 1
ATOM 2612 C CA . THR A 1 321 ? -25.104 -3.291 30.186 1.00 43.09 321 THR A CA 1
ATOM 2613 C C . THR A 1 321 ? -26.001 -4.275 30.942 1.00 43.09 321 THR A C 1
ATOM 2615 O O . THR A 1 321 ? -27.058 -4.684 30.482 1.00 43.09 321 THR A O 1
ATOM 2618 N N . SER A 1 322 ? -25.628 -4.637 32.169 1.00 44.50 322 SER A N 1
ATOM 2619 C CA . SER A 1 322 ? -26.508 -5.405 33.057 1.00 44.50 322 SER A CA 1
ATOM 2620 C C . SER A 1 322 ? -27.593 -4.548 33.727 1.00 44.50 322 SER A C 1
ATOM 2622 O O . SER A 1 322 ? -28.206 -5.014 34.679 1.00 44.50 322 SER A O 1
ATOM 2624 N N . ASN A 1 323 ? -27.822 -3.301 33.290 1.00 44.12 323 ASN A N 1
ATOM 2625 C CA . ASN A 1 323 ? -28.743 -2.384 33.973 1.00 44.12 323 ASN A CA 1
ATOM 2626 C C . ASN A 1 323 ? -29.449 -1.334 33.102 1.00 44.12 323 ASN A C 1
ATOM 2628 O O . ASN A 1 323 ? -30.011 -0.403 33.678 1.00 44.12 323 ASN A O 1
ATOM 2632 N N . ASP A 1 324 ? -29.491 -1.465 31.772 1.00 40.09 324 ASP A N 1
ATOM 2633 C CA . ASP A 1 324 ? -30.335 -0.564 30.979 1.00 40.09 324 ASP A CA 1
ATOM 2634 C C . ASP A 1 324 ? -31.401 -1.313 30.186 1.00 40.09 324 ASP A C 1
ATOM 2636 O O . ASP A 1 324 ? -31.141 -2.292 29.493 1.00 40.09 324 ASP A O 1
ATOM 2640 N N . ASN A 1 325 ? -32.639 -0.850 30.347 1.00 42.81 325 ASN A N 1
ATOM 2641 C CA . ASN A 1 325 ? -33.849 -1.398 29.742 1.00 42.81 325 ASN A CA 1
ATOM 2642 C C . ASN A 1 325 ? -33.937 -1.040 28.245 1.00 42.81 325 ASN A C 1
ATOM 2644 O O . ASN A 1 325 ? -34.986 -0.601 27.773 1.00 42.81 325 ASN A O 1
ATOM 2648 N N . THR A 1 326 ? -32.848 -1.189 27.493 1.00 41.66 326 THR A N 1
ATOM 2649 C CA . THR A 1 326 ? -32.818 -0.962 26.047 1.00 41.66 326 THR A CA 1
ATOM 2650 C C . THR A 1 326 ? -32.980 -2.297 25.332 1.00 41.66 326 THR A C 1
ATOM 2652 O O . THR A 1 326 ? -32.058 -3.072 25.098 1.00 41.66 326 THR A O 1
ATOM 2655 N N . SER A 1 327 ? -34.235 -2.583 25.018 1.00 42.72 327 SER A N 1
ATOM 2656 C CA . SER A 1 327 ? -34.719 -3.728 24.256 1.00 42.72 327 SER A CA 1
ATOM 2657 C C . SER A 1 327 ? -34.294 -3.687 22.778 1.00 42.72 327 SER A C 1
ATOM 2659 O O . SER A 1 327 ? -35.166 -3.678 21.918 1.00 42.72 327 SER A O 1
ATOM 2661 N N . ASP A 1 328 ? -32.991 -3.633 22.478 1.00 45.56 328 ASP A N 1
ATOM 2662 C CA . ASP A 1 328 ? -32.478 -3.562 21.094 1.00 45.56 328 ASP A CA 1
ATOM 2663 C C . ASP A 1 328 ? -31.288 -4.497 20.793 1.00 45.56 328 ASP A C 1
ATOM 2665 O O . ASP A 1 328 ? -30.746 -4.475 19.685 1.00 45.56 328 ASP A O 1
ATOM 2669 N N . VAL A 1 329 ? -30.901 -5.396 21.709 1.00 49.78 329 VAL A N 1
ATOM 2670 C CA . VAL A 1 329 ? -30.005 -6.505 21.335 1.00 49.78 329 VAL A CA 1
ATOM 2671 C C . VAL A 1 329 ? -30.818 -7.495 20.503 1.00 49.78 329 VAL A C 1
ATOM 2673 O O . VAL A 1 329 ? -31.582 -8.296 21.041 1.00 49.78 329 VAL A O 1
ATOM 2676 N N . LYS A 1 330 ? -30.693 -7.413 19.172 1.00 47.06 330 LYS A N 1
ATOM 2677 C CA . LYS A 1 330 ? -31.281 -8.387 18.244 1.00 47.06 330 LYS A CA 1
ATOM 2678 C C . LYS A 1 330 ? -30.868 -9.796 18.680 1.00 47.06 330 LYS A C 1
ATOM 2680 O O . LYS A 1 330 ? -29.673 -10.111 18.697 1.00 47.06 330 LYS A O 1
ATOM 2685 N N . GLU A 1 331 ? -31.857 -10.628 19.015 1.00 47.50 331 GLU A N 1
ATOM 2686 C CA . GLU A 1 331 ? -31.688 -12.068 19.234 1.00 47.50 331 GLU A CA 1
ATOM 2687 C C . GLU A 1 331 ? -30.858 -12.651 18.077 1.00 47.50 331 GLU A C 1
ATOM 2689 O O . GLU A 1 331 ? -31.266 -12.585 16.918 1.00 47.50 331 GLU A O 1
ATOM 2694 N N . GLY A 1 332 ? -29.664 -13.170 18.387 1.00 59.91 332 GLY A N 1
ATOM 2695 C CA . GLY A 1 332 ? -28.743 -13.759 17.406 1.00 59.91 332 GLY A CA 1
ATOM 2696 C C . GLY A 1 332 ? -27.441 -12.989 17.144 1.00 59.91 332 GLY A C 1
ATOM 2697 O O . GLY A 1 332 ? -26.617 -13.470 16.368 1.00 59.91 332 GLY A O 1
ATOM 2698 N N . THR A 1 333 ? -27.212 -11.839 17.785 1.00 63.91 333 THR A N 1
ATOM 2699 C CA . THR A 1 333 ? -25.927 -11.121 17.674 1.00 63.91 333 THR A CA 1
ATOM 2700 C C . THR A 1 333 ? -24.856 -11.812 18.527 1.00 63.91 333 THR A C 1
ATOM 2702 O O . THR A 1 333 ? -25.047 -11.987 19.728 1.00 63.91 333 THR A O 1
ATOM 2705 N N . LYS A 1 334 ? -23.734 -12.225 17.917 1.00 68.44 334 LYS A N 1
ATOM 2706 C CA . LYS A 1 334 ? -22.562 -12.747 18.641 1.00 68.44 334 LYS A CA 1
ATOM 2707 C C . LYS A 1 334 ? -21.536 -11.640 18.831 1.00 68.44 334 LYS A C 1
ATOM 2709 O O . LYS A 1 334 ? -21.148 -10.986 17.867 1.00 68.44 334 LYS A O 1
ATOM 2714 N N . HIS A 1 335 ? -21.072 -11.479 20.060 1.00 76.06 335 HIS A N 1
ATOM 2715 C CA . HIS A 1 335 ? -19.989 -10.565 20.396 1.00 76.06 335 HIS A CA 1
ATOM 2716 C C . HIS A 1 335 ? -18.656 -11.298 20.245 1.00 76.06 335 HIS A C 1
ATOM 2718 O O . HIS A 1 335 ? -18.566 -12.464 20.623 1.00 76.06 335 HIS A O 1
ATOM 2724 N N . ILE A 1 336 ? -17.621 -10.660 19.697 1.00 80.50 336 ILE A N 1
ATOM 2725 C CA . ILE A 1 336 ? -16.299 -11.282 19.525 1.00 80.50 336 ILE A CA 1
ATOM 2726 C C . ILE A 1 336 ? -15.260 -10.423 20.240 1.00 80.50 336 ILE A C 1
ATOM 2728 O O . ILE A 1 336 ? -15.099 -9.255 19.905 1.00 80.50 336 ILE A O 1
ATOM 2732 N N . LEU A 1 337 ? -14.549 -11.011 21.203 1.00 81.38 337 LEU A N 1
ATOM 2733 C CA . LEU A 1 337 ? -13.411 -10.397 21.881 1.00 81.38 337 LEU A CA 1
ATOM 2734 C C . LEU A 1 337 ? -12.123 -11.042 21.375 1.00 81.38 337 LEU A C 1
ATOM 2736 O O . LEU A 1 337 ? -11.925 -12.250 21.527 1.00 81.38 337 LEU A O 1
ATOM 2740 N N . PHE A 1 338 ? -11.224 -10.238 20.815 1.00 83.25 338 PHE A N 1
ATOM 2741 C CA . PHE A 1 338 ? -9.908 -10.705 20.398 1.00 83.25 338 PHE A CA 1
ATOM 2742 C C . PHE A 1 338 ? -8.901 -10.486 21.532 1.00 83.25 338 PHE A C 1
ATOM 2744 O O . PHE A 1 338 ? -8.734 -9.378 22.025 1.00 83.25 338 PHE A O 1
ATOM 2751 N N . LYS A 1 339 ? -8.188 -11.526 21.959 1.00 82.31 339 LYS A N 1
ATOM 2752 C CA . LYS A 1 339 ? -7.073 -11.420 22.913 1.00 82.31 339 LYS A CA 1
ATOM 2753 C C . LYS A 1 339 ? -5.770 -11.631 22.156 1.00 82.31 339 LYS A C 1
ATOM 2755 O O . LYS A 1 339 ? -5.566 -12.735 21.665 1.00 82.31 339 LYS A O 1
ATOM 2760 N N . ILE A 1 340 ? -4.900 -10.626 22.073 1.00 82.88 340 ILE A N 1
ATOM 2761 C CA . ILE A 1 340 ? -3.623 -10.740 21.356 1.00 82.88 340 ILE A CA 1
ATOM 2762 C C . ILE A 1 340 ? -2.495 -11.045 22.341 1.00 82.88 340 ILE A C 1
ATOM 2764 O O . ILE A 1 340 ? -2.128 -10.231 23.181 1.00 82.88 340 ILE A O 1
ATOM 2768 N N . GLU A 1 341 ? -1.914 -12.228 22.202 1.00 80.38 341 GLU A N 1
ATOM 2769 C CA . GLU A 1 341 ? -0.722 -12.653 22.919 1.00 80.38 341 GLU A CA 1
ATOM 2770 C C . GLU A 1 341 ? 0.521 -12.238 22.127 1.00 80.38 341 GLU A C 1
ATOM 2772 O O . GLU A 1 341 ? 0.717 -12.638 20.972 1.00 80.38 341 GLU A O 1
ATOM 2777 N N . ILE A 1 342 ? 1.362 -11.416 22.757 1.00 76.88 342 ILE A N 1
ATOM 2778 C CA . ILE A 1 342 ? 2.600 -10.931 22.156 1.00 76.88 342 ILE A CA 1
ATOM 2779 C C . ILE A 1 342 ? 3.789 -11.678 22.743 1.00 76.88 342 ILE A C 1
ATOM 2781 O O . ILE A 1 342 ? 4.129 -11.547 23.919 1.00 76.88 342 ILE A O 1
ATOM 2785 N N . ASP A 1 343 ? 4.470 -12.419 21.879 1.00 71.69 343 ASP A N 1
ATOM 2786 C CA . ASP A 1 343 ? 5.754 -13.021 22.193 1.00 71.69 343 ASP A CA 1
ATOM 2787 C C . ASP A 1 343 ? 6.874 -11.989 21.982 1.00 71.69 343 ASP A C 1
ATOM 2789 O O . ASP A 1 343 ? 7.263 -11.699 20.851 1.00 71.69 343 ASP A O 1
ATOM 2793 N N . LYS A 1 344 ? 7.413 -11.435 23.078 1.00 70.50 344 LYS A N 1
ATOM 2794 C CA . LYS A 1 344 ? 8.500 -10.434 23.038 1.00 70.50 344 LYS A CA 1
ATOM 2795 C C . LYS A 1 344 ? 9.799 -10.967 22.415 1.00 70.50 344 LYS A C 1
ATOM 2797 O O . LYS A 1 344 ? 10.685 -10.174 22.106 1.00 70.50 344 LYS A O 1
ATOM 2802 N N . THR A 1 345 ? 9.939 -12.283 22.230 1.00 66.56 345 THR A N 1
ATOM 2803 C CA . THR A 1 345 ? 11.090 -12.862 21.519 1.00 66.56 345 THR A CA 1
ATOM 2804 C C . THR A 1 345 ? 10.976 -12.705 19.999 1.00 66.56 345 THR A C 1
ATOM 2806 O O . THR A 1 345 ? 11.990 -12.717 19.298 1.00 66.56 345 THR A O 1
ATOM 2809 N N . VAL A 1 346 ? 9.762 -12.487 19.480 1.00 65.31 346 VAL A N 1
ATOM 2810 C CA . VAL A 1 346 ? 9.488 -12.277 18.055 1.00 65.31 346 VAL A CA 1
ATOM 2811 C C . VAL A 1 346 ? 9.714 -10.804 17.705 1.00 65.31 346 VAL A C 1
ATOM 2813 O O . VAL A 1 346 ? 8.795 -9.991 17.669 1.00 65.31 346 VAL A O 1
ATOM 2816 N N . ASN A 1 347 ? 10.964 -10.454 17.401 1.00 66.88 347 ASN A N 1
ATOM 2817 C CA . ASN A 1 347 ? 11.371 -9.096 17.015 1.00 66.88 347 ASN A CA 1
ATOM 2818 C C . ASN A 1 347 ? 11.154 -8.801 15.512 1.00 66.88 347 ASN A C 1
ATOM 2820 O O . ASN A 1 347 ? 12.051 -8.305 14.832 1.00 66.88 347 ASN A O 1
ATOM 2824 N N . LYS A 1 348 ? 10.001 -9.200 14.956 1.00 69.75 348 LYS A N 1
ATOM 2825 C CA . LYS A 1 348 ? 9.710 -9.075 13.510 1.00 69.75 348 LYS A CA 1
ATOM 2826 C C . LYS A 1 348 ? 8.757 -7.926 13.187 1.00 69.75 348 LYS A C 1
ATOM 2828 O O . LYS A 1 348 ? 8.931 -7.257 12.171 1.00 69.75 348 LYS A O 1
ATOM 2833 N N . PHE A 1 349 ? 7.753 -7.705 14.033 1.00 77.81 349 PHE A N 1
ATOM 2834 C CA . PHE A 1 349 ? 6.718 -6.700 13.806 1.00 77.81 349 PHE A CA 1
ATOM 2835 C C . PHE A 1 349 ? 6.766 -5.643 14.906 1.00 77.81 349 PHE A C 1
ATOM 2837 O O . PHE A 1 349 ? 6.477 -5.960 16.058 1.00 77.81 349 PHE A O 1
ATOM 2844 N N . PRO A 1 350 ? 7.111 -4.397 14.561 1.00 83.44 350 PRO A N 1
ATOM 2845 C CA . PRO A 1 350 ? 7.084 -3.285 15.494 1.00 83.44 350 PRO A CA 1
ATOM 2846 C C . PRO A 1 350 ? 5.667 -3.029 15.985 1.00 83.44 350 PRO A C 1
ATOM 2848 O O . PRO A 1 350 ? 4.715 -3.009 15.198 1.00 83.44 350 PRO A O 1
ATOM 2851 N N . TYR A 1 351 ? 5.551 -2.800 17.283 1.00 87.00 351 TYR A N 1
ATOM 2852 C CA . TYR A 1 351 ? 4.335 -2.342 17.932 1.00 87.00 351 TYR A CA 1
ATOM 2853 C C . TYR A 1 351 ? 4.713 -1.426 19.092 1.00 87.00 351 TYR A C 1
ATOM 2855 O O . TYR A 1 351 ? 5.807 -1.534 19.644 1.00 87.00 351 TYR A O 1
ATOM 2863 N N . ALA A 1 352 ? 3.836 -0.519 19.490 1.00 86.81 352 ALA A N 1
ATOM 2864 C CA . ALA A 1 352 ? 4.097 0.315 20.651 1.00 86.81 352 ALA A CA 1
ATOM 2865 C C . ALA A 1 352 ? 2.804 0.735 21.324 1.00 86.81 352 ALA A C 1
ATOM 2867 O O . ALA A 1 352 ? 1.797 0.952 20.656 1.00 86.81 352 ALA A O 1
ATOM 2868 N N . ASN A 1 353 ? 2.874 0.914 22.641 1.00 86.06 353 ASN A N 1
ATOM 2869 C CA . ASN A 1 353 ? 1.903 1.744 23.330 1.00 86.06 353 ASN A CA 1
ATOM 2870 C C . ASN A 1 353 ? 2.124 3.197 22.876 1.00 86.06 353 ASN A C 1
ATOM 2872 O O . ASN A 1 353 ? 3.231 3.728 23.005 1.00 86.06 353 ASN A O 1
ATOM 2876 N N . ILE A 1 354 ? 1.083 3.801 22.316 1.00 86.62 354 ILE A N 1
ATOM 2877 C CA . ILE A 1 354 ? 1.098 5.147 21.745 1.00 86.62 354 ILE A CA 1
ATOM 2878 C C . ILE A 1 354 ? 0.404 6.183 22.635 1.00 86.62 354 ILE A C 1
ATOM 2880 O O . ILE A 1 354 ? 0.131 7.298 22.187 1.00 86.62 354 ILE A O 1
ATOM 2884 N N . SER A 1 355 ? 0.178 5.848 23.908 1.00 85.25 355 SER A N 1
ATOM 2885 C CA . SER A 1 355 ? -0.263 6.800 24.932 1.00 85.25 355 SER A CA 1
ATOM 2886 C C . SER A 1 355 ? 0.655 8.023 24.946 1.00 85.25 355 SER A C 1
ATOM 2888 O O . SER A 1 355 ? 1.886 7.907 24.894 1.00 85.25 355 SER A O 1
ATOM 2890 N N . GLY A 1 356 ? 0.049 9.206 24.910 1.00 84.62 356 GLY A N 1
ATOM 2891 C CA . GLY A 1 356 ? 0.765 10.483 24.892 1.00 84.62 356 GLY A CA 1
ATOM 2892 C C . GLY A 1 356 ? 1.383 10.836 23.534 1.00 84.62 356 GLY A C 1
ATOM 2893 O O . GLY A 1 356 ? 2.029 11.878 23.396 1.00 84.62 356 GLY A O 1
ATOM 2894 N N . LYS A 1 357 ? 1.193 9.982 22.521 1.00 88.44 357 LYS A N 1
ATOM 2895 C CA . LYS A 1 357 ? 1.526 10.230 21.109 1.00 88.44 357 LYS A CA 1
ATOM 2896 C C . LYS A 1 357 ? 0.297 10.209 20.203 1.00 88.44 357 LYS A C 1
ATOM 2898 O O . LYS A 1 357 ? 0.365 10.782 19.119 1.00 88.44 357 LYS A O 1
ATOM 2903 N N . SER A 1 358 ? -0.797 9.575 20.623 1.00 87.00 358 SER A N 1
ATOM 2904 C CA . SER A 1 358 ? -2.073 9.593 19.910 1.00 87.00 358 SER A CA 1
ATOM 2905 C C . SER A 1 358 ? -2.810 10.927 20.086 1.00 87.00 358 SER A C 1
ATOM 2907 O O . SER A 1 358 ? -2.523 11.715 20.991 1.00 87.00 358 SER A O 1
ATOM 2909 N N . ALA A 1 359 ? -3.799 11.175 19.228 1.00 85.25 359 ALA A N 1
ATOM 2910 C CA . ALA A 1 359 ? -4.711 12.311 19.347 1.00 85.25 359 ALA A CA 1
ATOM 2911 C C . ALA A 1 359 ? -5.630 12.232 20.584 1.00 85.25 359 ALA A C 1
ATOM 2913 O O . ALA A 1 359 ? -6.200 13.251 20.976 1.00 85.25 359 ALA A O 1
ATOM 2914 N N . PHE A 1 360 ? -5.745 11.052 21.201 1.00 81.25 360 PHE A N 1
ATOM 2915 C CA . PHE A 1 360 ? -6.592 10.781 22.367 1.00 81.25 360 PHE A CA 1
ATOM 2916 C C . PHE A 1 360 ? -5.829 10.822 23.703 1.00 81.25 360 PHE A C 1
ATOM 2918 O O . PHE A 1 360 ? -6.432 10.704 24.765 1.00 81.25 360 PHE A O 1
ATOM 2925 N N . GLY A 1 361 ? -4.513 11.060 23.679 1.00 77.94 361 GLY A N 1
ATOM 2926 C CA . GLY A 1 361 ? -3.708 11.233 24.889 1.00 77.94 361 GLY A CA 1
ATOM 2927 C C . GLY A 1 361 ? -3.369 9.916 25.593 1.00 77.94 361 GLY A C 1
ATOM 2928 O O . GLY A 1 361 ? -3.026 8.932 24.943 1.00 77.94 361 GLY A O 1
ATOM 2929 N N . ASP A 1 362 ? -3.376 9.924 26.927 1.00 77.00 362 ASP A N 1
ATOM 2930 C CA . ASP A 1 362 ? -2.978 8.777 27.762 1.00 77.00 362 ASP A CA 1
ATOM 2931 C C . ASP A 1 362 ? -4.163 7.896 28.201 1.00 77.00 362 ASP A C 1
ATOM 2933 O O . ASP A 1 362 ? -3.962 6.851 28.817 1.00 77.00 362 ASP A O 1
ATOM 2937 N N . ASP A 1 363 ? -5.396 8.308 27.895 1.00 66.38 363 ASP A N 1
ATOM 2938 C CA . ASP A 1 363 ? -6.603 7.744 28.510 1.00 66.38 363 ASP A CA 1
ATOM 2939 C C . ASP A 1 363 ? -6.997 6.363 27.947 1.00 66.38 363 ASP A C 1
ATOM 2941 O O . ASP A 1 363 ? -7.648 5.582 28.640 1.00 66.38 363 ASP A O 1
ATOM 2945 N N . GLU A 1 364 ? -6.591 6.029 26.718 1.00 67.38 364 GLU A N 1
ATOM 2946 C CA . GLU A 1 364 ? -7.038 4.805 26.025 1.00 67.38 364 GLU A CA 1
ATOM 2947 C C . GLU A 1 364 ? -6.049 3.629 26.120 1.00 67.38 364 GLU A C 1
ATOM 2949 O O . GLU A 1 364 ? -6.415 2.475 25.861 1.00 67.38 364 GLU A O 1
ATOM 2954 N N . GLY A 1 365 ? -4.793 3.885 26.513 1.00 73.00 365 GLY A N 1
ATOM 2955 C CA . GLY A 1 365 ? -3.766 2.840 26.579 1.00 73.00 365 GLY A CA 1
ATOM 2956 C C . GLY A 1 365 ? -3.566 2.119 25.239 1.00 73.00 365 GLY A C 1
ATOM 2957 O O . GLY A 1 365 ? -3.398 0.898 25.219 1.00 73.00 365 GLY A O 1
ATOM 2958 N N . GLU A 1 366 ? -3.667 2.861 24.133 1.00 82.06 366 GLU A N 1
ATOM 2959 C CA . GLU A 1 366 ? -3.710 2.340 22.767 1.00 82.06 366 GLU A CA 1
ATOM 2960 C C . GLU A 1 366 ? -2.359 1.733 22.351 1.00 82.06 366 GLU A C 1
ATOM 2962 O O . GLU A 1 366 ? -1.296 2.325 22.548 1.00 82.06 366 GLU A O 1
ATOM 2967 N N . ILE A 1 367 ? -2.394 0.546 21.756 1.00 83.75 367 ILE A N 1
ATOM 2968 C CA . ILE A 1 367 ? -1.264 -0.185 21.194 1.00 83.75 367 ILE A CA 1
ATOM 2969 C C . ILE A 1 367 ? -1.436 -0.247 19.684 1.00 83.75 367 ILE A C 1
ATOM 2971 O O . ILE A 1 367 ? -2.380 -0.859 19.180 1.00 83.75 367 ILE A O 1
ATOM 2975 N N . LEU A 1 368 ? -0.481 0.352 18.979 1.00 86.69 368 LEU A N 1
ATOM 2976 C CA . LEU A 1 368 ? -0.426 0.385 17.526 1.00 86.69 368 LEU A CA 1
ATOM 2977 C C . LEU A 1 368 ? 0.556 -0.669 17.007 1.00 86.69 368 LEU A C 1
ATOM 2979 O O . LEU A 1 368 ? 1.697 -0.730 17.463 1.00 86.69 368 LEU A O 1
ATOM 2983 N N . PHE A 1 369 ? 0.135 -1.460 16.025 1.00 86.38 369 PHE A N 1
ATOM 2984 C CA . PHE A 1 369 ? 0.967 -2.401 15.280 1.00 86.38 369 PHE A CA 1
ATOM 2985 C C . PHE A 1 369 ? 1.386 -1.815 13.934 1.00 86.38 369 PHE A C 1
ATOM 2987 O O . PHE A 1 369 ? 0.677 -1.008 13.332 1.00 86.38 369 PHE A O 1
ATOM 2994 N N . THR A 1 370 ? 2.539 -2.250 13.424 1.00 84.44 370 THR A N 1
ATOM 2995 C CA . THR A 1 370 ? 2.956 -1.888 12.069 1.00 84.44 370 THR A CA 1
ATOM 2996 C C . THR A 1 370 ? 2.001 -2.462 11.020 1.00 84.44 370 THR A C 1
ATOM 2998 O O . THR A 1 370 ? 1.409 -3.528 11.213 1.00 84.44 370 THR A O 1
ATOM 3001 N N . MET A 1 371 ? 1.899 -1.805 9.861 1.00 79.19 371 MET A N 1
ATOM 3002 C CA . MET A 1 371 ? 1.117 -2.338 8.744 1.00 79.19 371 MET A CA 1
ATOM 3003 C C . MET A 1 371 ? 1.614 -3.727 8.327 1.00 79.19 371 MET A C 1
ATOM 3005 O O . MET A 1 371 ? 2.816 -3.974 8.288 1.00 79.19 371 MET A O 1
ATOM 3009 N N . GLY A 1 372 ? 0.706 -4.647 8.008 1.00 74.56 372 GLY A N 1
ATOM 3010 C CA . GLY A 1 372 ? 1.075 -6.019 7.645 1.00 74.56 372 GLY A CA 1
ATOM 3011 C C . GLY A 1 372 ? 1.533 -6.885 8.826 1.00 74.56 372 GLY A C 1
ATOM 3012 O O . GLY A 1 372 ? 2.220 -7.878 8.602 1.00 74.56 372 GLY A O 1
ATOM 3013 N N . ALA A 1 373 ? 1.198 -6.513 10.068 1.00 79.81 373 ALA A N 1
ATOM 3014 C CA . ALA A 1 373 ? 1.281 -7.426 11.205 1.00 79.81 373 ALA A CA 1
ATOM 3015 C C . ALA A 1 373 ? 0.327 -8.615 11.000 1.00 79.81 373 ALA A C 1
ATOM 3017 O O . ALA A 1 373 ? -0.809 -8.445 10.555 1.00 79.81 373 ALA A O 1
ATOM 3018 N N . VAL A 1 374 ? 0.804 -9.819 11.318 1.00 76.38 374 VAL A N 1
ATOM 3019 C CA . VAL A 1 374 ? 0.069 -11.068 11.091 1.00 76.38 374 VAL A CA 1
ATOM 3020 C C . VAL A 1 374 ? -0.223 -11.740 12.419 1.00 76.38 374 VAL A C 1
ATOM 3022 O O . VAL A 1 374 ? 0.680 -11.990 13.223 1.00 76.38 374 VAL A O 1
ATOM 3025 N N . PHE A 1 375 ? -1.492 -12.078 12.617 1.00 80.12 375 PHE A N 1
ATOM 3026 C CA . PHE A 1 375 ? -1.968 -12.735 13.821 1.00 80.12 375 PHE A CA 1
ATOM 3027 C C . PHE A 1 375 ? -2.528 -14.110 13.490 1.00 80.12 375 PHE A C 1
ATOM 3029 O O . PHE A 1 375 ? -3.343 -14.266 12.581 1.00 80.12 375 PHE A O 1
ATOM 3036 N N . ARG A 1 376 ? -2.117 -15.113 14.260 1.00 78.56 376 ARG A N 1
ATOM 3037 C CA . ARG A 1 376 ? -2.637 -16.472 14.154 1.00 78.56 376 ARG A CA 1
ATOM 3038 C C . ARG A 1 376 ? -3.690 -16.714 15.217 1.00 78.56 376 ARG A C 1
ATOM 3040 O O . ARG A 1 376 ? -3.433 -16.472 16.392 1.00 78.56 376 ARG A O 1
ATOM 3047 N N . ILE A 1 377 ? -4.834 -17.266 14.825 1.00 84.06 377 ILE A N 1
ATOM 3048 C CA . ILE A 1 377 ? -5.840 -17.742 15.778 1.00 84.06 377 ILE A CA 1
ATOM 3049 C C . ILE A 1 377 ? -5.297 -18.985 16.492 1.00 84.06 377 ILE A C 1
ATOM 3051 O O . ILE A 1 377 ? -5.015 -20.004 15.863 1.00 84.06 377 ILE A O 1
ATOM 3055 N N . VAL A 1 378 ? -5.146 -18.885 17.810 1.00 84.56 378 VAL A N 1
ATOM 3056 C CA . VAL A 1 378 ? -4.684 -19.958 18.701 1.00 84.56 378 VAL A CA 1
ATOM 3057 C C . VAL A 1 378 ? -5.865 -20.742 19.252 1.00 84.56 378 VAL A C 1
ATOM 3059 O O . VAL A 1 378 ? -5.843 -21.970 19.282 1.00 84.56 378 VAL A O 1
ATOM 3062 N N . SER A 1 379 ? -6.901 -20.040 19.706 1.00 86.06 379 SER A N 1
ATOM 3063 C CA . SER A 1 379 ? -8.098 -20.679 20.243 1.00 86.06 379 SER A CA 1
ATOM 3064 C C . SER A 1 379 ? -9.324 -19.803 20.051 1.00 86.06 379 SER A C 1
ATOM 3066 O O . SER A 1 379 ? -9.224 -18.581 19.964 1.00 86.06 379 SER A O 1
ATOM 3068 N N . VAL A 1 380 ? -10.479 -20.454 19.978 1.00 88.38 380 VAL A N 1
ATOM 3069 C CA . VAL A 1 380 ? -11.787 -19.814 19.899 1.00 88.38 380 VAL A CA 1
ATOM 3070 C C . VAL A 1 380 ? -12.650 -20.465 20.969 1.00 88.38 380 VAL A C 1
ATOM 3072 O O . VAL A 1 380 ? -12.969 -21.647 20.864 1.00 88.38 380 VAL A O 1
ATOM 3075 N N . ASN A 1 381 ? -12.986 -19.709 22.011 1.00 86.50 381 ASN A N 1
ATOM 3076 C CA . ASN A 1 381 ? -13.755 -20.188 23.154 1.00 86.50 381 ASN A CA 1
ATOM 3077 C C . ASN A 1 381 ? -15.045 -19.377 23.275 1.00 86.50 381 ASN A C 1
ATOM 3079 O O . ASN A 1 381 ? -14.999 -18.158 23.409 1.00 86.50 381 ASN A O 1
ATOM 3083 N N . GLU A 1 382 ? -16.193 -20.044 23.248 1.00 81.50 382 GLU A N 1
ATOM 3084 C CA . GLU A 1 382 ? -17.493 -19.410 23.482 1.00 81.50 382 GLU A CA 1
ATOM 3085 C C . GLU A 1 382 ? -17.799 -19.423 24.985 1.00 81.50 382 GLU A C 1
ATOM 3087 O O . GLU A 1 382 ? -17.690 -20.464 25.635 1.00 81.50 382 GLU A O 1
ATOM 3092 N N . THR A 1 383 ? -18.133 -18.264 25.550 1.00 75.56 383 THR A N 1
ATOM 3093 C CA . THR A 1 383 ? -18.647 -18.145 26.921 1.00 75.56 383 THR A CA 1
ATOM 3094 C C . THR A 1 383 ? -20.173 -18.076 26.927 1.00 75.56 383 THR A C 1
ATOM 3096 O O . THR A 1 383 ? -20.803 -17.743 25.923 1.00 75.56 383 THR A O 1
ATOM 3099 N N . ASP A 1 384 ? -20.772 -18.355 28.089 1.00 65.50 384 ASP A N 1
ATOM 3100 C CA . ASP A 1 384 ? -22.225 -18.509 28.283 1.00 65.50 384 ASP A CA 1
ATOM 3101 C C . ASP A 1 384 ? -23.079 -17.302 27.820 1.00 65.50 384 ASP A C 1
ATOM 3103 O O . ASP A 1 384 ? -24.277 -17.444 27.587 1.00 65.50 384 ASP A O 1
ATOM 3107 N N . ASN A 1 385 ? -22.473 -16.124 27.624 1.00 65.00 385 ASN A N 1
ATOM 3108 C CA . ASN A 1 385 ? -23.139 -14.868 27.255 1.00 65.00 385 ASN A CA 1
ATOM 3109 C C . ASN A 1 385 ? -23.106 -14.539 25.745 1.00 65.00 385 ASN A C 1
ATOM 3111 O O . ASN A 1 385 ? -23.162 -13.368 25.381 1.00 65.00 385 ASN A O 1
ATOM 3115 N N . SER A 1 386 ? -22.998 -15.524 24.843 1.00 70.88 386 SER A N 1
ATOM 3116 C CA . SER A 1 386 ? -22.852 -15.276 23.385 1.00 70.88 386 SER A CA 1
ATOM 3117 C C . SER A 1 386 ? -21.619 -14.428 23.019 1.00 70.88 386 SER A C 1
ATOM 3119 O O . SER A 1 386 ? -21.589 -13.763 21.979 1.00 70.88 386 SER A O 1
ATOM 3121 N N . LEU A 1 387 ? -20.600 -14.463 23.884 1.00 76.56 387 LEU A N 1
ATOM 3122 C CA . LEU A 1 387 ? -19.308 -13.824 23.681 1.00 76.56 387 LEU A CA 1
ATOM 3123 C C . LEU A 1 387 ? -18.300 -14.880 23.216 1.00 76.56 387 LEU A C 1
ATOM 3125 O O . LEU A 1 387 ? -18.093 -15.907 23.861 1.00 76.56 387 LEU A O 1
ATOM 3129 N N . LEU A 1 388 ? -17.669 -14.620 22.081 1.00 81.12 388 LEU A N 1
ATOM 3130 C CA . LEU A 1 388 ? -16.642 -15.453 21.488 1.00 81.12 388 LEU A CA 1
ATOM 3131 C C . LEU A 1 388 ? -15.272 -14.859 21.813 1.00 81.12 388 LEU A C 1
ATOM 3133 O O . LEU A 1 388 ? -14.898 -13.819 21.280 1.00 81.12 388 LEU A O 1
ATOM 3137 N N . ASN A 1 389 ? -14.510 -15.532 22.664 1.00 82.06 389 ASN A N 1
ATOM 3138 C CA . ASN A 1 389 ? -13.136 -15.165 22.971 1.00 82.06 389 ASN A CA 1
ATOM 3139 C C . ASN A 1 389 ? -12.197 -15.821 21.961 1.00 82.06 389 ASN A C 1
ATOM 3141 O O . ASN A 1 389 ? -12.008 -17.039 21.972 1.00 82.06 389 ASN A O 1
ATOM 3145 N N . VAL A 1 390 ? -11.596 -15.010 21.099 1.00 85.81 390 VAL A N 1
ATOM 3146 C CA . VAL A 1 390 ? -10.628 -15.446 20.095 1.00 85.81 390 VAL A CA 1
ATOM 3147 C C . VAL A 1 390 ? -9.234 -15.057 20.566 1.00 85.81 390 VAL A C 1
ATOM 3149 O O . VAL A 1 390 ? -8.881 -13.881 20.590 1.00 85.81 390 VAL A O 1
ATOM 3152 N N . THR A 1 391 ? -8.418 -16.038 20.940 1.00 84.06 391 THR A N 1
ATOM 3153 C CA . THR A 1 391 ? -7.006 -15.799 21.254 1.00 84.06 391 THR A CA 1
ATOM 3154 C C . THR A 1 391 ? -6.204 -15.783 19.966 1.00 84.06 391 THR A C 1
ATOM 3156 O O . THR A 1 391 ? -6.214 -16.750 19.206 1.00 84.06 391 THR A O 1
ATOM 3159 N N . LEU A 1 392 ? -5.496 -14.688 19.747 1.00 85.69 392 LEU A N 1
ATOM 3160 C CA . LEU A 1 392 ? -4.582 -14.445 18.653 1.00 85.69 392 LEU A CA 1
ATOM 3161 C C . LEU A 1 392 ? -3.151 -14.439 19.187 1.00 85.69 392 LEU A C 1
ATOM 3163 O O . LEU A 1 392 ? -2.909 -13.959 20.287 1.00 85.69 392 LEU A O 1
ATOM 3167 N N . LYS A 1 393 ? -2.192 -14.904 18.396 1.00 82.19 393 LYS A N 1
ATOM 3168 C CA . LYS A 1 393 ? -0.762 -14.726 18.662 1.00 82.19 393 LYS A CA 1
ATOM 3169 C C . LYS A 1 393 ? -0.153 -13.909 17.536 1.00 82.19 393 LYS A C 1
ATOM 3171 O O . LYS A 1 393 ? -0.418 -14.206 16.372 1.00 82.19 393 LYS A O 1
ATOM 3176 N N . LEU A 1 394 ? 0.659 -12.903 17.857 1.00 76.81 394 LEU A N 1
ATOM 3177 C CA . LEU A 1 394 ? 1.486 -12.233 16.849 1.00 76.81 394 LEU A CA 1
ATOM 3178 C C . LEU A 1 394 ? 2.524 -13.242 16.337 1.00 76.81 394 LEU A C 1
ATOM 3180 O O . LEU A 1 394 ? 3.385 -13.689 17.096 1.00 76.81 394 LEU A O 1
ATOM 3184 N N . THR A 1 395 ? 2.428 -13.641 15.070 1.00 68.50 395 THR A N 1
ATOM 3185 C CA . THR A 1 395 ? 3.276 -14.707 14.514 1.00 68.50 395 THR A CA 1
ATOM 3186 C C . THR A 1 395 ? 4.214 -14.174 13.455 1.00 68.50 395 THR A C 1
ATOM 3188 O O . THR A 1 395 ? 3.758 -13.563 12.496 1.00 68.50 395 THR A O 1
ATOM 3191 N N . GLY A 1 396 ? 5.508 -14.461 13.609 1.00 62.94 396 GLY A N 1
ATOM 3192 C CA . GLY A 1 396 ? 6.543 -14.132 12.633 1.00 62.94 396 GLY A CA 1
ATOM 3193 C C . GLY A 1 396 ? 6.617 -15.131 11.485 1.00 62.94 396 GLY A C 1
ATOM 3194 O O . GLY A 1 396 ? 6.183 -14.831 10.381 1.00 62.94 396 GLY A O 1
ATOM 3195 N N . GLU A 1 397 ? 7.202 -16.290 11.781 1.00 60.28 397 GLU A N 1
ATOM 3196 C CA . GLU A 1 397 ? 7.485 -17.413 10.879 1.00 60.28 397 GLU A CA 1
ATOM 3197 C C . GLU A 1 397 ? 7.617 -18.673 11.748 1.00 60.28 397 GLU A C 1
ATOM 3199 O O . GLU A 1 397 ? 8.709 -19.121 12.083 1.00 60.28 397 GLU A O 1
ATOM 3204 N N . GLU A 1 398 ? 6.489 -19.206 12.218 1.00 58.81 398 GLU A N 1
ATOM 3205 C CA . GLU A 1 398 ? 6.485 -20.518 12.892 1.00 58.81 398 GLU A CA 1
ATOM 3206 C C . GLU A 1 398 ? 6.556 -21.670 11.872 1.00 58.81 398 GLU A C 1
ATOM 3208 O O . GLU A 1 398 ? 6.872 -22.803 12.228 1.00 58.81 398 GLU A O 1
ATOM 3213 N N . ASP A 1 399 ? 6.268 -21.367 10.604 1.00 65.19 399 ASP A N 1
ATOM 3214 C CA . ASP A 1 399 ? 6.310 -22.285 9.472 1.00 65.19 399 ASP A CA 1
ATOM 3215 C C . ASP A 1 399 ? 7.648 -22.122 8.723 1.00 65.19 399 ASP A C 1
ATOM 3217 O O . ASP A 1 399 ? 7.913 -21.105 8.075 1.00 65.19 399 ASP A O 1
ATOM 3221 N N . GLU A 1 400 ? 8.521 -23.124 8.855 1.00 71.56 400 GLU A N 1
ATOM 3222 C CA . GLU A 1 400 ? 9.865 -23.129 8.265 1.00 71.56 400 GLU A CA 1
ATOM 3223 C C . GLU A 1 400 ? 9.831 -23.094 6.728 1.00 71.56 400 GLU A C 1
ATOM 3225 O O . GLU A 1 400 ? 10.691 -22.475 6.093 1.00 71.56 400 GLU A O 1
ATOM 3230 N N . ASP A 1 401 ? 8.842 -23.739 6.111 1.00 69.88 401 ASP A N 1
ATOM 3231 C CA . ASP A 1 401 ? 8.729 -23.808 4.653 1.00 69.88 401 ASP A CA 1
ATOM 3232 C C . ASP A 1 401 ? 8.285 -22.469 4.078 1.00 69.88 401 ASP A C 1
ATOM 3234 O O . ASP A 1 401 ? 8.778 -22.007 3.046 1.00 69.88 401 ASP A O 1
ATOM 3238 N N . LEU A 1 402 ? 7.409 -21.793 4.800 1.00 70.31 402 LEU A N 1
ATOM 3239 C CA . LEU A 1 402 ? 6.955 -20.464 4.462 1.00 70.31 402 LEU A CA 1
ATOM 3240 C C . LEU A 1 402 ? 8.016 -19.386 4.710 1.00 70.31 402 LEU A C 1
ATOM 3242 O O . LEU A 1 402 ? 8.117 -18.443 3.924 1.00 70.31 402 LEU A O 1
ATOM 3246 N N . HIS A 1 403 ? 8.856 -19.536 5.738 1.00 77.44 403 HIS A N 1
ATOM 3247 C CA . HIS A 1 403 ? 10.051 -18.704 5.887 1.00 77.44 403 HIS A CA 1
ATOM 3248 C C . HIS A 1 403 ? 10.965 -18.848 4.667 1.00 77.44 403 HIS A C 1
ATOM 3250 O O . HIS A 1 403 ? 11.354 -17.850 4.058 1.00 77.44 403 HIS A O 1
ATOM 3256 N N . LYS A 1 404 ? 11.265 -20.089 4.253 1.00 80.25 404 LYS A N 1
ATOM 3257 C CA . LYS A 1 404 ? 12.077 -20.352 3.053 1.00 80.25 404 LYS A CA 1
ATOM 3258 C C . LYS A 1 404 ? 11.454 -19.723 1.810 1.00 80.25 404 LYS A C 1
ATOM 3260 O O . LYS A 1 404 ? 12.173 -19.112 1.020 1.00 80.25 404 LYS A O 1
ATOM 3265 N N . LEU A 1 405 ? 10.133 -19.826 1.657 1.00 77.94 405 LEU A N 1
ATOM 3266 C CA . LEU A 1 405 ? 9.407 -19.190 0.561 1.00 77.94 405 LEU A CA 1
ATOM 3267 C C . LEU A 1 405 ? 9.511 -17.661 0.619 1.00 77.94 405 LEU A C 1
ATOM 3269 O O . LEU A 1 405 ? 9.828 -17.045 -0.392 1.00 77.94 405 LEU A O 1
ATOM 3273 N N . THR A 1 406 ? 9.334 -17.057 1.795 1.00 77.31 406 THR A N 1
ATOM 3274 C CA . THR A 1 406 ? 9.456 -15.605 2.006 1.00 77.31 406 THR A CA 1
ATOM 3275 C C . THR A 1 406 ? 10.860 -15.117 1.653 1.00 77.31 406 THR A C 1
ATOM 3277 O O . THR A 1 406 ? 11.015 -14.104 0.972 1.00 77.31 406 THR A O 1
ATOM 3280 N N . VAL A 1 407 ? 11.898 -15.843 2.080 1.00 84.00 407 VAL A N 1
ATOM 3281 C CA . VAL A 1 407 ? 13.303 -15.538 1.766 1.00 84.00 407 VAL A CA 1
ATOM 3282 C C . VAL A 1 407 ? 13.563 -15.644 0.266 1.00 84.00 407 VAL A C 1
ATOM 3284 O O . VAL A 1 407 ? 14.190 -14.755 -0.310 1.00 84.00 407 VAL A O 1
ATOM 3287 N N . HIS A 1 408 ? 13.062 -16.696 -0.381 1.00 83.50 408 HIS A N 1
ATOM 3288 C CA . HIS A 1 408 ? 13.221 -16.869 -1.820 1.00 83.50 408 HIS A CA 1
ATOM 3289 C C . HIS A 1 408 ? 12.489 -15.775 -2.610 1.00 83.50 408 HIS A C 1
ATOM 3291 O O . HIS A 1 408 ? 13.092 -15.144 -3.473 1.00 83.50 408 HIS A O 1
ATOM 3297 N N . MET A 1 409 ? 11.237 -15.473 -2.251 1.00 82.56 409 MET A N 1
ATOM 3298 C CA . MET A 1 409 ? 10.462 -14.381 -2.846 1.00 82.56 409 MET A CA 1
ATOM 3299 C C . MET A 1 409 ? 11.154 -13.031 -2.675 1.00 82.56 409 MET A C 1
ATOM 3301 O O . MET A 1 409 ? 11.235 -12.261 -3.629 1.00 82.56 409 MET A O 1
ATOM 3305 N N . LYS A 1 410 ? 11.691 -12.748 -1.481 1.00 87.00 410 LYS A N 1
ATOM 3306 C CA . LYS A 1 410 ? 12.498 -11.549 -1.222 1.00 87.00 410 LYS A CA 1
ATOM 3307 C C . LYS A 1 410 ? 13.688 -11.466 -2.172 1.00 87.00 410 LYS A C 1
ATOM 3309 O O . LYS A 1 410 ? 13.895 -10.413 -2.763 1.00 87.00 410 LYS A O 1
ATOM 3314 N N . ALA A 1 411 ? 14.434 -12.555 -2.347 1.00 88.00 411 ALA A N 1
ATOM 3315 C CA . ALA A 1 411 ? 15.599 -12.583 -3.229 1.00 88.00 411 ALA A CA 1
ATOM 3316 C C . ALA A 1 411 ? 15.248 -12.331 -4.708 1.00 88.00 411 ALA A C 1
ATOM 3318 O O . ALA A 1 411 ? 16.026 -11.696 -5.419 1.00 88.00 411 ALA A O 1
ATOM 3319 N N . ASP A 1 412 ? 14.077 -12.784 -5.160 1.00 86.06 412 ASP A N 1
ATOM 3320 C CA . ASP A 1 412 ? 13.641 -12.623 -6.551 1.00 86.06 412 ASP A CA 1
ATOM 3321 C C . ASP A 1 412 ? 13.026 -11.237 -6.826 1.00 86.06 412 ASP A C 1
ATOM 3323 O O . ASP A 1 412 ? 13.226 -10.650 -7.898 1.00 86.06 412 ASP A O 1
ATOM 3327 N N . ILE A 1 413 ? 12.275 -10.704 -5.857 1.00 89.19 413 ILE A N 1
ATOM 3328 C CA . ILE A 1 413 ? 11.509 -9.458 -5.991 1.00 89.19 413 ILE A CA 1
ATOM 3329 C C . ILE A 1 413 ? 12.362 -8.238 -5.658 1.00 89.19 413 ILE A C 1
ATOM 3331 O O . ILE A 1 413 ? 12.342 -7.271 -6.417 1.00 89.19 413 ILE A O 1
ATOM 3335 N N . VAL A 1 414 ? 13.102 -8.257 -4.547 1.00 91.12 414 VAL A N 1
ATOM 3336 C CA . VAL A 1 414 ? 13.809 -7.070 -4.054 1.00 91.12 414 VAL A CA 1
ATOM 3337 C C . VAL A 1 414 ? 14.986 -6.753 -4.970 1.00 91.12 414 VAL A C 1
ATOM 3339 O O . VAL A 1 414 ? 15.875 -7.569 -5.201 1.00 91.12 414 VAL A O 1
ATOM 3342 N N . GLN A 1 415 ? 14.975 -5.542 -5.509 1.00 90.56 415 GLN A N 1
ATOM 3343 C CA . GLN A 1 415 ? 16.013 -4.962 -6.348 1.00 90.56 415 GLN A CA 1
ATOM 3344 C C . GLN A 1 415 ? 16.591 -3.712 -5.672 1.00 90.56 415 GLN A C 1
ATOM 3346 O O . GLN A 1 415 ? 15.921 -3.109 -4.833 1.00 90.56 415 GLN A O 1
ATOM 3351 N N . PRO A 1 416 ? 17.800 -3.269 -6.066 1.00 90.50 416 PRO A N 1
ATOM 3352 C CA . PRO A 1 416 ? 18.386 -2.035 -5.543 1.00 90.50 416 PRO A CA 1
ATOM 3353 C C . PRO A 1 416 ? 17.527 -0.785 -5.772 1.00 90.50 416 PRO A C 1
ATOM 3355 O O . PRO A 1 416 ? 17.642 0.170 -5.016 1.00 90.50 416 PRO A O 1
ATOM 3358 N N . ILE A 1 417 ? 16.692 -0.785 -6.817 1.00 91.81 417 ILE A N 1
ATOM 3359 C CA . ILE A 1 417 ? 15.776 0.313 -7.137 1.00 91.81 417 ILE A CA 1
ATOM 3360 C C . ILE A 1 417 ? 14.370 -0.075 -6.653 1.00 91.81 417 ILE A C 1
ATOM 3362 O O . ILE A 1 417 ? 13.767 -0.990 -7.230 1.00 91.81 417 ILE A O 1
ATOM 3366 N N . PRO A 1 418 ? 13.815 0.612 -5.638 1.00 93.81 418 PRO A N 1
ATOM 3367 C CA . PRO A 1 418 ? 12.543 0.241 -5.012 1.00 93.81 418 PRO A CA 1
ATOM 3368 C C . PRO A 1 418 ? 11.344 0.199 -5.973 1.00 93.81 418 PRO A C 1
ATOM 3370 O O . PRO A 1 418 ? 10.497 -0.685 -5.860 1.00 93.81 418 PRO A O 1
ATOM 3373 N N . LEU A 1 419 ? 11.293 1.077 -6.983 1.00 93.56 419 LEU A N 1
ATOM 3374 C CA . LEU A 1 419 ? 10.238 1.051 -8.009 1.00 93.56 419 LEU A CA 1
ATOM 3375 C C . LEU A 1 419 ? 10.250 -0.236 -8.849 1.00 93.56 419 LEU A C 1
ATOM 3377 O O . LEU A 1 419 ? 9.189 -0.761 -9.188 1.00 93.56 419 LEU A O 1
ATOM 3381 N N . ILE A 1 420 ? 11.434 -0.785 -9.141 1.00 94.69 420 ILE A N 1
ATOM 3382 C CA . ILE A 1 420 ? 11.560 -2.074 -9.836 1.00 94.69 420 ILE A CA 1
ATOM 3383 C C . ILE A 1 420 ? 11.103 -3.206 -8.911 1.00 94.69 420 ILE A C 1
ATOM 3385 O O . ILE A 1 420 ? 10.400 -4.112 -9.360 1.00 94.69 420 ILE A O 1
ATOM 3389 N N . SER A 1 421 ? 11.442 -3.142 -7.618 1.00 95.56 421 SER A N 1
ATOM 3390 C CA . SER A 1 421 ? 10.939 -4.089 -6.614 1.00 95.56 421 SER A CA 1
ATOM 3391 C C . SER A 1 421 ? 9.411 -4.087 -6.563 1.00 95.56 421 SER A C 1
ATOM 3393 O O . SER A 1 421 ? 8.790 -5.150 -6.567 1.00 95.56 421 SER A O 1
ATOM 3395 N N . LEU A 1 422 ? 8.791 -2.901 -6.585 1.00 94.56 422 LEU A N 1
ATOM 3396 C CA . LEU A 1 422 ? 7.336 -2.760 -6.593 1.00 94.56 422 LEU A CA 1
ATOM 3397 C C . LEU A 1 422 ? 6.725 -3.345 -7.871 1.00 94.56 422 LEU A C 1
ATOM 3399 O O . LEU A 1 422 ? 5.755 -4.097 -7.797 1.00 94.56 422 LEU A O 1
ATOM 3403 N N . ALA A 1 423 ? 7.325 -3.080 -9.035 1.00 94.31 423 ALA A N 1
ATOM 3404 C CA . ALA A 1 423 ? 6.889 -3.650 -10.307 1.00 94.31 423 ALA A CA 1
ATOM 3405 C C . ALA A 1 423 ? 6.954 -5.188 -10.311 1.00 94.31 423 ALA A C 1
ATOM 3407 O O . ALA A 1 423 ? 5.984 -5.853 -10.682 1.00 94.31 423 ALA A O 1
ATOM 3408 N N . LYS A 1 424 ? 8.059 -5.769 -9.823 1.00 92.75 424 LYS A N 1
ATOM 3409 C CA . LYS A 1 424 ? 8.209 -7.225 -9.682 1.00 92.75 424 LYS A CA 1
ATOM 3410 C C . LYS A 1 424 ? 7.198 -7.820 -8.708 1.00 92.75 424 LYS A C 1
ATOM 3412 O O . LYS A 1 424 ? 6.630 -8.868 -9.005 1.00 92.75 424 LYS A O 1
ATOM 3417 N N . LEU A 1 425 ? 6.925 -7.150 -7.587 1.00 91.38 425 LEU A N 1
ATOM 3418 C CA . LEU A 1 425 ? 5.896 -7.571 -6.634 1.00 91.38 425 LEU A CA 1
ATOM 3419 C C . LEU A 1 425 ? 4.501 -7.582 -7.281 1.00 91.38 425 LEU A C 1
ATOM 3421 O O . LEU A 1 425 ? 3.739 -8.534 -7.103 1.00 91.38 425 LEU A O 1
ATOM 3425 N N . MET A 1 426 ? 4.174 -6.557 -8.074 1.00 91.19 426 MET A N 1
ATOM 3426 C CA . MET A 1 426 ? 2.922 -6.519 -8.835 1.00 91.19 426 MET A CA 1
ATOM 3427 C C . MET A 1 426 ? 2.844 -7.669 -9.846 1.00 91.19 426 MET A C 1
ATOM 3429 O O . MET A 1 426 ? 1.813 -8.328 -9.945 1.00 91.19 426 MET A O 1
ATOM 3433 N N . GLY A 1 427 ? 3.937 -7.979 -10.546 1.00 84.19 427 GLY A N 1
ATOM 3434 C CA . GLY A 1 427 ? 4.000 -9.129 -11.453 1.00 84.19 427 GLY A CA 1
ATOM 3435 C C . GLY A 1 427 ? 3.824 -10.471 -10.730 1.00 84.19 427 GLY A C 1
ATOM 3436 O O . GLY A 1 427 ? 3.060 -11.321 -11.186 1.00 84.19 427 GLY A O 1
ATOM 3437 N N . ALA A 1 428 ? 4.467 -10.642 -9.571 1.00 84.44 428 ALA A N 1
ATOM 3438 C CA . ALA A 1 428 ? 4.366 -11.845 -8.741 1.00 84.44 428 ALA A CA 1
ATOM 3439 C C . ALA A 1 428 ? 2.951 -12.075 -8.180 1.00 84.44 428 ALA A C 1
ATOM 3441 O O . ALA A 1 428 ? 2.558 -13.217 -7.960 1.00 84.44 428 ALA A O 1
ATOM 3442 N N . THR A 1 429 ? 2.179 -11.001 -7.999 1.00 81.19 429 THR A N 1
ATOM 3443 C CA . THR A 1 429 ? 0.763 -11.033 -7.585 1.00 81.19 429 THR A CA 1
ATOM 3444 C C . THR A 1 429 ? -0.210 -10.995 -8.773 1.00 81.19 429 THR A C 1
ATOM 3446 O O . THR A 1 429 ? -1.401 -10.748 -8.597 1.00 81.19 429 THR A O 1
ATOM 3449 N N . ALA A 1 430 ? 0.286 -11.238 -9.994 1.00 82.81 430 ALA A N 1
ATOM 3450 C CA . ALA A 1 430 ? -0.465 -11.234 -11.254 1.00 82.81 430 ALA A CA 1
ATOM 3451 C C . ALA A 1 430 ? -1.158 -9.900 -11.613 1.00 82.81 430 ALA A C 1
ATOM 3453 O O . ALA A 1 430 ? -2.043 -9.851 -12.469 1.00 82.81 430 ALA A O 1
ATOM 3454 N N . ARG A 1 431 ? -0.724 -8.783 -11.021 1.00 83.19 431 ARG A N 1
ATOM 3455 C CA . ARG A 1 431 ? -1.188 -7.420 -11.320 1.00 83.19 431 ARG A CA 1
ATOM 3456 C C . ARG A 1 431 ? -0.338 -6.794 -12.432 1.00 83.19 431 ARG A C 1
ATOM 3458 O O . ARG A 1 431 ? 0.293 -5.756 -12.244 1.00 83.19 431 ARG A O 1
ATOM 3465 N N . TYR A 1 432 ? -0.307 -7.421 -13.608 1.00 85.06 432 TYR A N 1
ATOM 3466 C CA . TYR A 1 432 ? 0.640 -7.079 -14.684 1.00 85.06 432 TYR A CA 1
ATOM 3467 C C . TYR A 1 432 ? 0.513 -5.646 -15.225 1.00 85.06 432 TYR A C 1
ATOM 3469 O O . TYR A 1 432 ? 1.522 -5.022 -15.546 1.00 85.06 432 TYR A O 1
ATOM 3477 N N . MET A 1 433 ? -0.698 -5.081 -15.258 1.00 86.25 433 MET A N 1
ATOM 3478 C CA . MET A 1 433 ? -0.895 -3.671 -15.632 1.00 86.25 433 MET A CA 1
ATOM 3479 C C . MET A 1 433 ? -0.264 -2.710 -14.616 1.00 86.25 433 MET A C 1
ATOM 3481 O O . MET A 1 433 ? 0.285 -1.675 -14.986 1.00 86.25 433 MET A O 1
ATOM 3485 N N . LYS A 1 434 ? -0.315 -3.050 -13.322 1.00 87.12 434 LYS A N 1
ATOM 3486 C CA . LYS A 1 434 ? 0.351 -2.269 -12.272 1.00 87.12 434 LYS A CA 1
ATOM 3487 C C . LYS A 1 434 ? 1.862 -2.443 -12.331 1.00 87.12 434 LYS A C 1
ATOM 3489 O O . LYS A 1 434 ? 2.590 -1.471 -12.166 1.00 87.12 434 LYS A O 1
ATOM 3494 N N . ALA A 1 435 ? 2.332 -3.651 -12.635 1.00 91.50 435 ALA A N 1
ATOM 3495 C CA . ALA A 1 435 ? 3.747 -3.900 -12.876 1.00 91.50 435 ALA A CA 1
ATOM 3496 C C . ALA A 1 435 ? 4.284 -3.027 -14.021 1.00 91.50 435 ALA A C 1
ATOM 3498 O O . ALA A 1 435 ? 5.300 -2.361 -13.849 1.00 91.50 435 ALA A O 1
ATOM 3499 N N . GLU A 1 436 ? 3.571 -2.957 -15.152 1.00 93.12 436 GLU A N 1
ATOM 3500 C CA . GLU A 1 436 ? 3.916 -2.079 -16.279 1.00 93.12 436 GLU A CA 1
ATOM 3501 C C . GLU A 1 436 ? 4.043 -0.616 -15.837 1.00 93.12 436 GLU A C 1
ATOM 3503 O O . GLU A 1 436 ? 5.053 0.020 -16.130 1.00 93.12 436 GLU A O 1
ATOM 3508 N N . GLN A 1 437 ? 3.061 -0.097 -15.089 1.00 90.25 437 GLN A N 1
ATOM 3509 C CA . GLN A 1 437 ? 3.076 1.284 -14.591 1.00 90.25 437 GLN A CA 1
ATOM 3510 C C . GLN A 1 437 ? 4.337 1.580 -13.773 1.00 90.25 437 GLN A C 1
ATOM 3512 O O . GLN A 1 437 ? 5.017 2.571 -14.037 1.00 90.25 437 GLN A O 1
ATOM 3517 N N . PHE A 1 438 ? 4.694 0.709 -12.827 1.00 91.81 438 PHE A N 1
ATOM 3518 C CA . PHE A 1 438 ? 5.878 0.917 -11.991 1.00 91.81 438 PHE A CA 1
ATOM 3519 C C . PHE A 1 438 ? 7.194 0.704 -12.740 1.00 91.81 438 PHE A C 1
ATOM 3521 O O . PHE A 1 438 ? 8.156 1.423 -12.478 1.00 91.81 438 PHE A O 1
ATOM 3528 N N . TYR A 1 439 ? 7.250 -0.208 -13.715 1.00 94.56 439 TYR A N 1
ATOM 3529 C CA . TYR A 1 439 ? 8.417 -0.320 -14.589 1.00 94.56 439 TYR A CA 1
ATOM 3530 C C . TYR A 1 439 ? 8.619 0.947 -15.426 1.00 94.56 439 TYR A C 1
ATOM 3532 O O . TYR A 1 439 ? 9.736 1.458 -15.493 1.00 94.56 439 TYR A O 1
ATOM 3540 N N . LEU A 1 440 ? 7.557 1.486 -16.029 1.00 92.25 440 LEU A N 1
ATOM 3541 C CA . LEU A 1 440 ? 7.629 2.737 -16.786 1.00 92.25 440 LEU A CA 1
ATOM 3542 C C . LEU A 1 440 ? 8.015 3.913 -15.885 1.00 92.25 440 LEU A C 1
ATOM 3544 O O . LEU A 1 440 ? 8.853 4.723 -16.271 1.00 92.25 440 LEU A O 1
ATOM 3548 N N . LEU A 1 441 ? 7.477 3.968 -14.665 1.00 89.50 441 LEU A N 1
ATOM 3549 C CA . LEU A 1 441 ? 7.861 4.976 -13.681 1.00 89.50 441 LEU A CA 1
ATOM 3550 C C . LEU A 1 441 ? 9.342 4.856 -13.295 1.00 89.50 441 LEU A C 1
ATOM 3552 O O . LEU A 1 441 ? 10.034 5.866 -13.211 1.00 89.50 441 LEU A O 1
ATOM 3556 N N . SER A 1 442 ? 9.856 3.630 -13.146 1.00 92.88 442 SER A N 1
ATOM 3557 C CA . SER A 1 442 ? 11.271 3.386 -12.843 1.00 92.88 442 SER A CA 1
ATOM 3558 C C . SER A 1 442 ? 12.219 3.847 -13.954 1.00 92.88 442 SER A C 1
ATOM 3560 O O . SER A 1 442 ? 13.366 4.166 -13.669 1.00 92.88 442 SER A O 1
ATOM 3562 N N . LEU A 1 443 ? 11.763 3.957 -15.210 1.00 91.38 443 LEU A N 1
ATOM 3563 C CA . LEU A 1 443 ? 12.587 4.507 -16.297 1.00 91.38 443 LEU A CA 1
ATOM 3564 C C . LEU A 1 443 ? 12.869 6.005 -16.137 1.00 91.38 443 LEU A C 1
ATOM 3566 O O . LEU A 1 443 ? 13.808 6.497 -16.758 1.00 91.38 443 LEU A O 1
ATOM 3570 N N . ASN A 1 444 ? 12.094 6.704 -15.305 1.00 90.94 444 ASN A N 1
ATOM 3571 C CA . ASN A 1 444 ? 12.313 8.108 -14.958 1.00 90.94 444 ASN A CA 1
ATOM 3572 C C . ASN A 1 444 ? 13.121 8.274 -13.660 1.00 90.94 444 ASN A C 1
ATOM 3574 O O . ASN A 1 444 ? 13.401 9.400 -13.252 1.00 90.94 444 ASN A O 1
ATOM 3578 N N . ASP A 1 445 ? 13.499 7.175 -13.002 1.00 89.25 445 ASP A N 1
ATOM 3579 C CA . ASP A 1 445 ? 14.292 7.212 -11.778 1.00 89.25 445 ASP A CA 1
ATOM 3580 C C . ASP A 1 445 ? 15.704 7.758 -12.059 1.00 89.25 445 ASP A C 1
ATOM 3582 O O . ASP A 1 445 ? 16.359 7.399 -13.044 1.00 89.25 445 ASP A O 1
ATOM 3586 N N . SER A 1 446 ? 16.191 8.646 -11.190 1.00 88.25 446 SER A N 1
ATOM 3587 C CA . SER A 1 446 ? 17.488 9.311 -11.374 1.00 88.25 446 SER A CA 1
ATOM 3588 C C . SER A 1 446 ? 18.680 8.344 -11.424 1.00 88.25 446 SER A C 1
ATOM 3590 O O . SER A 1 446 ? 19.652 8.617 -12.127 1.00 88.25 446 SER A O 1
ATOM 3592 N N . VAL A 1 447 ? 18.605 7.204 -10.729 1.00 88.94 447 VAL A N 1
ATOM 3593 C CA . VAL A 1 447 ? 19.636 6.157 -10.743 1.00 88.94 447 VAL A CA 1
ATOM 3594 C C . VAL A 1 447 ? 19.537 5.347 -12.031 1.00 88.94 447 VAL A C 1
ATOM 3596 O O . VAL A 1 447 ? 20.552 5.067 -12.668 1.00 88.94 447 VAL A O 1
ATOM 3599 N N . VAL A 1 448 ? 18.316 5.003 -12.453 1.00 88.81 448 VAL A N 1
ATOM 3600 C CA . VAL A 1 448 ? 18.081 4.239 -13.688 1.00 88.81 448 VAL A CA 1
ATOM 3601 C C . VAL A 1 448 ? 18.517 5.029 -14.915 1.00 88.81 448 VAL A C 1
ATOM 3603 O O . VAL A 1 448 ? 19.252 4.506 -15.747 1.00 88.81 448 VAL A O 1
ATOM 3606 N N . THR A 1 449 ? 18.113 6.294 -15.020 1.00 88.56 449 THR A N 1
ATOM 3607 C CA . THR A 1 449 ? 18.380 7.149 -16.191 1.00 88.56 449 THR A CA 1
ATOM 3608 C C . THR A 1 449 ? 19.869 7.382 -16.464 1.00 88.56 449 THR A C 1
ATOM 3610 O O . THR A 1 449 ? 20.245 7.667 -17.603 1.00 88.56 449 THR A O 1
ATOM 3613 N N . GLN A 1 450 ? 20.729 7.238 -15.452 1.00 89.19 450 GLN A N 1
ATOM 3614 C CA . GLN A 1 450 ? 22.177 7.432 -15.577 1.00 89.19 450 GLN A CA 1
ATOM 3615 C C . GLN A 1 450 ? 22.935 6.174 -16.024 1.00 89.19 450 GLN A C 1
ATOM 3617 O O . GLN A 1 450 ? 24.086 6.284 -16.453 1.00 89.19 450 GLN A O 1
ATOM 3622 N N . ASP A 1 451 ? 22.313 4.992 -15.968 1.00 88.38 451 ASP A N 1
ATOM 3623 C CA . ASP A 1 451 ? 22.952 3.718 -16.298 1.00 88.38 451 ASP A CA 1
ATOM 3624 C C . ASP A 1 451 ? 22.181 2.978 -17.403 1.00 88.38 451 ASP A C 1
ATOM 3626 O O . ASP A 1 451 ? 21.109 2.404 -17.198 1.00 88.38 451 ASP A O 1
ATOM 3630 N N . ALA A 1 452 ? 22.773 2.927 -18.601 1.00 87.44 452 ALA A N 1
ATOM 3631 C CA . ALA A 1 452 ? 22.200 2.219 -19.745 1.00 87.44 452 ALA A CA 1
ATOM 3632 C C . ALA A 1 452 ? 21.974 0.715 -19.486 1.00 87.44 452 ALA A C 1
ATOM 3634 O O . ALA A 1 452 ? 21.080 0.119 -20.089 1.00 87.44 452 ALA A O 1
ATOM 3635 N N . GLY A 1 453 ? 22.757 0.096 -18.598 1.00 88.62 453 GLY A N 1
ATOM 3636 C CA . GLY A 1 453 ? 22.561 -1.274 -18.136 1.00 88.62 453 GLY A CA 1
ATOM 3637 C C . GLY A 1 453 ? 21.301 -1.427 -17.285 1.00 88.62 453 GLY A C 1
ATOM 3638 O O . GLY A 1 453 ? 20.548 -2.379 -17.500 1.00 88.62 453 GLY A O 1
ATOM 3639 N N . CYS A 1 454 ? 21.024 -0.470 -16.394 1.00 90.38 454 CYS A N 1
ATOM 3640 C CA . CYS A 1 454 ? 19.780 -0.422 -15.619 1.00 90.38 454 CYS A CA 1
ATOM 3641 C C . CYS A 1 454 ? 18.566 -0.224 -16.532 1.00 90.38 454 CYS A C 1
ATOM 3643 O O . CYS A 1 454 ? 17.618 -1.003 -16.458 1.00 90.38 454 CYS A O 1
ATOM 3645 N N . ILE A 1 455 ? 18.625 0.738 -17.462 1.00 92.00 455 ILE A N 1
ATOM 3646 C CA . ILE A 1 455 ? 17.560 0.961 -18.458 1.00 92.00 455 ILE A CA 1
ATOM 3647 C C . ILE A 1 455 ? 17.306 -0.324 -19.257 1.00 92.00 455 ILE A C 1
ATOM 3649 O O . ILE A 1 455 ? 16.163 -0.752 -19.428 1.00 92.00 455 ILE A O 1
ATOM 3653 N N . ALA A 1 456 ? 18.369 -0.986 -19.720 1.00 92.25 456 ALA A N 1
ATOM 3654 C CA . ALA A 1 456 ? 18.234 -2.234 -20.456 1.00 92.25 456 ALA A CA 1
ATOM 3655 C C . ALA A 1 456 ? 17.632 -3.363 -19.606 1.00 92.25 456 ALA A C 1
ATOM 3657 O O . ALA A 1 456 ? 16.864 -4.170 -20.133 1.00 92.25 456 ALA A O 1
ATOM 3658 N N . ALA A 1 457 ? 17.965 -3.451 -18.316 1.00 92.06 457 ALA A N 1
ATOM 3659 C CA . ALA A 1 457 ? 17.359 -4.418 -17.405 1.00 92.06 457 ALA A CA 1
ATOM 3660 C C . ALA A 1 457 ? 15.852 -4.165 -17.244 1.00 92.06 457 ALA A C 1
ATOM 3662 O O . ALA A 1 457 ? 15.071 -5.102 -17.396 1.00 92.06 457 ALA A O 1
ATOM 3663 N N . VAL A 1 458 ? 15.433 -2.905 -17.074 1.00 94.19 458 VAL A N 1
ATOM 3664 C CA . VAL A 1 458 ? 14.009 -2.537 -17.001 1.00 94.19 458 VAL A CA 1
ATOM 3665 C C . VAL A 1 458 ? 13.264 -2.912 -18.284 1.00 94.19 458 VAL A C 1
ATOM 3667 O O . VAL A 1 458 ? 12.195 -3.507 -18.208 1.00 94.19 458 VAL A O 1
ATOM 3670 N N . TYR A 1 459 ? 13.829 -2.661 -19.471 1.00 96.56 459 TYR A N 1
ATOM 3671 C CA . TYR A 1 459 ? 13.204 -3.094 -20.730 1.00 96.56 459 TYR A CA 1
ATOM 3672 C C . TYR A 1 459 ? 13.124 -4.618 -20.877 1.00 96.56 459 TYR A C 1
ATOM 3674 O O . TYR A 1 459 ? 12.158 -5.127 -21.440 1.00 96.56 459 TYR A O 1
ATOM 3682 N N . ASN A 1 460 ? 14.108 -5.366 -20.373 1.00 94.81 460 ASN A N 1
ATOM 3683 C CA . ASN A 1 460 ? 14.016 -6.825 -20.343 1.00 94.81 460 ASN A CA 1
ATOM 3684 C C . ASN A 1 460 ? 12.856 -7.282 -19.446 1.00 94.81 460 ASN A C 1
ATOM 3686 O O . ASN A 1 460 ? 12.080 -8.149 -19.840 1.00 94.81 460 ASN A O 1
ATOM 3690 N N . ASP A 1 461 ? 12.717 -6.679 -18.270 1.00 94.88 461 ASP A N 1
ATOM 3691 C CA . ASP A 1 461 ? 11.672 -7.035 -17.313 1.00 94.88 461 ASP A CA 1
ATOM 3692 C C . ASP A 1 461 ? 10.275 -6.601 -17.801 1.00 94.88 461 ASP A C 1
ATOM 3694 O O . ASP A 1 461 ? 9.324 -7.376 -17.701 1.00 94.88 461 ASP A O 1
ATOM 3698 N N . LEU A 1 462 ? 10.158 -5.440 -18.457 1.00 95.75 462 LEU A N 1
ATOM 3699 C CA . 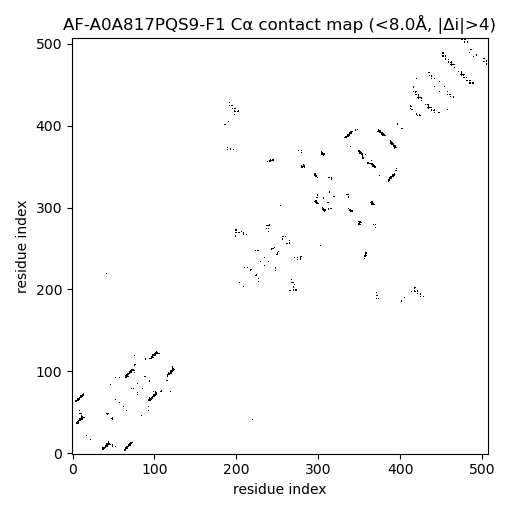LEU A 1 462 ? 8.953 -5.030 -19.193 1.00 95.75 462 LEU A CA 1
ATOM 3700 C C . LEU A 1 462 ? 8.584 -6.032 -20.287 1.00 95.75 462 LEU A C 1
ATOM 3702 O O . LEU A 1 462 ? 7.414 -6.375 -20.433 1.00 95.75 462 LEU A O 1
ATOM 3706 N N . GLY A 1 463 ? 9.570 -6.530 -21.039 1.00 95.88 463 GLY A N 1
ATOM 3707 C CA . GLY A 1 463 ? 9.337 -7.546 -22.064 1.00 95.88 463 GLY A CA 1
ATOM 3708 C C . GLY A 1 463 ? 8.767 -8.840 -21.479 1.00 95.88 463 GLY A C 1
ATOM 3709 O O . GLY A 1 463 ? 7.823 -9.411 -22.028 1.00 95.88 463 GLY A O 1
ATOM 3710 N N . LEU A 1 464 ? 9.277 -9.274 -20.321 1.00 93.88 464 LEU A N 1
ATOM 3711 C CA . LEU A 1 464 ? 8.720 -10.409 -19.581 1.00 93.88 464 LEU A CA 1
ATOM 3712 C C . LEU A 1 464 ? 7.294 -10.126 -19.092 1.00 93.88 464 LEU A C 1
ATOM 3714 O O . LEU A 1 464 ? 6.424 -10.984 -19.241 1.00 93.88 464 LEU A O 1
ATOM 3718 N N . ASN A 1 465 ? 7.029 -8.928 -18.567 1.00 92.12 465 ASN A N 1
ATOM 3719 C CA . ASN A 1 465 ? 5.691 -8.534 -18.132 1.00 92.12 465 ASN A CA 1
ATOM 3720 C C . ASN A 1 465 ? 4.681 -8.550 -19.294 1.00 92.12 465 ASN A C 1
ATOM 3722 O O . ASN A 1 465 ? 3.612 -9.146 -19.178 1.00 92.12 465 ASN A O 1
ATOM 3726 N N . TYR A 1 466 ? 5.042 -7.998 -20.456 1.00 91.19 466 TYR A N 1
ATOM 3727 C CA . TYR A 1 466 ? 4.193 -8.045 -21.651 1.00 91.19 466 TYR A CA 1
ATOM 3728 C C . TYR A 1 466 ? 3.975 -9.467 -22.173 1.00 91.19 466 TYR A C 1
ATOM 3730 O O . TYR A 1 466 ? 2.869 -9.805 -22.599 1.00 91.19 466 TYR A O 1
ATOM 3738 N N . LYS A 1 467 ? 4.984 -10.341 -22.075 1.00 89.31 467 LYS A N 1
ATOM 3739 C CA . LYS A 1 467 ? 4.831 -11.770 -22.382 1.00 89.31 467 LYS A CA 1
ATOM 3740 C C . LYS A 1 467 ? 3.790 -12.428 -21.470 1.00 89.31 467 LYS A C 1
ATOM 3742 O O . LYS A 1 467 ? 2.967 -13.198 -21.964 1.00 89.31 467 LYS A O 1
ATOM 3747 N N . LEU A 1 468 ? 3.775 -12.095 -20.175 1.00 86.94 468 LEU A N 1
ATOM 3748 C CA . LEU A 1 468 ? 2.750 -12.563 -19.228 1.00 86.94 468 LEU A CA 1
ATOM 3749 C C . LEU A 1 468 ? 1.355 -12.009 -19.568 1.00 86.94 468 LEU A C 1
ATOM 3751 O O . LEU A 1 468 ? 0.374 -12.747 -19.496 1.00 86.94 468 LEU A O 1
ATOM 3755 N N . MET A 1 469 ? 1.273 -10.766 -20.052 1.00 84.56 469 MET A N 1
ATOM 3756 C CA . MET A 1 469 ? 0.043 -10.157 -20.588 1.00 84.56 469 MET A CA 1
ATOM 3757 C C . MET A 1 469 ? -0.365 -10.686 -21.977 1.00 84.56 469 MET A C 1
ATOM 3759 O O . MET A 1 469 ? -1.390 -10.274 -22.511 1.00 84.56 469 MET A O 1
ATOM 3763 N N . LYS A 1 470 ? 0.413 -11.599 -22.581 1.00 89.25 470 LYS A N 1
ATOM 3764 C CA . LYS A 1 470 ? 0.243 -12.106 -23.960 1.00 89.25 470 LYS A CA 1
ATOM 3765 C C . LYS A 1 470 ? 0.367 -11.030 -25.055 1.00 89.25 470 LYS A C 1
ATOM 3767 O O . LYS A 1 470 ? -0.009 -11.277 -26.201 1.00 89.25 470 LYS A O 1
ATOM 3772 N N . GLN A 1 471 ? 0.943 -9.874 -24.736 1.00 89.50 471 GLN A N 1
ATOM 3773 C CA . GLN A 1 471 ? 1.236 -8.786 -25.670 1.00 89.50 471 GLN A CA 1
ATOM 3774 C C . GLN A 1 471 ? 2.607 -9.029 -26.323 1.00 89.50 471 GLN A C 1
ATOM 3776 O O . GLN A 1 471 ? 3.640 -8.504 -25.906 1.00 89.50 471 GLN A O 1
ATOM 3781 N N . MET A 1 472 ? 2.636 -9.931 -27.309 1.00 92.19 472 MET A N 1
ATOM 3782 C CA . MET A 1 472 ? 3.892 -10.444 -27.876 1.00 92.19 472 MET A CA 1
ATOM 3783 C C . MET A 1 472 ? 4.669 -9.393 -28.679 1.00 92.19 472 MET A C 1
ATOM 3785 O O . MET A 1 472 ? 5.897 -9.366 -28.610 1.00 92.19 472 MET A O 1
ATOM 3789 N N . ASP A 1 473 ? 3.982 -8.509 -29.407 1.00 94.19 473 ASP A N 1
ATOM 3790 C CA . ASP A 1 473 ? 4.638 -7.476 -30.219 1.00 94.19 473 ASP A CA 1
ATOM 3791 C C . ASP A 1 473 ? 5.371 -6.456 -29.336 1.00 94.19 473 ASP A C 1
ATOM 3793 O O . ASP A 1 473 ? 6.496 -6.043 -29.626 1.00 94.19 473 ASP A O 1
ATOM 3797 N N . GLU A 1 474 ? 4.746 -6.062 -28.230 1.00 92.69 474 GLU A N 1
ATOM 3798 C CA . GLU A 1 474 ? 5.322 -5.234 -27.179 1.00 92.69 474 GLU A CA 1
ATOM 3799 C C . GLU A 1 474 ? 6.514 -5.914 -26.515 1.00 92.69 474 GLU A C 1
ATOM 3801 O O . GLU A 1 474 ? 7.576 -5.302 -26.391 1.00 92.69 474 GLU A O 1
ATOM 3806 N N . ALA A 1 475 ? 6.363 -7.190 -26.146 1.00 95.12 475 ALA A N 1
ATOM 3807 C CA . ALA A 1 475 ? 7.432 -7.964 -25.532 1.00 95.12 475 ALA A CA 1
ATOM 3808 C C . ALA A 1 475 ? 8.684 -7.996 -26.422 1.00 95.12 475 ALA A C 1
ATOM 3810 O O . ALA A 1 475 ? 9.783 -7.684 -25.960 1.00 95.12 475 ALA A O 1
ATOM 3811 N N . VAL A 1 476 ? 8.512 -8.284 -27.719 1.00 96.94 476 VAL A N 1
ATOM 3812 C CA . VAL A 1 476 ? 9.605 -8.295 -28.703 1.00 96.94 476 VAL A CA 1
ATOM 3813 C C . VAL A 1 476 ? 10.276 -6.926 -28.801 1.00 96.94 476 VAL A C 1
ATOM 3815 O O . VAL A 1 476 ? 11.504 -6.852 -28.756 1.00 96.94 476 VAL A O 1
ATOM 3818 N N . LYS A 1 477 ? 9.506 -5.832 -28.881 1.00 96.75 477 LYS A N 1
ATOM 3819 C CA . LYS A 1 477 ? 10.066 -4.467 -28.922 1.00 96.75 477 LYS A CA 1
ATOM 3820 C C . LYS A 1 477 ? 10.908 -4.166 -27.683 1.00 96.75 477 LYS A C 1
ATOM 3822 O O . LYS A 1 477 ? 12.017 -3.642 -27.807 1.00 96.75 477 LYS A O 1
ATOM 3827 N N . CYS A 1 478 ? 10.407 -4.511 -26.502 1.00 96.56 478 CYS A N 1
ATOM 3828 C CA . CYS A 1 478 ? 11.106 -4.320 -25.235 1.00 96.56 478 CYS A CA 1
ATOM 3829 C C . CYS A 1 478 ? 12.410 -5.129 -25.164 1.00 96.56 478 CYS A C 1
ATOM 3831 O O . CYS A 1 478 ? 13.465 -4.563 -24.867 1.00 96.56 478 CYS A O 1
ATOM 3833 N N . PHE A 1 479 ? 12.386 -6.420 -25.514 1.00 96.50 479 PHE A N 1
ATOM 3834 C CA . PHE A 1 479 ? 13.601 -7.239 -25.556 1.00 96.50 479 PHE A CA 1
ATOM 3835 C C . PHE A 1 479 ? 14.621 -6.711 -26.564 1.00 96.50 479 PHE A C 1
ATOM 3837 O O . PHE A 1 479 ? 15.806 -6.629 -26.240 1.00 96.50 479 PHE A O 1
ATOM 3844 N N . GLN A 1 480 ? 14.174 -6.289 -27.749 1.00 96.50 480 GLN A N 1
ATOM 3845 C CA . GLN A 1 480 ? 15.056 -5.719 -28.762 1.00 96.50 480 GLN A CA 1
ATOM 3846 C C . GLN A 1 480 ? 15.708 -4.419 -28.272 1.00 96.50 480 GLN A C 1
ATOM 3848 O O . GLN A 1 480 ? 16.915 -4.242 -28.404 1.00 96.50 480 GLN A O 1
ATOM 3853 N N . THR A 1 481 ? 14.932 -3.561 -27.606 1.00 95.44 481 THR A N 1
ATOM 3854 C CA . THR A 1 481 ? 15.424 -2.305 -27.019 1.00 95.44 481 THR A CA 1
ATOM 3855 C C . THR A 1 481 ? 16.473 -2.578 -25.937 1.00 95.44 481 THR A C 1
ATOM 3857 O O . THR A 1 481 ? 17.528 -1.945 -25.911 1.00 95.44 481 THR A O 1
ATOM 3860 N N . SER A 1 482 ? 16.227 -3.570 -25.074 1.00 95.44 482 SER A N 1
ATOM 3861 C CA . SER A 1 482 ? 17.198 -4.031 -24.076 1.00 95.44 482 SER A CA 1
ATOM 3862 C C . SER A 1 482 ? 18.497 -4.532 -24.723 1.00 95.44 482 SER A C 1
ATOM 3864 O O . SER A 1 482 ? 19.586 -4.146 -24.296 1.00 95.44 482 SER A O 1
ATOM 3866 N N . ILE A 1 483 ? 18.404 -5.347 -25.779 1.00 94.12 483 ILE A N 1
ATOM 3867 C CA . ILE A 1 483 ? 19.561 -5.862 -26.531 1.00 94.12 483 ILE A CA 1
ATOM 3868 C C . ILE A 1 483 ? 20.371 -4.718 -27.147 1.00 94.12 483 ILE A C 1
ATOM 3870 O O . ILE A 1 483 ? 21.592 -4.678 -26.976 1.00 94.12 483 ILE A O 1
ATOM 3874 N N . ASP A 1 484 ? 19.708 -3.774 -27.813 1.00 93.19 484 ASP A N 1
ATOM 3875 C CA . ASP A 1 484 ? 20.362 -2.656 -28.495 1.00 93.19 484 ASP A CA 1
ATOM 3876 C C . ASP A 1 484 ? 21.126 -1.766 -27.504 1.00 93.19 484 ASP A C 1
ATOM 3878 O O . ASP A 1 484 ? 22.283 -1.406 -27.747 1.00 93.19 484 ASP A O 1
ATOM 3882 N N . LEU A 1 485 ? 20.525 -1.470 -26.346 1.00 91.12 485 LEU A N 1
ATOM 3883 C CA . LEU A 1 485 ? 21.179 -0.727 -25.265 1.00 91.12 485 LEU A CA 1
ATOM 3884 C C . LEU A 1 485 ? 22.399 -1.475 -24.716 1.00 91.12 485 LEU A C 1
ATOM 3886 O O . LEU A 1 485 ? 23.473 -0.882 -24.576 1.00 91.12 485 LEU A O 1
ATOM 3890 N N . LYS A 1 486 ? 22.264 -2.783 -24.458 1.00 90.31 486 LYS A N 1
ATOM 3891 C CA . LYS A 1 486 ? 23.360 -3.626 -23.959 1.00 90.31 486 LYS A CA 1
ATOM 3892 C C . LYS A 1 486 ? 24.528 -3.667 -24.940 1.00 90.31 486 LYS A C 1
ATOM 3894 O O . LYS A 1 486 ? 25.665 -3.475 -24.525 1.00 90.31 486 LYS A O 1
ATOM 3899 N N . ILE A 1 487 ? 24.268 -3.876 -26.231 1.00 90.00 487 ILE A N 1
ATOM 3900 C CA . ILE A 1 487 ? 25.312 -3.917 -27.267 1.00 90.00 487 ILE A CA 1
ATOM 3901 C C . ILE A 1 487 ? 26.014 -2.564 -27.395 1.00 90.00 487 ILE A C 1
ATOM 3903 O O . ILE A 1 487 ? 27.234 -2.516 -27.549 1.00 90.00 487 ILE A O 1
ATOM 3907 N N . LYS A 1 488 ? 25.253 -1.468 -27.341 1.00 88.12 488 LYS A N 1
ATOM 3908 C CA . LYS A 1 488 ? 25.782 -0.126 -27.587 1.00 88.12 488 LYS A CA 1
ATOM 3909 C C . LYS A 1 488 ? 26.610 0.423 -26.425 1.00 88.12 488 LYS A C 1
ATOM 3911 O O . LYS A 1 488 ? 27.578 1.135 -26.679 1.00 88.12 488 LYS A O 1
ATOM 3916 N N . TYR A 1 489 ? 26.229 0.128 -25.182 1.00 85.06 489 TYR A N 1
ATOM 3917 C CA . TYR A 1 489 ? 26.766 0.830 -24.012 1.00 85.06 489 TYR A CA 1
ATOM 3918 C C . TYR A 1 489 ? 27.471 -0.058 -22.982 1.00 85.06 489 TYR A C 1
ATOM 3920 O O . TYR A 1 489 ? 28.231 0.473 -22.174 1.00 85.06 489 TYR A O 1
ATOM 3928 N N . LEU A 1 490 ? 27.292 -1.386 -22.996 1.00 77.31 490 LEU A N 1
ATOM 3929 C CA . LEU A 1 490 ? 28.013 -2.252 -22.059 1.00 77.31 490 LEU A CA 1
ATOM 3930 C C . LEU A 1 490 ? 29.391 -2.640 -22.600 1.00 77.31 490 LEU A C 1
ATOM 3932 O O . LEU A 1 490 ? 29.534 -3.285 -23.641 1.00 77.31 490 LEU A O 1
ATOM 3936 N N . THR A 1 491 ? 30.427 -2.323 -21.828 1.00 73.25 491 THR A N 1
ATOM 3937 C CA . THR A 1 491 ? 31.785 -2.824 -22.062 1.00 73.25 491 THR A CA 1
ATOM 3938 C C . THR A 1 491 ? 31.778 -4.356 -22.061 1.00 73.25 491 THR A C 1
ATOM 3940 O O . THR A 1 491 ? 31.231 -4.978 -21.153 1.00 73.25 491 THR A O 1
ATOM 3943 N N . ASN A 1 492 ? 32.396 -4.983 -23.068 1.00 71.38 492 ASN A N 1
ATOM 3944 C CA . ASN A 1 492 ? 32.393 -6.441 -23.265 1.00 71.38 492 ASN A CA 1
ATOM 3945 C C . ASN A 1 492 ? 30.987 -7.064 -23.400 1.00 71.38 492 ASN A C 1
ATOM 3947 O O . ASN A 1 492 ? 30.783 -8.201 -22.974 1.00 71.38 492 ASN A O 1
ATOM 3951 N N . ALA A 1 493 ? 30.029 -6.361 -24.022 1.00 65.12 493 ALA A N 1
ATOM 3952 C CA . ALA A 1 493 ? 28.654 -6.835 -24.232 1.00 65.12 493 ALA A CA 1
ATOM 3953 C C . ALA A 1 493 ? 28.554 -8.296 -24.724 1.00 65.12 493 ALA A C 1
ATOM 3955 O O . ALA A 1 493 ? 27.720 -9.050 -24.232 1.00 65.12 493 ALA A O 1
ATOM 3956 N N . HIS A 1 494 ? 29.445 -8.730 -25.625 1.00 66.56 494 HIS A N 1
ATOM 3957 C CA . HIS A 1 494 ? 29.475 -10.100 -26.164 1.00 66.56 494 HIS A CA 1
ATOM 3958 C C . HIS A 1 494 ? 29.763 -11.204 -25.132 1.00 66.56 494 HIS A C 1
ATOM 3960 O O . HIS A 1 494 ? 29.493 -12.369 -25.406 1.00 66.56 494 HIS A O 1
ATOM 3966 N N . ILE A 1 495 ? 30.318 -10.858 -23.968 1.00 71.06 495 ILE A N 1
ATOM 3967 C CA . ILE A 1 495 ? 30.642 -11.793 -22.879 1.00 71.06 495 ILE A CA 1
ATOM 3968 C C . ILE A 1 495 ? 29.688 -11.571 -21.688 1.00 71.06 495 ILE A C 1
ATOM 3970 O O . ILE A 1 495 ? 29.740 -12.300 -20.703 1.00 71.06 495 ILE A O 1
ATOM 3974 N N . ASN A 1 496 ? 28.791 -10.579 -21.756 1.00 74.81 496 ASN A N 1
ATOM 3975 C CA . ASN A 1 496 ? 27.893 -10.253 -20.656 1.00 74.81 496 ASN A CA 1
ATOM 3976 C C . ASN A 1 496 ? 26.746 -11.286 -20.560 1.00 74.81 496 ASN A C 1
ATOM 3978 O O . ASN A 1 496 ? 25.921 -11.358 -21.476 1.00 74.81 496 ASN A O 1
ATOM 3982 N N . PRO A 1 497 ? 26.623 -12.043 -19.449 1.00 81.94 497 PRO A N 1
ATOM 3983 C CA . PRO A 1 497 ? 25.571 -13.050 -19.293 1.00 81.94 497 PRO A CA 1
ATOM 3984 C C . PRO A 1 497 ? 24.153 -12.478 -19.410 1.00 81.94 497 PRO A C 1
ATOM 3986 O O . PRO A 1 497 ? 23.252 -13.154 -19.902 1.00 81.94 497 PRO A O 1
ATOM 3989 N N . SER A 1 498 ? 23.951 -11.212 -19.027 1.00 82.75 498 SER A N 1
ATOM 3990 C CA . SER A 1 498 ? 22.641 -10.559 -19.111 1.00 82.75 498 SER A CA 1
ATOM 3991 C C . SER A 1 498 ? 22.153 -10.370 -20.549 1.00 82.75 498 SER A C 1
ATOM 3993 O O . SER A 1 498 ? 20.947 -10.267 -20.765 1.00 82.75 498 SER A O 1
ATOM 3995 N N . LEU A 1 499 ? 23.054 -10.324 -21.538 1.00 87.38 499 LEU A N 1
ATOM 3996 C CA . LEU A 1 499 ? 22.677 -10.255 -22.950 1.00 87.38 499 LEU A CA 1
ATOM 3997 C C . LEU A 1 499 ? 22.147 -11.611 -23.436 1.00 87.38 499 LEU A C 1
ATOM 3999 O O . LEU A 1 499 ? 21.128 -11.659 -24.120 1.00 87.38 499 LEU A O 1
ATOM 4003 N N . ALA A 1 500 ? 22.791 -12.709 -23.028 1.00 87.06 500 ALA A N 1
ATOM 4004 C CA . ALA A 1 500 ? 22.332 -14.064 -23.332 1.00 87.06 500 ALA A CA 1
ATOM 4005 C C . ALA A 1 500 ? 20.944 -14.346 -22.733 1.00 87.06 500 ALA A C 1
ATOM 4007 O O . ALA A 1 500 ? 20.099 -14.929 -23.408 1.00 87.06 500 ALA A O 1
ATOM 4008 N N . ILE A 1 501 ? 20.686 -13.869 -21.508 1.00 89.00 501 ILE A N 1
ATOM 4009 C CA . ILE A 1 501 ? 19.365 -13.966 -20.866 1.00 89.00 501 ILE A CA 1
ATOM 4010 C C . ILE A 1 501 ? 18.298 -13.261 -21.714 1.00 89.00 501 ILE A C 1
ATOM 4012 O O . ILE A 1 501 ? 17.261 -13.851 -21.996 1.00 89.00 501 ILE A O 1
ATOM 4016 N N . THR A 1 502 ? 18.552 -12.036 -22.185 1.00 89.81 502 THR A N 1
ATOM 4017 C CA . THR A 1 502 ? 17.561 -11.308 -22.996 1.00 89.81 502 THR A CA 1
ATOM 4018 C C . THR A 1 502 ? 17.321 -11.959 -24.357 1.00 89.81 502 THR A C 1
ATOM 4020 O O . THR A 1 502 ? 16.171 -12.049 -24.775 1.00 89.81 502 THR A O 1
ATOM 4023 N N . TYR A 1 503 ? 18.352 -12.496 -25.021 1.00 91.50 503 TYR A N 1
ATOM 4024 C CA . TYR A 1 503 ? 18.149 -13.301 -26.234 1.00 91.50 503 TYR A CA 1
ATOM 4025 C C . TYR A 1 503 ? 17.325 -14.565 -25.965 1.00 91.50 503 TYR A C 1
ATOM 4027 O O . TYR A 1 503 ? 16.478 -14.917 -26.780 1.00 91.50 503 TYR A O 1
ATOM 4035 N N . SER A 1 504 ? 17.544 -15.224 -24.824 1.00 92.75 504 SER A N 1
ATOM 4036 C CA . SER A 1 504 ? 16.747 -16.384 -24.414 1.00 92.75 504 SER A CA 1
ATOM 4037 C C . SER A 1 504 ? 15.303 -16.027 -24.068 1.00 92.75 504 SER A C 1
ATOM 4039 O O . SER A 1 504 ? 14.446 -16.894 -24.172 1.00 92.75 504 SER A O 1
ATOM 4041 N N . ASN A 1 505 ? 15.035 -14.801 -23.615 1.00 91.50 505 ASN A N 1
ATOM 4042 C CA . ASN A 1 505 ? 13.676 -14.330 -23.344 1.00 91.50 505 ASN A CA 1
ATOM 4043 C C . ASN A 1 505 ? 12.934 -13.939 -24.631 1.00 91.50 505 ASN A C 1
ATOM 4045 O O . ASN A 1 505 ? 11.712 -14.093 -24.690 1.00 91.50 505 ASN A O 1
ATOM 4049 N N . LEU A 1 506 ? 13.679 -13.423 -25.618 1.00 91.19 506 LEU A N 1
ATOM 4050 C CA . LEU A 1 506 ? 13.188 -13.055 -26.945 1.00 91.19 506 LEU A CA 1
ATOM 4051 C C . LEU A 1 506 ? 12.824 -14.278 -27.798 1.00 91.19 506 LEU A C 1
ATOM 4053 O O . LEU A 1 506 ? 11.818 -14.231 -28.505 1.00 91.19 506 LEU A O 1
ATOM 4057 N N . GLY A 1 507 ? 13.665 -15.318 -27.773 1.00 86.12 507 GLY A N 1
ATOM 4058 C CA . GLY A 1 507 ? 13.394 -16.607 -28.421 1.00 86.12 507 GLY A CA 1
ATOM 4059 C C . GLY A 1 507 ? 12.288 -17.381 -27.720 1.00 86.12 507 GLY A C 1
ATOM 4060 O O . GLY A 1 507 ? 11.541 -18.074 -28.445 1.00 86.12 507 GLY A O 1
#

Foldseek 3Di:
DDPQQAEEEEEEAQDVPDDPVVVCPVVVVVCVVVVPRHPYYHYHHDLVSSVVVLVVCCPPDPNRHAYEYEYEDQDDPVDVCVDPSQVVLQPDPRHQAYEYEYADQDPDPDDDDPPGRYDYYHYDDDDDDDDDDDDDDDDDDVVVVVVVVVVVVVVVVPPPPDDDDDPDPDPPDDDDDPDPPPQPDDDLVLLLQLLLLVLLLPDDDDLVLLLVVQCVVCVVPPQQNVVSVVCVVDPDLLLLQANCQDPHCNVVQVLVCLVVVVSVSSNSCSVSLNSVQVNLVVQQVVVLVPDDDDAWAWADDPPFKGARDPVVQCVVLVVPPPDDPPPPPPPPDAGEIETEGEDSVPPPKGKHQCACSYNVHNPRSMMGTRGSFDWDFPDWDQDPPSYIYTYIYRDDPPDPVSVVVSVVLCVQQDDPHSLSSQLSSCVVVVVLVVSLVSLVVCCPDPVQVVDLLSVLVSLLVNLVSCVSVVVNVSSLVSLVSSLVSLVPPPDPSVPDVVNVVSVVSND